Protein AF-0000000076352288 (afdb_homodimer)

Nearest PDB structures (foldseek):
  6p61-assembly3_C  TM=8.384E-01  e=1.744E-12  Leptospira borgpetersenii serovar Hardjo-bovis str. JB197
  6p61-assembly2_B  TM=8.382E-01  e=4.764E-12  Leptospira borgpetersenii serovar Hardjo-bovis str. JB197
  2z86-assembly1_B  TM=8.296E-01  e=6.521E-12  Escherichia coli
  2z86-assembly2_D  TM=8.470E-01  e=3.556E-11  Escherichia coli
  2z87-assembly3_B  TM=8.251E-01  e=1.012E-11  Escherichia coli

Foldseek 3Di:
DAAEEEEEEEDEDVLLVQQVQQVVQQVQEDAPPRYDYAYQYEYAQDAQVSHDPVQCVPPRYDYGYDYHQADQVRRLVSLVPDDHQKYWYAYRNKHFDYCLVRVQVVCCVVDVQAFKEAEFEWEQEPVRDTHRDPLPADPFWKAAACVQVVVCVVVVDGSGDLNGMMGRSVQCVVLVGFDRANDCSSVLSVLLSSNQGMHGYHHDHGMHHYDDDPDPCNDPVNPDDDSVVVVSVVSVVSSVVSNCVRVVVD/DAAEEEEEEEDEPVLQVQQVQQVVQQVQEDAPPRYDYAYQYEYAQDAQVSHDPVQCVPPRYDYGYDYHQADQVRRLVSLVPDDHQKYWYAYRNKHFDYCLVRVQVVCCVVDVQAFKEAEFEWEQEPVRDTHGDPLDADPFWKAAACPQVVVCVVVVDGSGDLNGMMGRSVQCVVLVGFDRANDCSSVLSVLLSSNQGMHGYHYDHGMHHYDDDPDPCNDPVNPDDDSVVVVSVVSCVSSVVSNCVRVVVD

Solvent-accessible surface area (backbone atoms only — not comparable to full-atom values): 24987 Å² total; per-residue (Å²): 131,78,41,37,36,22,33,32,21,31,34,40,78,89,32,53,84,35,34,64,57,24,46,53,29,58,71,66,47,60,63,56,91,59,51,47,65,35,38,27,37,14,21,34,55,55,53,45,82,74,51,58,64,78,56,60,66,36,89,48,36,46,72,39,40,41,70,58,17,38,62,22,18,21,35,28,40,24,52,19,66,53,82,29,61,29,37,31,50,43,54,27,56,26,35,45,42,84,45,27,67,31,54,52,49,50,50,49,69,75,32,77,74,42,40,34,36,32,33,32,55,26,34,27,39,85,86,68,50,74,41,76,66,76,81,54,77,73,74,60,39,78,36,61,51,38,51,58,40,60,54,21,76,75,66,77,44,77,57,65,57,51,69,46,30,33,30,34,34,68,58,40,21,54,61,48,46,27,35,19,31,77,62,63,16,53,55,40,31,47,34,45,49,25,30,71,28,30,30,30,36,39,70,57,62,35,31,33,45,53,56,61,90,84,43,76,78,68,41,78,54,63,82,38,62,71,48,27,52,17,48,51,32,34,41,48,45,21,39,51,38,40,33,56,62,56,58,54,77,107,131,77,42,37,35,23,33,32,20,32,34,39,80,88,33,53,84,34,34,65,58,23,47,53,29,56,69,64,48,59,62,56,90,60,51,48,65,34,40,27,37,14,22,34,54,55,54,43,82,73,50,58,63,79,56,60,65,37,91,49,37,46,71,39,40,40,69,58,16,40,60,21,19,23,34,30,40,23,52,18,65,52,82,30,60,30,38,32,50,43,54,27,56,25,35,44,43,83,45,27,68,31,53,52,50,51,51,49,68,74,33,78,73,43,40,34,34,33,32,32,53,25,34,27,40,85,88,67,49,74,40,77,64,79,83,52,75,75,75,61,39,78,36,61,51,38,51,59,40,60,52,22,77,76,65,78,45,76,59,65,56,53,68,44,30,32,31,36,33,69,59,41,22,54,61,48,47,27,34,18,32,76,62,62,18,53,54,42,32,47,35,45,48,26,29,71,28,29,30,31,35,39,68,57,62,35,30,33,44,54,55,60,90,85,42,75,79,67,42,79,53,64,82,38,61,71,52,27,52,17,46,51,32,34,42,47,46,20,38,51,37,40,33,55,64,56,60,55,78,110

InterPro domains:
  IPR001173 Glycosyltransferase 2-like [PF00535] (6-113)
  IPR029044 Nucleotide-diphospho-sugar transferases [G3DSA:3.90.550.10] (2-247)
  IPR029044 Nucleotide-diphospho-sugar transferases [SSF53448] (6-219)

Secondary structure (DSSP, 8-state):
--EEEEEEEEE-GGGGGGHHHHHHHHHT----TTEEEEEEEEEESS-GGGS-HHHHTSTTEEEEEESS--HHHHHHHHHHT---SEEEE--TT-BPPTTHHHHHHHHHHH-TTEEEEEEEEEEE-TTS-EEE--S-PPPSEEEPTTHHHHHHHHHSS-SS-GGG-EEEHHHHHHHTSSBS-SS-HHHHHHHHHHHHSEEEEEEEEEEEEE--TT-GGGSGGGSSHHHHHHHHHHHHHHHHHHHHHHHTT-/--EEEEEEEEE-GGGGGGHHHHHHHHHT----TTEEEEEEEEEESS-GGGS-HHHHTSTTEEEEEESS--HHHHHHHHHHT---SEEEE--TT-BPPTTHHHHHHHHHHH-TTEEEEEEEEEEE-TTS-EEE-TT-PPPSEEEPTTHHHHHHHHHSS-SS-GGG-EEEHHHHHHHTSSBS-SS-HHHHHHHHHHHHSEEEEEEEEEEEEE--TT-GGGSGGGSSHHHHHHHHHHHHHHHHHHHHHHHS--

Structure (mmCIF, N/CA/C/O backbone):
data_AF-0000000076352288-model_v1
#
loop_
_entity.id
_entity.type
_entity.pdbx_description
1 polymer Glycosyltransferase
#
loop_
_atom_site.group_PDB
_atom_site.id
_atom_site.type_symbol
_atom_site.label_atom_id
_atom_site.label_alt_id
_atom_site.label_comp_id
_atom_site.label_asym_id
_atom_site.label_entity_id
_atom_site.label_seq_id
_atom_site.pdbx_PDB_ins_code
_atom_site.Cartn_x
_atom_site.Cartn_y
_atom_site.Cartn_z
_atom_site.occupancy
_atom_site.B_iso_or_equiv
_atom_site.auth_seq_id
_atom_site.auth_comp_id
_atom_site.auth_asym_id
_atom_site.auth_atom_id
_atom_site.pdbx_PDB_model_num
ATOM 1 N N . MET A 1 1 ? 5.953 -31.484 10.727 1 77.5 1 MET A N 1
ATOM 2 C CA . MET A 1 1 ? 4.957 -30.438 10.586 1 77.5 1 MET A CA 1
ATOM 3 C C . MET A 1 1 ? 4.863 -29.969 9.133 1 77.5 1 MET A C 1
ATOM 5 O O . MET A 1 1 ? 5.883 -29.797 8.469 1 77.5 1 MET A O 1
ATOM 9 N N . THR A 1 2 ? 3.693 -30 8.477 1 93.12 2 THR A N 1
ATOM 10 C CA . THR A 1 2 ? 3.475 -29.656 7.074 1 93.12 2 THR A CA 1
ATOM 11 C C . THR A 1 2 ? 3.746 -28.172 6.832 1 93.12 2 THR A C 1
ATOM 13 O O . THR A 1 2 ? 3.27 -27.312 7.582 1 93.12 2 THR A O 1
ATOM 16 N N . ARG A 1 3 ? 4.66 -27.969 5.91 1 97.62 3 ARG A N 1
ATOM 17 C CA . ARG A 1 3 ? 4.945 -26.609 5.508 1 97.62 3 ARG A CA 1
ATOM 18 C C . ARG A 1 3 ? 3.898 -26.094 4.527 1 97.62 3 ARG A C 1
ATOM 20 O O . ARG A 1 3 ? 3.365 -26.859 3.723 1 97.62 3 ARG A O 1
ATOM 27 N N . ILE A 1 4 ? 3.568 -24.781 4.633 1 98.5 4 ILE A N 1
ATOM 28 C CA . ILE A 1 4 ? 2.426 -24.281 3.877 1 98.5 4 ILE A CA 1
ATOM 29 C C . ILE A 1 4 ? 2.883 -23.203 2.896 1 98.5 4 ILE A C 1
ATOM 31 O O . ILE A 1 4 ? 3.691 -22.344 3.248 1 98.5 4 ILE A O 1
ATOM 35 N N . MET A 1 5 ? 2.467 -23.297 1.678 1 98.81 5 MET A N 1
ATOM 36 C CA . MET A 1 5 ? 2.469 -22.188 0.725 1 98.81 5 MET A CA 1
ATOM 37 C C . MET A 1 5 ? 1.109 -21.5 0.688 1 98.81 5 MET A C 1
ATOM 39 O O . MET A 1 5 ? 0.09 -22.141 0.435 1 98.81 5 MET A O 1
ATOM 43 N N . SER A 1 6 ? 1.049 -20.234 0.995 1 98.94 6 SER A N 1
ATOM 44 C CA . SER A 1 6 ? -0.186 -19.453 0.896 1 98.94 6 SER A CA 1
ATOM 45 C C . SER A 1 6 ? -0.369 -18.891 -0.506 1 98.94 6 SER A C 1
ATOM 47 O O . SER A 1 6 ? 0.473 -18.125 -0.986 1 98.94 6 SER A O 1
ATOM 49 N N . VAL A 1 7 ? -1.411 -19.266 -1.189 1 98.94 7 VAL A N 1
ATOM 50 C CA . VAL A 1 7 ? -1.792 -18.703 -2.482 1 98.94 7 VAL A CA 1
ATOM 51 C C . VAL A 1 7 ? -2.807 -17.578 -2.285 1 98.94 7 VAL A C 1
ATOM 53 O O . VAL A 1 7 ? -3.867 -17.797 -1.692 1 98.94 7 VAL A O 1
ATOM 56 N N . VAL A 1 8 ? -2.475 -16.375 -2.768 1 98.88 8 VAL A N 1
ATOM 57 C CA . VAL A 1 8 ? -3.326 -15.219 -2.545 1 98.88 8 VAL A CA 1
ATOM 58 C C . VAL A 1 8 ? -4.008 -14.82 -3.852 1 98.88 8 VAL A C 1
ATOM 60 O O . VAL A 1 8 ? -3.35 -14.68 -4.883 1 98.88 8 VAL A O 1
ATOM 63 N N . THR A 1 9 ? -5.324 -14.578 -3.76 1 98.81 9 THR A N 1
ATOM 64 C CA . THR A 1 9 ? -6.105 -14.258 -4.949 1 98.81 9 THR A CA 1
ATOM 65 C C . THR A 1 9 ? -7.109 -13.148 -4.656 1 98.81 9 THR A C 1
ATOM 67 O O . THR A 1 9 ? -8.055 -13.344 -3.891 1 98.81 9 THR A O 1
ATOM 70 N N . PRO A 1 10 ? -6.832 -12.016 -5.23 1 98.31 10 PRO A N 1
ATOM 71 C CA . PRO A 1 10 ? -7.898 -11.016 -5.258 1 98.31 10 PRO A CA 1
ATOM 72 C C . PRO A 1 10 ? -8.969 -11.32 -6.301 1 98.31 10 PRO A C 1
ATOM 74 O O . PRO A 1 10 ? -8.664 -11.812 -7.387 1 98.31 10 PRO A O 1
ATOM 77 N N . VAL A 1 11 ? -10.188 -11.047 -5.984 1 97.38 11 VAL A N 1
ATOM 78 C CA . VAL A 1 11 ? -11.227 -11.273 -6.984 1 97.38 11 VAL A CA 1
ATOM 79 C C . VAL A 1 11 ? -12.281 -10.172 -6.898 1 97.38 11 VAL A C 1
ATOM 81 O O . VAL A 1 11 ? -12.781 -9.859 -5.812 1 97.38 11 VAL A O 1
ATOM 84 N N . HIS A 1 12 ? -12.477 -9.539 -7.973 1 94.38 12 HIS A N 1
ATOM 85 C CA . HIS A 1 12 ? -13.609 -8.633 -8.125 1 94.38 12 HIS A CA 1
ATOM 86 C C . HIS A 1 12 ? -14.742 -9.289 -8.906 1 94.38 12 HIS A C 1
ATOM 88 O O . HIS A 1 12 ? -14.57 -10.375 -9.469 1 94.38 12 HIS A O 1
ATOM 94 N N . ASP A 1 13 ? -15.844 -8.586 -9.039 1 92.25 13 ASP A N 1
ATOM 95 C CA . ASP A 1 13 ? -17.062 -9.156 -9.594 1 92.25 13 ASP A CA 1
ATOM 96 C C . ASP A 1 13 ? -16.828 -9.703 -11 1 92.25 13 ASP A C 1
ATOM 98 O O . ASP A 1 13 ? -17.219 -10.828 -11.312 1 92.25 13 ASP A O 1
ATOM 102 N N . ALA A 1 14 ? -16.172 -8.992 -11.75 1 91.06 14 ALA A N 1
ATOM 103 C CA . ALA A 1 14 ? -15.992 -9.344 -13.156 1 91.06 14 ALA A CA 1
ATOM 104 C C . ALA A 1 14 ? -15.125 -10.586 -13.305 1 91.06 14 ALA A C 1
ATOM 106 O O . ALA A 1 14 ? -15.141 -11.242 -14.352 1 91.06 14 ALA A O 1
ATOM 107 N N . ALA A 1 15 ? -14.375 -10.93 -12.32 1 94.31 15 ALA A N 1
ATOM 108 C CA . ALA A 1 15 ? -13.445 -12.047 -12.422 1 94.31 15 ALA A CA 1
ATOM 109 C C . ALA A 1 15 ? -14.039 -13.305 -11.797 1 94.31 15 ALA A C 1
ATOM 111 O O . ALA A 1 15 ? -13.492 -14.398 -11.961 1 94.31 15 ALA A O 1
ATOM 112 N N . LEU A 1 16 ? -15.164 -13.234 -11.148 1 95.69 16 LEU A N 1
ATOM 113 C CA . LEU A 1 16 ? -15.766 -14.328 -10.406 1 95.69 16 LEU A CA 1
ATOM 114 C C . LEU A 1 16 ? -16.031 -15.523 -11.32 1 95.69 16 LEU A C 1
ATOM 116 O O . LEU A 1 16 ? -15.805 -16.672 -10.922 1 95.69 16 LEU A O 1
ATOM 120 N N . PRO A 1 17 ? -16.406 -15.273 -12.562 1 95.62 17 PRO A N 1
ATOM 121 C CA . PRO A 1 17 ? -16.719 -16.406 -13.43 1 95.62 17 PRO A CA 1
ATOM 122 C C . PRO A 1 17 ? -15.5 -17.281 -13.742 1 95.62 17 PRO A C 1
ATOM 124 O O . PRO A 1 17 ? -15.648 -18.438 -14.141 1 95.62 17 PRO A O 1
ATOM 127 N N . PHE A 1 18 ? -14.344 -16.781 -13.57 1 97.25 18 PHE A N 1
ATOM 128 C CA . PHE A 1 18 ? -13.125 -17.5 -13.938 1 97.25 18 PHE A CA 1
ATOM 129 C C . PHE A 1 18 ? -12.586 -18.297 -12.75 1 97.25 18 PHE A C 1
ATOM 131 O O . PHE A 1 18 ? -11.719 -19.156 -12.914 1 97.25 18 PHE A O 1
ATOM 138 N N . LEU A 1 19 ? -13.078 -18.078 -11.547 1 98.12 19 LEU A N 1
ATOM 139 C CA . LEU A 1 19 ? -12.531 -18.609 -10.305 1 98.12 19 LEU A CA 1
ATOM 140 C C . LEU A 1 19 ? -12.562 -20.141 -10.312 1 98.12 19 LEU A C 1
ATOM 142 O O . LEU A 1 19 ? -11.625 -20.781 -9.844 1 98.12 19 LEU A O 1
ATOM 146 N N . PRO A 1 20 ? -13.648 -20.812 -10.836 1 98.38 20 PRO A N 1
ATOM 147 C CA . PRO A 1 20 ? -13.664 -22.281 -10.844 1 98.38 20 PRO A CA 1
ATOM 148 C C . PRO A 1 20 ? -12.492 -22.875 -11.609 1 98.38 20 PRO A C 1
ATOM 150 O O . PRO A 1 20 ? -11.914 -23.875 -11.172 1 98.38 20 PRO A O 1
ATOM 153 N N . GLU A 1 21 ? -12.172 -22.281 -12.719 1 98.31 21 GLU A N 1
ATOM 154 C CA . GLU A 1 21 ? -11.039 -22.781 -13.492 1 98.31 21 GLU A CA 1
ATOM 155 C C . GLU A 1 21 ? -9.719 -22.547 -12.75 1 98.31 21 GLU A C 1
ATOM 157 O O . GLU A 1 21 ? -8.844 -23.406 -12.758 1 98.31 21 GLU A O 1
ATOM 162 N N . ALA A 1 22 ? -9.539 -21.375 -12.141 1 98.69 22 ALA A N 1
ATOM 163 C CA . ALA A 1 22 ? -8.375 -21.125 -11.305 1 98.69 22 ALA A CA 1
ATOM 164 C C . ALA A 1 22 ? -8.258 -22.156 -10.195 1 98.69 22 ALA A C 1
ATOM 166 O O . ALA A 1 22 ? -7.176 -22.703 -9.961 1 98.69 22 ALA A O 1
ATOM 167 N N . PHE A 1 23 ? -9.391 -22.484 -9.609 1 98.81 23 PHE A N 1
ATOM 168 C CA . PHE A 1 23 ? -9.43 -23.453 -8.516 1 98.81 23 PHE A CA 1
ATOM 169 C C . PHE A 1 23 ? -9.047 -24.844 -9 1 98.81 23 PHE A C 1
ATOM 171 O O . PHE A 1 23 ? -8.234 -25.516 -8.375 1 98.81 23 PHE A O 1
ATOM 178 N N . ALA A 1 24 ? -9.641 -25.219 -10.07 1 98.75 24 ALA A N 1
ATOM 179 C CA . ALA A 1 24 ? -9.32 -26.531 -10.633 1 98.75 24 ALA A CA 1
ATOM 180 C C . ALA A 1 24 ? -7.828 -26.656 -10.922 1 98.75 24 ALA A C 1
ATOM 182 O O . ALA A 1 24 ? -7.227 -27.703 -10.656 1 98.75 24 ALA A O 1
ATOM 183 N N . SER A 1 25 ? -7.246 -25.594 -11.453 1 98.81 25 SER A N 1
ATOM 184 C CA . SER A 1 25 ? -5.82 -25.594 -11.766 1 98.81 25 SER A CA 1
ATOM 185 C C . SER A 1 25 ? -4.977 -25.703 -10.5 1 98.81 25 SER A C 1
ATOM 187 O O . SER A 1 25 ? -3.961 -26.406 -10.484 1 98.81 25 SER A O 1
ATOM 189 N N . LEU A 1 26 ? -5.363 -25 -9.414 1 98.81 26 LEU A N 1
ATOM 190 C CA . LEU A 1 26 ? -4.66 -25.062 -8.133 1 98.81 26 LEU A CA 1
ATOM 191 C C . LEU A 1 26 ? -4.793 -26.453 -7.508 1 98.81 26 LEU A C 1
ATOM 193 O O . LEU A 1 26 ? -3.805 -27.031 -7.055 1 98.81 26 LEU A O 1
ATOM 197 N N . ARG A 1 27 ? -5.949 -27.031 -7.555 1 98.12 27 ARG A N 1
ATOM 198 C CA . ARG A 1 27 ? -6.23 -28.328 -6.953 1 98.12 27 ARG A CA 1
ATOM 199 C C . ARG A 1 27 ? -5.438 -29.438 -7.645 1 98.12 27 ARG A C 1
ATOM 201 O O . ARG A 1 27 ? -5.109 -30.453 -7.023 1 98.12 27 ARG A O 1
ATOM 208 N N . SER A 1 28 ? -5.141 -29.203 -8.852 1 98.31 28 SER A N 1
ATOM 209 C CA . SER A 1 28 ? -4.469 -30.234 -9.633 1 98.31 28 SER A CA 1
ATOM 210 C C . SER A 1 28 ? -2.959 -30.203 -9.422 1 98.31 28 SER A C 1
ATOM 212 O O . SER A 1 28 ? -2.232 -31.062 -9.914 1 98.31 28 SER A O 1
ATOM 214 N N . GLN A 1 29 ? -2.479 -29.203 -8.688 1 98.75 29 GLN A N 1
ATOM 215 C CA . GLN A 1 29 ? -1.042 -29.094 -8.469 1 98.75 29 GLN A CA 1
ATOM 216 C C . GLN A 1 29 ? -0.538 -30.203 -7.555 1 98.75 29 GLN A C 1
ATOM 218 O O . GLN A 1 29 ? -1.154 -30.5 -6.527 1 98.75 29 GLN A O 1
ATOM 223 N N . GLU A 1 30 ? 0.546 -30.828 -7.914 1 97.62 30 GLU A N 1
ATOM 224 C CA . GLU A 1 30 ? 1.259 -31.781 -7.078 1 97.62 30 GLU A CA 1
ATOM 225 C C . GLU A 1 30 ? 2.455 -31.141 -6.387 1 97.62 30 GLU A C 1
ATOM 227 O O . GLU A 1 30 ? 3.346 -30.609 -7.051 1 97.62 30 GLU A O 1
ATOM 232 N N . LEU A 1 31 ? 2.467 -31.219 -5.066 1 97.69 31 LEU A N 1
ATOM 233 C CA . LEU A 1 31 ? 3.545 -30.594 -4.305 1 97.69 31 LEU A CA 1
ATOM 234 C C . LEU A 1 31 ? 4.52 -31.641 -3.785 1 97.69 31 LEU A C 1
ATOM 236 O O . LEU A 1 31 ? 4.145 -32.812 -3.611 1 97.69 31 LEU A O 1
ATOM 240 N N . PRO A 1 32 ? 5.75 -31.234 -3.598 1 96.56 32 PRO A N 1
ATOM 241 C CA . PRO A 1 32 ? 6.691 -32.156 -2.951 1 96.56 32 PRO A CA 1
ATOM 242 C C . PRO A 1 32 ? 6.234 -32.562 -1.557 1 96.56 32 PRO A C 1
ATOM 244 O O . PRO A 1 32 ? 5.449 -31.875 -0.919 1 96.56 32 PRO A O 1
ATOM 247 N N . SER A 1 33 ? 6.777 -33.688 -1.108 1 95.94 33 SER A N 1
ATOM 248 C CA . SER A 1 33 ? 6.445 -34.219 0.214 1 95.94 33 SER A CA 1
ATOM 249 C C . SER A 1 33 ? 6.711 -33.188 1.3 1 95.94 33 SER A C 1
ATOM 251 O O . SER A 1 33 ? 7.73 -32.5 1.271 1 95.94 33 SER A O 1
ATOM 253 N N . GLY A 1 34 ? 5.723 -33.062 2.182 1 97 34 GLY A N 1
ATOM 254 C CA . GLY A 1 34 ? 5.887 -32.156 3.32 1 97 34 GLY A CA 1
ATOM 255 C C . GLY A 1 34 ? 5.297 -30.781 3.088 1 97 34 GLY A C 1
ATOM 256 O O . GLY A 1 34 ? 5.242 -29.953 4.008 1 97 34 GLY A O 1
ATOM 257 N N . TRP A 1 35 ? 4.836 -30.562 1.882 1 98.06 35 TRP A N 1
ATOM 258 C CA . TRP A 1 35 ? 4.25 -29.266 1.576 1 98.06 35 TRP A CA 1
ATOM 259 C C . TRP A 1 35 ? 2.752 -29.391 1.33 1 98.06 35 TRP A C 1
ATOM 261 O O . TRP A 1 35 ? 2.279 -30.422 0.834 1 98.06 35 TRP A O 1
ATOM 271 N N . ASP A 1 36 ? 2.057 -28.359 1.665 1 98.25 36 ASP A N 1
ATOM 272 C CA . ASP A 1 36 ? 0.667 -28.141 1.279 1 98.25 36 ASP A CA 1
ATOM 273 C C . ASP A 1 36 ? 0.409 -26.672 0.946 1 98.25 36 ASP A C 1
ATOM 275 O O . ASP A 1 36 ? 1.299 -25.844 1.095 1 98.25 36 ASP A O 1
ATOM 279 N N . TRP A 1 37 ? -0.76 -26.438 0.402 1 98.62 37 TRP A N 1
ATOM 280 C CA . TRP A 1 37 ? -1.107 -25.047 0.12 1 98.62 37 TRP A CA 1
ATOM 281 C C . TRP A 1 37 ? -2.385 -24.641 0.851 1 98.62 37 TRP A C 1
ATOM 283 O O . TRP A 1 37 ? -3.172 -25.5 1.256 1 98.62 37 TRP A O 1
ATOM 293 N N . GLU A 1 38 ? -2.531 -23.438 1.161 1 98.81 38 GLU A N 1
ATOM 294 C CA . GLU A 1 38 ? -3.805 -22.781 1.455 1 98.81 38 GLU A CA 1
ATOM 295 C C . GLU A 1 38 ? -4.129 -21.703 0.419 1 98.81 38 GLU A C 1
ATOM 297 O O . GLU A 1 38 ? -3.225 -21.094 -0.154 1 98.81 38 GLU A O 1
ATOM 302 N N . TRP A 1 39 ? -5.379 -21.609 0.127 1 98.88 39 TRP A N 1
ATOM 303 C CA . TRP A 1 39 ? -5.832 -20.609 -0.835 1 98.88 39 TRP A CA 1
ATOM 304 C C . TRP A 1 39 ? -6.637 -19.516 -0.144 1 98.88 39 TRP A C 1
ATOM 306 O O . TRP A 1 39 ? -7.695 -19.781 0.43 1 98.88 39 TRP A O 1
ATOM 316 N N . LEU A 1 40 ? -6.094 -18.297 -0.128 1 98.88 40 LEU A N 1
ATOM 317 C CA . LEU A 1 40 ? -6.742 -17.141 0.472 1 98.88 40 LEU A CA 1
ATOM 318 C C . LEU A 1 40 ? -7.363 -16.25 -0.599 1 98.88 40 LEU A C 1
ATOM 320 O O . LEU A 1 40 ? -6.656 -15.484 -1.263 1 98.88 40 LEU A O 1
ATOM 324 N N . ILE A 1 41 ? -8.664 -16.328 -0.712 1 98.81 41 ILE A N 1
ATOM 325 C CA . ILE A 1 41 ? -9.414 -15.539 -1.678 1 98.81 41 ILE A CA 1
ATOM 326 C C . ILE A 1 41 ? -9.969 -14.281 -1 1 98.81 41 ILE A C 1
ATOM 328 O O . ILE A 1 41 ? -10.57 -14.359 0.071 1 98.81 41 ILE A O 1
ATOM 332 N N . GLN A 1 42 ? -9.719 -13.188 -1.593 1 98.69 42 GLN A N 1
ATOM 333 C CA . GLN A 1 42 ? -10.219 -11.914 -1.084 1 98.69 42 GLN A CA 1
ATOM 334 C C . GLN A 1 42 ? -11.141 -11.234 -2.098 1 98.69 42 GLN A C 1
ATOM 336 O O . GLN A 1 42 ? -10.688 -10.797 -3.156 1 98.69 42 GLN A O 1
ATOM 341 N N . VAL A 1 43 ? -12.398 -11.133 -1.734 1 98.12 43 VAL A N 1
ATOM 342 C CA . VAL A 1 43 ? -13.383 -10.477 -2.594 1 98.12 43 VAL A CA 1
ATOM 343 C C . VAL A 1 43 ? -13.312 -8.961 -2.389 1 98.12 43 VAL A C 1
ATOM 345 O O . VAL A 1 43 ? -13.484 -8.477 -1.27 1 98.12 43 VAL A O 1
ATOM 348 N N . ASP A 1 44 ? -13.039 -8.242 -3.449 1 96.62 44 ASP A N 1
ATOM 349 C CA . ASP A 1 44 ? -12.852 -6.793 -3.422 1 96.62 44 ASP A CA 1
ATOM 350 C C . ASP A 1 44 ? -14.133 -6.066 -3.822 1 96.62 44 ASP A C 1
ATOM 352 O O . ASP A 1 44 ? -14.422 -5.91 -5.012 1 96.62 44 ASP A O 1
ATOM 356 N N . GLY A 1 45 ? -14.812 -5.469 -2.889 1 93.75 45 GLY A N 1
ATOM 357 C CA . GLY A 1 45 ? -16.016 -4.688 -3.162 1 93.75 45 GLY A CA 1
ATOM 358 C C . GLY A 1 45 ? -17.266 -5.531 -3.256 1 93.75 45 GLY A C 1
ATOM 359 O O . GLY A 1 45 ? -18.344 -5.023 -3.604 1 93.75 45 GLY A O 1
ATOM 360 N N . GLY A 1 46 ? -17.203 -6.754 -3.115 1 94.06 46 GLY A N 1
ATOM 361 C CA . GLY A 1 46 ? -18.312 -7.695 -3.086 1 94.06 46 GLY A CA 1
ATOM 362 C C . GLY A 1 46 ? -18.422 -8.453 -1.775 1 94.06 46 GLY A C 1
ATOM 363 O O . GLY A 1 46 ? -18.047 -7.934 -0.722 1 94.06 46 GLY A O 1
ATOM 364 N N . LYS A 1 47 ? -19.125 -9.602 -1.891 1 95.5 47 LYS A N 1
ATOM 365 C CA . LYS A 1 47 ? -19.344 -10.406 -0.69 1 95.5 47 LYS A CA 1
ATOM 366 C C . LYS A 1 47 ? -18.719 -11.789 -0.838 1 95.5 47 LYS A C 1
ATOM 368 O O . LYS A 1 47 ? -18.75 -12.383 -1.922 1 95.5 47 LYS A O 1
ATOM 373 N N . ALA A 1 48 ? -18.156 -12.242 0.291 1 96.19 48 ALA A N 1
ATOM 374 C CA . ALA A 1 48 ? -17.562 -13.57 0.32 1 96.19 48 ALA A CA 1
ATOM 375 C C . ALA A 1 48 ? -18.547 -14.633 -0.168 1 96.19 48 ALA A C 1
ATOM 377 O O . ALA A 1 48 ? -18.141 -15.594 -0.828 1 96.19 48 ALA A O 1
ATOM 378 N N . VAL A 1 49 ? -19.766 -14.484 0.101 1 95.94 49 VAL A N 1
ATOM 379 C CA . VAL A 1 49 ? -20.781 -15.477 -0.215 1 95.94 49 VAL A CA 1
ATOM 380 C C . VAL A 1 49 ? -20.969 -15.562 -1.729 1 95.94 49 VAL A C 1
ATOM 382 O O . VAL A 1 49 ? -21.562 -16.516 -2.232 1 95.94 49 VAL A O 1
ATOM 385 N N . ASP A 1 50 ? -20.453 -14.547 -2.506 1 96 50 ASP A N 1
ATOM 386 C CA . ASP A 1 50 ? -20.547 -14.562 -3.963 1 96 50 ASP A CA 1
ATOM 387 C C . ASP A 1 50 ? -19.656 -15.641 -4.559 1 96 50 ASP A C 1
ATOM 389 O O . ASP A 1 50 ? -19.812 -16.031 -5.719 1 96 50 ASP A O 1
ATOM 393 N N . VAL A 1 51 ? -18.656 -16.094 -3.836 1 98.06 51 VAL A N 1
ATOM 394 C CA . VAL A 1 51 ? -17.781 -17.172 -4.273 1 98.06 51 VAL A CA 1
ATOM 395 C C . VAL A 1 51 ? -18.531 -18.5 -4.234 1 98.06 51 VAL A C 1
ATOM 397 O O . VAL A 1 51 ? -19.234 -18.797 -3.268 1 98.06 51 VAL A O 1
ATOM 400 N N . PRO A 1 52 ? -18.422 -19.328 -5.312 1 97.56 52 PRO A N 1
ATOM 401 C CA . PRO A 1 52 ? -19.156 -20.594 -5.379 1 97.56 52 PRO A CA 1
ATOM 402 C C . PRO A 1 52 ? -18.938 -21.469 -4.145 1 97.56 52 PRO A C 1
ATOM 404 O O . PRO A 1 52 ? -17.812 -21.531 -3.621 1 97.56 52 PRO A O 1
ATOM 407 N N . ALA A 1 53 ? -19.953 -22.172 -3.715 1 97.25 53 ALA A N 1
ATOM 408 C CA . ALA A 1 53 ? -19.953 -22.969 -2.486 1 97.25 53 ALA A CA 1
ATOM 409 C C . ALA A 1 53 ? -18.922 -24.094 -2.545 1 97.25 53 ALA A C 1
ATOM 411 O O . ALA A 1 53 ? -18.297 -24.406 -1.536 1 97.25 53 ALA A O 1
ATOM 412 N N . ASP A 1 54 ? -18.828 -24.672 -3.637 1 96.88 54 ASP A N 1
ATOM 413 C CA . ASP A 1 54 ? -17.875 -25.781 -3.773 1 96.88 54 ASP A CA 1
ATOM 414 C C . ASP A 1 54 ? -16.453 -25.328 -3.516 1 96.88 54 ASP A C 1
ATOM 416 O O . ASP A 1 54 ? -15.609 -26.109 -3.061 1 96.88 54 ASP A O 1
ATOM 420 N N . ILE A 1 55 ? -16.156 -24.062 -3.844 1 98.25 55 ILE A N 1
ATOM 421 C CA . ILE A 1 55 ? -14.844 -23.5 -3.561 1 98.25 55 ILE A CA 1
ATOM 422 C C . ILE A 1 55 ? -14.742 -23.141 -2.078 1 98.25 55 ILE A C 1
ATOM 424 O O . ILE A 1 55 ? -13.781 -23.531 -1.406 1 98.25 55 ILE A O 1
ATOM 428 N N . ARG A 1 56 ? -15.719 -22.5 -1.557 1 97.38 56 ARG A N 1
ATOM 429 C CA . ARG A 1 56 ? -15.719 -22.016 -0.178 1 97.38 56 ARG A CA 1
ATOM 430 C C . ARG A 1 56 ? -15.633 -23.188 0.805 1 97.38 56 ARG A C 1
ATOM 432 O O . ARG A 1 56 ? -15.094 -23.031 1.904 1 97.38 56 ARG A O 1
ATOM 439 N N . GLU A 1 57 ? -16.094 -24.344 0.428 1 97.12 57 GLU A N 1
ATOM 440 C CA . GLU A 1 57 ? -16.234 -25.469 1.344 1 97.12 57 GLU A CA 1
ATOM 441 C C . GLU A 1 57 ? -14.969 -26.328 1.354 1 97.12 57 GLU A C 1
ATOM 443 O O . GLU A 1 57 ? -14.828 -27.234 2.186 1 97.12 57 GLU A O 1
ATOM 448 N N . ASP A 1 58 ? -14.078 -26.094 0.404 1 97.88 58 ASP A N 1
ATOM 449 C CA . ASP A 1 58 ? -12.789 -26.781 0.471 1 97.88 58 ASP A CA 1
ATOM 450 C C . ASP A 1 58 ? -12.016 -26.375 1.728 1 97.88 58 ASP A C 1
ATOM 452 O O . ASP A 1 58 ? -11.883 -25.188 2.025 1 97.88 58 ASP A O 1
ATOM 456 N N . ALA A 1 59 ? -11.492 -27.359 2.453 1 97.88 59 ALA A N 1
ATOM 457 C CA . ALA A 1 59 ? -10.859 -27.141 3.754 1 97.88 59 ALA A CA 1
ATOM 458 C C . ALA A 1 59 ? -9.602 -26.297 3.617 1 97.88 59 ALA A C 1
ATOM 460 O O . ALA A 1 59 ? -9.133 -25.703 4.59 1 97.88 59 ALA A O 1
ATOM 461 N N . ARG A 1 60 ? -9.016 -26.188 2.42 1 98.12 60 ARG A N 1
ATOM 462 C CA . ARG A 1 60 ? -7.773 -25.453 2.191 1 98.12 60 ARG A CA 1
ATOM 463 C C . ARG A 1 60 ? -8.055 -24.016 1.778 1 98.12 60 ARG A C 1
ATOM 465 O O . ARG A 1 60 ? -7.125 -23.219 1.637 1 98.12 60 ARG A O 1
ATOM 472 N N . VAL A 1 61 ? -9.352 -23.703 1.586 1 98.62 61 VAL A N 1
ATOM 473 C CA . VAL A 1 61 ? -9.711 -22.406 1.038 1 98.62 61 VAL A CA 1
ATOM 474 C C . VAL A 1 61 ? -10.32 -21.531 2.135 1 98.62 61 VAL A C 1
ATOM 476 O O . VAL A 1 61 ? -11.164 -22 2.91 1 98.62 61 VAL A O 1
ATOM 479 N N . ALA A 1 62 ? -9.844 -20.359 2.285 1 98.5 62 ALA A N 1
ATOM 480 C CA . ALA A 1 62 ? -10.445 -19.328 3.127 1 98.5 62 ALA A CA 1
ATOM 481 C C . ALA A 1 62 ? -10.844 -18.109 2.301 1 98.5 62 ALA A C 1
ATOM 483 O O . ALA A 1 62 ? -10.016 -17.531 1.596 1 98.5 62 ALA A O 1
ATOM 484 N N . VAL A 1 63 ? -12.141 -17.734 2.387 1 98.44 63 VAL A N 1
ATOM 485 C CA . VAL A 1 63 ? -12.672 -16.594 1.631 1 98.44 63 VAL A CA 1
ATOM 486 C C . VAL A 1 63 ? -13.047 -15.469 2.586 1 98.44 63 VAL A C 1
ATOM 488 O O . VAL A 1 63 ? -13.609 -15.711 3.656 1 98.44 63 VAL A O 1
ATOM 491 N N . SER A 1 64 ? -12.695 -14.305 2.289 1 98 64 SER A N 1
ATOM 492 C CA . SER A 1 64 ? -13.117 -13.094 2.982 1 98 64 SER A CA 1
ATOM 493 C C . SER A 1 64 ? -13.391 -11.961 1.999 1 98 64 SER A C 1
ATOM 495 O O . SER A 1 64 ? -13.32 -12.156 0.784 1 98 64 SER A O 1
ATOM 497 N N . ASP A 1 65 ? -13.922 -10.898 2.488 1 96.81 65 ASP A N 1
ATOM 498 C CA . ASP A 1 65 ? -14.242 -9.758 1.639 1 96.81 65 ASP A CA 1
ATOM 499 C C . ASP A 1 65 ? -13.836 -8.445 2.307 1 96.81 65 ASP A C 1
ATOM 501 O O . ASP A 1 65 ? -13.539 -8.422 3.504 1 96.81 65 ASP A O 1
ATOM 505 N N . ASN A 1 66 ? -13.578 -7.449 1.512 1 94.19 66 ASN A N 1
ATOM 506 C CA . ASN A 1 66 ? -13.336 -6.09 1.978 1 94.19 66 ASN A CA 1
ATOM 507 C C . ASN A 1 66 ? -14.031 -5.059 1.09 1 94.19 66 ASN A C 1
ATOM 509 O O . ASN A 1 66 ? -14.469 -5.383 -0.014 1 94.19 66 ASN A O 1
ATOM 513 N N . ARG A 1 67 ? -14.125 -3.809 1.656 1 91.38 67 ARG A N 1
ATOM 514 C CA . ARG A 1 67 ? -14.547 -2.689 0.819 1 91.38 67 ARG A CA 1
ATOM 515 C C . ARG A 1 67 ? -13.641 -2.545 -0.399 1 91.38 67 ARG A C 1
ATOM 517 O O . ARG A 1 67 ? -12.461 -2.9 -0.349 1 91.38 67 ARG A O 1
ATOM 524 N N . ARG A 1 68 ? -14.203 -2.023 -1.468 1 91.88 68 ARG A N 1
ATOM 525 C CA . ARG A 1 68 ? -13.469 -1.922 -2.725 1 91.88 68 ARG A CA 1
ATOM 526 C C . ARG A 1 68 ? -12.203 -1.086 -2.553 1 91.88 68 ARG A C 1
ATOM 528 O O . ARG A 1 68 ? -12.258 0.025 -2.02 1 91.88 68 ARG A O 1
ATOM 535 N N . GLY A 1 69 ? -11.07 -1.606 -2.936 1 94.88 69 GLY A N 1
ATOM 536 C CA . GLY A 1 69 ? -9.805 -0.903 -2.816 1 94.88 69 GLY A CA 1
ATOM 537 C C . GLY A 1 69 ? -8.844 -1.211 -3.949 1 94.88 69 GLY A C 1
ATOM 538 O O . GLY A 1 69 ? -7.773 -0.607 -4.043 1 94.88 69 GLY A O 1
ATOM 539 N N . GLY A 1 70 ? -9.273 -2.152 -4.809 1 95.5 70 GLY A N 1
ATOM 540 C CA . GLY A 1 70 ? -8.398 -2.553 -5.902 1 95.5 70 GLY A CA 1
ATOM 541 C C . GLY A 1 70 ? -7.562 -3.775 -5.582 1 95.5 70 GLY A C 1
ATOM 542 O O . GLY A 1 70 ? -7.59 -4.27 -4.453 1 95.5 70 GLY A O 1
ATOM 543 N N . PRO A 1 71 ? -6.852 -4.27 -6.586 1 95.75 71 PRO A N 1
ATOM 544 C CA . PRO A 1 71 ? -6.156 -5.551 -6.434 1 95.75 71 PRO A CA 1
ATOM 545 C C . PRO A 1 71 ? -5.07 -5.512 -5.363 1 95.75 71 PRO A C 1
ATOM 547 O O . PRO A 1 71 ? -4.875 -6.488 -4.641 1 95.75 71 PRO A O 1
ATOM 550 N N . GLY A 1 72 ? -4.301 -4.414 -5.246 1 97.69 72 GLY A N 1
ATOM 551 C CA . GLY A 1 72 ? -3.275 -4.312 -4.219 1 97.69 72 GLY A CA 1
ATOM 552 C C . GLY A 1 72 ? -3.824 -4.441 -2.812 1 97.69 72 GLY A C 1
ATOM 553 O O . GLY A 1 72 ? -3.252 -5.145 -1.978 1 97.69 72 GLY A O 1
ATOM 554 N N . VAL A 1 73 ? -4.918 -3.777 -2.586 1 98.31 73 VAL A N 1
ATOM 555 C CA . VAL A 1 73 ? -5.574 -3.828 -1.283 1 98.31 73 VAL A CA 1
ATOM 556 C C . VAL A 1 73 ? -6.074 -5.246 -1.012 1 98.31 73 VAL A C 1
ATOM 558 O O . VAL A 1 73 ? -5.812 -5.809 0.054 1 98.31 73 VAL A O 1
ATOM 561 N N . ALA A 1 74 ? -6.711 -5.836 -1.973 1 98.25 74 ALA A N 1
ATOM 562 C CA . ALA A 1 74 ? -7.254 -7.18 -1.803 1 98.25 74 ALA A CA 1
ATOM 563 C C . ALA A 1 74 ? -6.145 -8.195 -1.552 1 98.25 74 ALA A C 1
ATOM 565 O O . ALA A 1 74 ? -6.281 -9.078 -0.7 1 98.25 74 ALA A O 1
ATOM 566 N N . ARG A 1 75 ? -5.027 -8.125 -2.256 1 98.62 75 ARG A N 1
ATOM 567 C CA . ARG A 1 75 ? -3.902 -9.039 -2.053 1 98.62 75 ARG A CA 1
ATOM 568 C C . ARG A 1 75 ? -3.311 -8.875 -0.658 1 98.62 75 ARG A C 1
ATOM 570 O O . ARG A 1 75 ? -2.994 -9.859 0.008 1 98.62 75 ARG A O 1
ATOM 577 N N . THR A 1 76 ? -3.154 -7.617 -0.264 1 98.88 76 THR A N 1
ATOM 578 C CA . THR A 1 76 ? -2.594 -7.352 1.056 1 98.88 76 THR A CA 1
ATOM 579 C C . THR A 1 76 ? -3.494 -7.918 2.15 1 98.88 76 THR A C 1
ATOM 581 O O . THR A 1 76 ? -3.01 -8.5 3.121 1 98.88 76 THR A O 1
ATOM 584 N N . MET A 1 77 ? -4.82 -7.75 1.95 1 98.62 77 MET A N 1
ATOM 585 C CA . MET A 1 77 ? -5.781 -8.281 2.914 1 98.62 77 MET A CA 1
ATOM 586 C C . MET A 1 77 ? -5.699 -9.805 2.977 1 98.62 77 MET A C 1
ATOM 588 O O . MET A 1 77 ? -5.711 -10.391 4.062 1 98.62 77 MET A O 1
ATOM 592 N N . ALA A 1 78 ? -5.613 -10.43 1.847 1 98.88 78 ALA A N 1
ATOM 593 C CA . ALA A 1 78 ? -5.438 -11.883 1.816 1 98.88 78 ALA A CA 1
ATOM 594 C C . ALA A 1 78 ? -4.141 -12.297 2.506 1 98.88 78 ALA A C 1
ATOM 596 O O . ALA A 1 78 ? -4.133 -13.211 3.33 1 98.88 78 ALA A O 1
ATOM 597 N N . TRP A 1 79 ? -3.088 -11.594 2.197 1 98.81 79 TRP A N 1
ATOM 598 C CA . TRP A 1 79 ? -1.78 -11.867 2.783 1 98.81 79 TRP A CA 1
ATOM 599 C C . TRP A 1 79 ? -1.82 -11.711 4.301 1 98.81 79 TRP A C 1
ATOM 601 O O . TRP A 1 79 ? -1.213 -12.5 5.027 1 98.81 79 TRP A O 1
ATOM 611 N N . GLY A 1 80 ? -2.555 -10.703 4.766 1 98.56 80 GLY A N 1
ATOM 612 C CA . GLY A 1 80 ? -2.674 -10.469 6.195 1 98.56 80 GLY A CA 1
ATOM 613 C C . GLY A 1 80 ? -3.176 -11.672 6.961 1 98.56 80 GLY A C 1
ATOM 614 O O . GLY A 1 80 ? -2.877 -11.828 8.148 1 98.56 80 GLY A O 1
ATOM 615 N N . ARG A 1 81 ? -3.857 -12.562 6.273 1 98.12 81 ARG A N 1
ATOM 616 C CA . ARG A 1 81 ? -4.465 -13.734 6.895 1 98.12 81 ARG A CA 1
ATOM 617 C C . ARG A 1 81 ? -3.607 -14.977 6.672 1 98.12 81 ARG A C 1
ATOM 619 O O . ARG A 1 81 ? -3.916 -16.047 7.191 1 98.12 81 ARG A O 1
ATOM 626 N N . SER A 1 82 ? -2.557 -14.859 5.934 1 98.56 82 SER A N 1
ATOM 627 C CA . SER A 1 82 ? -1.794 -16.016 5.48 1 98.56 82 SER A CA 1
ATOM 628 C C . SER A 1 82 ? -0.93 -16.578 6.602 1 98.56 82 SER A C 1
ATOM 630 O O . SER A 1 82 ? -0.557 -15.859 7.527 1 98.56 82 SER A O 1
ATOM 632 N N . LYS A 1 83 ? -0.585 -17.828 6.492 1 97.94 83 LYS A N 1
ATOM 633 C CA . LYS A 1 83 ? 0.229 -18.5 7.5 1 97.94 83 LYS A CA 1
ATOM 634 C C . LYS A 1 83 ? 1.438 -19.188 6.871 1 97.94 83 LYS A C 1
ATOM 636 O O . LYS A 1 83 ? 2.266 -19.766 7.574 1 97.94 83 LYS A O 1
ATOM 641 N N . GLY A 1 84 ? 1.551 -19.125 5.59 1 98.5 84 GLY A N 1
ATOM 642 C CA . GLY A 1 84 ? 2.562 -19.875 4.867 1 98.5 84 GLY A CA 1
ATOM 643 C C . GLY A 1 84 ? 3.943 -19.25 4.953 1 98.5 84 GLY A C 1
ATOM 644 O O . GLY A 1 84 ? 4.074 -18.031 5.148 1 98.5 84 GLY A O 1
ATOM 645 N N . GLU A 1 85 ? 4.945 -20.078 4.73 1 98.31 85 GLU A N 1
ATOM 646 C CA . GLU A 1 85 ? 6.332 -19.641 4.645 1 98.31 85 GLU A CA 1
ATOM 647 C C . GLU A 1 85 ? 6.613 -18.953 3.307 1 98.31 85 GLU A C 1
ATOM 649 O O . GLU A 1 85 ? 7.566 -18.188 3.186 1 98.31 85 GLU A O 1
ATOM 654 N N . LEU A 1 86 ? 5.855 -19.359 2.326 1 98.88 86 LEU A N 1
ATOM 655 C CA . LEU A 1 86 ? 5.883 -18.781 0.987 1 98.88 86 LEU A CA 1
ATOM 656 C C . LEU A 1 86 ? 4.52 -18.219 0.611 1 98.88 86 LEU A C 1
ATOM 658 O O . LEU A 1 86 ? 3.486 -18.734 1.041 1 98.88 86 LEU A O 1
ATOM 662 N N . VAL A 1 87 ? 4.555 -17.188 -0.119 1 98.94 87 VAL A N 1
ATOM 663 C CA . VAL A 1 87 ? 3.338 -16.578 -0.654 1 98.94 87 VAL A CA 1
ATOM 664 C C . VAL A 1 87 ? 3.369 -16.625 -2.18 1 98.94 87 VAL A C 1
ATOM 666 O O . VAL A 1 87 ? 4.309 -16.125 -2.801 1 98.94 87 VAL A O 1
ATOM 669 N N . LYS A 1 88 ? 2.422 -17.25 -2.807 1 98.94 88 LYS A N 1
ATOM 670 C CA . LYS A 1 88 ? 2.256 -17.375 -4.254 1 98.94 88 LYS A CA 1
ATOM 671 C C . LYS A 1 88 ? 1.08 -16.531 -4.746 1 98.94 88 LYS A C 1
ATOM 673 O O . LYS A 1 88 ? 0.001 -16.562 -4.152 1 98.94 88 LYS A O 1
ATOM 678 N N . VAL A 1 89 ? 1.364 -15.766 -5.801 1 98.69 89 VAL A N 1
ATOM 679 C CA . VAL A 1 89 ? 0.307 -14.961 -6.406 1 98.69 89 VAL A CA 1
ATOM 680 C C . VAL A 1 89 ? -0.461 -15.797 -7.426 1 98.69 89 VAL A C 1
ATOM 682 O O . VAL A 1 89 ? 0.14 -16.531 -8.211 1 98.69 89 VAL A O 1
ATOM 685 N N . LEU A 1 90 ? -1.746 -15.711 -7.387 1 98.75 90 LEU A N 1
ATOM 686 C CA . LEU A 1 90 ? -2.619 -16.266 -8.414 1 98.75 90 LEU A CA 1
ATOM 687 C C . LEU A 1 90 ? -3.846 -15.391 -8.625 1 98.75 90 LEU A C 1
ATOM 689 O O . LEU A 1 90 ? -4.715 -15.305 -7.754 1 98.75 90 LEU A O 1
ATOM 693 N N . ASP A 1 91 ? -3.926 -14.727 -9.742 1 98 91 ASP A N 1
ATOM 694 C CA . ASP A 1 91 ? -5.109 -13.93 -10.055 1 98 91 ASP A CA 1
ATOM 695 C C . ASP A 1 91 ? -6.309 -14.82 -10.352 1 98 91 ASP A C 1
ATOM 697 O O . ASP A 1 91 ? -6.148 -15.938 -10.852 1 98 91 ASP A O 1
ATOM 701 N N . ALA A 1 92 ? -7.461 -14.281 -10.148 1 98.06 92 ALA A N 1
ATOM 702 C CA . ALA A 1 92 ? -8.703 -15.047 -10.219 1 98.06 92 ALA A CA 1
ATOM 703 C C . ALA A 1 92 ? -8.969 -15.523 -11.648 1 98.06 92 ALA A C 1
ATOM 705 O O . ALA A 1 92 ? -9.656 -16.531 -11.852 1 98.06 92 ALA A O 1
ATOM 706 N N . ASP A 1 93 ? -8.469 -14.789 -12.602 1 97.62 93 ASP A N 1
ATOM 707 C CA . ASP A 1 93 ? -8.773 -15.109 -13.992 1 97.62 93 ASP A CA 1
ATOM 708 C C . ASP A 1 93 ? -7.645 -15.898 -14.648 1 97.62 93 ASP A C 1
ATOM 710 O O . ASP A 1 93 ? -7.68 -16.172 -15.852 1 97.62 93 ASP A O 1
ATOM 714 N N . ASP A 1 94 ? -6.629 -16.297 -13.922 1 97.81 94 ASP A N 1
ATOM 715 C CA . ASP A 1 94 ? -5.484 -17 -14.484 1 97.81 94 ASP A CA 1
ATOM 716 C C . ASP A 1 94 ? -5.531 -18.484 -14.133 1 97.81 94 ASP A C 1
ATOM 718 O O . ASP A 1 94 ? -6.395 -18.922 -13.367 1 97.81 94 ASP A O 1
ATOM 722 N N . VAL A 1 95 ? -4.594 -19.234 -14.773 1 98.5 95 VAL A N 1
ATOM 723 C CA . VAL A 1 95 ? -4.562 -20.688 -14.609 1 98.5 95 VAL A CA 1
ATOM 724 C C . VAL A 1 95 ? -3.129 -21.156 -14.375 1 98.5 95 VAL A C 1
ATOM 726 O O . VAL A 1 95 ? -2.201 -20.688 -15.039 1 98.5 95 VAL A O 1
ATOM 729 N N . LEU A 1 96 ? -2.975 -22.047 -13.43 1 98.75 96 LEU A N 1
ATOM 730 C CA . LEU A 1 96 ? -1.674 -22.656 -13.18 1 98.75 96 LEU A CA 1
ATOM 731 C C . LEU A 1 96 ? -1.481 -23.906 -14.039 1 98.75 96 LEU A C 1
ATOM 733 O O . LEU A 1 96 ? -2.268 -24.859 -13.961 1 98.75 96 LEU A O 1
ATOM 737 N N . PRO A 1 97 ? -0.44 -23.938 -14.898 1 98.25 97 PRO A N 1
ATOM 738 C CA . PRO A 1 97 ? -0.122 -25.203 -15.562 1 98.25 97 PRO A CA 1
ATOM 739 C C . PRO A 1 97 ? 0.432 -26.25 -14.602 1 98.25 97 PRO A C 1
ATOM 741 O O . PRO A 1 97 ? 0.867 -25.922 -13.5 1 98.25 97 PRO A O 1
ATOM 744 N N . ALA A 1 98 ? 0.443 -27.531 -15.031 1 98.12 98 ALA A N 1
ATOM 745 C CA . ALA A 1 98 ? 0.934 -28.641 -14.211 1 98.12 98 ALA A CA 1
ATOM 746 C C . ALA A 1 98 ? 2.363 -28.391 -13.75 1 98.12 98 ALA A C 1
ATOM 748 O O . ALA A 1 98 ? 3.213 -27.953 -14.531 1 98.12 98 ALA A O 1
ATOM 749 N N . GLY A 1 99 ? 2.602 -28.531 -12.461 1 98.44 99 GLY A N 1
ATOM 750 C CA . GLY A 1 99 ? 3.939 -28.469 -11.898 1 98.44 99 GLY A CA 1
ATOM 751 C C . GLY A 1 99 ? 4.359 -27.078 -11.5 1 98.44 99 GLY A C 1
ATOM 752 O O . GLY A 1 99 ? 5.473 -26.859 -11.016 1 98.44 99 GLY A O 1
ATOM 753 N N . ALA A 1 100 ? 3.516 -26.078 -11.719 1 98.69 100 ALA A N 1
ATOM 754 C CA . ALA A 1 100 ? 3.873 -24.688 -11.469 1 98.69 100 ALA A CA 1
ATOM 755 C C . ALA A 1 100 ? 4.34 -24.484 -10.031 1 98.69 100 ALA A C 1
ATOM 757 O O . ALA A 1 100 ? 5.438 -23.984 -9.789 1 98.69 100 ALA A O 1
ATOM 758 N N . LEU A 1 101 ? 3.555 -24.906 -9.016 1 98.88 101 LEU A N 1
ATOM 759 C CA . LEU A 1 101 ? 3.9 -24.703 -7.617 1 98.88 101 LEU A CA 1
ATOM 760 C C . LEU A 1 101 ? 5.121 -25.531 -7.234 1 98.88 101 LEU A C 1
ATOM 762 O O . LEU A 1 101 ? 5.977 -25.078 -6.473 1 98.88 101 LEU A O 1
ATOM 766 N N . ALA A 1 102 ? 5.227 -26.766 -7.75 1 98.81 102 ALA A N 1
ATOM 767 C CA . ALA A 1 102 ? 6.352 -27.641 -7.438 1 98.81 102 ALA A CA 1
ATOM 768 C C . ALA A 1 102 ? 7.672 -27.016 -7.879 1 98.81 102 ALA A C 1
ATOM 770 O O . ALA A 1 102 ? 8.68 -27.109 -7.176 1 98.81 102 ALA A O 1
ATOM 771 N N . ARG A 1 103 ? 7.68 -26.375 -9.016 1 98.81 103 ARG A N 1
ATOM 772 C CA . ARG A 1 103 ? 8.906 -25.766 -9.523 1 98.81 103 ARG A CA 1
ATOM 773 C C . ARG A 1 103 ? 9.312 -24.562 -8.672 1 98.81 103 ARG A C 1
ATOM 775 O O . ARG A 1 103 ? 10.508 -24.359 -8.422 1 98.81 103 ARG A O 1
ATOM 782 N N . ASP A 1 104 ? 8.352 -23.75 -8.203 1 98.81 104 ASP A N 1
ATOM 783 C CA . ASP A 1 104 ? 8.664 -22.703 -7.242 1 98.81 104 ASP A CA 1
ATOM 784 C C . ASP A 1 104 ? 9.32 -23.281 -5.992 1 98.81 104 ASP A C 1
ATOM 786 O O . ASP A 1 104 ? 10.359 -22.781 -5.551 1 98.81 104 ASP A O 1
ATOM 790 N N . LEU A 1 105 ? 8.688 -24.312 -5.438 1 98.81 105 LEU A N 1
ATOM 791 C CA . LEU A 1 105 ? 9.148 -24.922 -4.195 1 98.81 105 LEU A CA 1
ATOM 792 C C . LEU A 1 105 ? 10.547 -25.5 -4.355 1 98.81 105 LEU A C 1
ATOM 794 O O . LEU A 1 105 ? 11.391 -25.359 -3.463 1 98.81 105 LEU A O 1
ATOM 798 N N . GLU A 1 106 ? 10.75 -26.125 -5.465 1 98.44 106 GLU A N 1
ATOM 799 C CA . GLU A 1 106 ? 12.062 -26.719 -5.723 1 98.44 106 GLU A CA 1
ATOM 800 C C . GLU A 1 106 ? 13.156 -25.656 -5.691 1 98.44 106 GLU A C 1
ATOM 802 O O . GLU A 1 106 ? 14.195 -25.844 -5.051 1 98.44 106 GLU A O 1
ATOM 807 N N . VAL A 1 107 ? 12.953 -24.562 -6.367 1 98.75 107 VAL A N 1
ATOM 808 C CA . VAL A 1 107 ? 13.93 -23.484 -6.402 1 98.75 107 VAL A CA 1
ATOM 809 C C . VAL A 1 107 ? 14.133 -22.922 -4.996 1 98.75 107 VAL A C 1
ATOM 811 O O . VAL A 1 107 ? 15.266 -22.766 -4.535 1 98.75 107 VAL A O 1
ATOM 814 N N . MET A 1 108 ? 13.047 -22.641 -4.289 1 98.62 108 MET A N 1
ATOM 815 C CA . MET A 1 108 ? 13.102 -22 -2.98 1 98.62 108 MET A CA 1
ATOM 816 C C . MET A 1 108 ? 13.781 -22.891 -1.955 1 98.62 108 MET A C 1
ATOM 818 O O . MET A 1 108 ? 14.453 -22.406 -1.046 1 98.62 108 MET A O 1
ATOM 822 N N . GLU A 1 109 ? 13.617 -24.188 -2.096 1 97.94 109 GLU A N 1
ATOM 823 C CA . GLU A 1 109 ? 14.258 -25.125 -1.188 1 97.94 109 GLU A CA 1
ATOM 824 C C . GLU A 1 109 ? 15.734 -25.297 -1.524 1 97.94 109 GLU A C 1
ATOM 826 O O . GLU A 1 109 ? 16.578 -25.375 -0.626 1 97.94 109 GLU A O 1
ATOM 831 N N . ALA A 1 110 ? 16.016 -25.312 -2.781 1 98.19 110 ALA A N 1
ATOM 832 C CA . ALA A 1 110 ? 17.391 -25.578 -3.232 1 98.19 110 ALA A CA 1
ATOM 833 C C . ALA A 1 110 ? 18.281 -24.344 -3.027 1 98.19 110 ALA A C 1
ATOM 835 O O . ALA A 1 110 ? 19.5 -24.469 -2.896 1 98.19 110 ALA A O 1
ATOM 836 N N . HIS A 1 111 ? 17.719 -23.156 -3.023 1 98.31 111 HIS A N 1
ATOM 837 C CA . HIS A 1 111 ? 18.469 -21.922 -2.947 1 98.31 111 HIS A CA 1
ATOM 838 C C . HIS A 1 111 ? 17.969 -21.031 -1.82 1 98.31 111 HIS A C 1
ATOM 840 O O . HIS A 1 111 ? 17.219 -20.078 -2.064 1 98.31 111 HIS A O 1
ATOM 846 N N . PRO A 1 112 ? 18.453 -21.188 -0.64 1 96.88 112 PRO A N 1
ATOM 847 C CA . PRO A 1 112 ? 17.938 -20.453 0.521 1 96.88 112 PRO A CA 1
ATOM 848 C C . PRO A 1 112 ? 18.156 -18.938 0.406 1 96.88 112 PRO A C 1
ATOM 850 O O . PRO A 1 112 ? 17.453 -18.172 1.061 1 96.88 112 PRO A O 1
ATOM 853 N N . SER A 1 113 ? 19.062 -18.531 -0.425 1 96.69 113 SER A N 1
ATOM 854 C CA . SER A 1 113 ? 19.344 -17.109 -0.55 1 96.69 113 SER A CA 1
ATOM 855 C C . SER A 1 113 ? 18.391 -16.438 -1.535 1 96.69 113 SER A C 1
ATOM 857 O O . SER A 1 113 ? 18.312 -15.203 -1.587 1 96.69 113 SER A O 1
ATOM 859 N N . VAL A 1 114 ? 17.719 -17.203 -2.375 1 98.69 114 VAL A N 1
ATOM 860 C CA . VAL A 1 114 ? 16.734 -16.672 -3.312 1 98.69 114 VAL A CA 1
ATOM 861 C C . VAL A 1 114 ? 15.461 -16.281 -2.561 1 98.69 114 VAL A C 1
ATOM 863 O O . VAL A 1 114 ? 14.898 -17.078 -1.816 1 98.69 114 VAL A O 1
ATOM 866 N N . GLY A 1 115 ? 15.016 -15.023 -2.725 1 98.88 115 GLY A N 1
ATOM 867 C CA . GLY A 1 115 ? 13.883 -14.516 -1.959 1 98.88 115 GLY A CA 1
ATOM 868 C C . GLY A 1 115 ? 12.562 -14.664 -2.684 1 98.88 115 GLY A C 1
ATOM 869 O O . GLY A 1 115 ? 11.5 -14.602 -2.061 1 98.88 115 GLY A O 1
ATOM 870 N N . TRP A 1 116 ? 12.617 -14.82 -4 1 98.94 116 TRP A N 1
ATOM 871 C CA . TRP A 1 116 ? 11.398 -14.844 -4.801 1 98.94 116 TRP A CA 1
ATOM 872 C C . TRP A 1 116 ? 11.656 -15.492 -6.156 1 98.94 116 TRP A C 1
ATOM 874 O O . TRP A 1 116 ? 12.797 -15.547 -6.621 1 98.94 116 TRP A O 1
ATOM 884 N N . THR A 1 117 ? 10.617 -16.047 -6.73 1 98.88 117 THR A N 1
ATOM 885 C CA . THR A 1 117 ? 10.695 -16.625 -8.07 1 98.88 117 THR A CA 1
ATOM 886 C C . THR A 1 117 ? 9.633 -16.016 -8.984 1 98.88 117 THR A C 1
ATOM 888 O O . THR A 1 117 ? 8.609 -15.516 -8.508 1 98.88 117 THR A O 1
ATOM 891 N N . VAL A 1 118 ? 9.953 -15.938 -10.227 1 98.19 118 VAL A N 1
ATOM 892 C CA . VAL A 1 118 ? 9.016 -15.734 -11.328 1 98.19 118 VAL A CA 1
ATOM 893 C C . VAL A 1 118 ? 9.281 -16.766 -12.43 1 98.19 118 VAL A C 1
ATOM 895 O O . VAL A 1 118 ? 10.305 -17.453 -12.414 1 98.19 118 VAL A O 1
ATOM 898 N N . CYS A 1 119 ? 8.344 -16.844 -13.32 1 97.25 119 CYS A N 1
ATOM 899 C CA . CYS A 1 119 ? 8.492 -17.859 -14.352 1 97.25 119 CYS A CA 1
ATOM 900 C C . CYS A 1 119 ? 8.047 -17.344 -15.711 1 97.25 119 CYS A C 1
ATOM 902 O O . CYS A 1 119 ? 7.559 -16.219 -15.812 1 97.25 119 CYS A O 1
ATOM 904 N N . LYS A 1 120 ? 8.305 -18.141 -16.688 1 96.31 120 LYS A N 1
ATOM 905 C CA . LYS A 1 120 ? 7.727 -17.906 -18.016 1 96.31 120 LYS A CA 1
ATOM 906 C C . LYS A 1 120 ? 6.203 -17.906 -17.953 1 96.31 120 LYS A C 1
ATOM 908 O O . LYS A 1 120 ? 5.605 -18.734 -17.266 1 96.31 120 LYS A O 1
ATOM 913 N N . VAL A 1 121 ? 5.594 -16.938 -18.641 1 96.31 121 VAL A N 1
ATOM 914 C CA . VAL A 1 121 ? 4.141 -16.797 -18.656 1 96.31 121 VAL A CA 1
ATOM 915 C C . VAL A 1 121 ? 3.643 -16.875 -20.109 1 96.31 121 VAL A C 1
ATOM 917 O O . VAL A 1 121 ? 4.242 -16.281 -21 1 96.31 121 VAL A O 1
ATOM 920 N N . LEU A 1 122 ? 2.607 -17.625 -20.312 1 96.25 122 LEU A N 1
ATOM 921 C CA . LEU A 1 122 ? 1.942 -17.688 -21.609 1 96.25 122 LEU A CA 1
ATOM 922 C C . LEU A 1 122 ? 0.582 -17 -21.547 1 96.25 122 LEU A C 1
ATOM 924 O O . LEU A 1 122 ? -0.156 -17.141 -20.578 1 96.25 122 LEU A O 1
ATOM 928 N N . ASP A 1 123 ? 0.304 -16.219 -22.578 1 95.5 123 ASP A N 1
ATOM 929 C CA . ASP A 1 123 ? -1.033 -15.648 -22.703 1 95.5 123 ASP A CA 1
ATOM 930 C C . ASP A 1 123 ? -2.057 -16.719 -23.078 1 95.5 123 ASP A C 1
ATOM 932 O O . ASP A 1 123 ? -1.865 -17.453 -24.047 1 95.5 123 ASP A O 1
ATOM 936 N N . LEU A 1 124 ? -3.041 -16.859 -22.25 1 96.75 124 LEU A N 1
ATOM 937 C CA . LEU A 1 124 ? -4.188 -17.703 -22.578 1 96.75 124 LEU A CA 1
ATOM 938 C C . LEU A 1 124 ? -5.234 -16.906 -23.359 1 96.75 124 LEU A C 1
ATOM 940 O O . LEU A 1 124 ? -5.973 -16.109 -22.781 1 96.75 124 LEU A O 1
ATOM 944 N N . MET A 1 125 ? -5.375 -17.188 -24.641 1 95.62 125 MET A N 1
ATOM 945 C CA . MET A 1 125 ? -6.234 -16.422 -25.547 1 95.62 125 MET A CA 1
ATOM 946 C C . MET A 1 125 ? -7.68 -16.891 -25.453 1 95.62 125 MET A C 1
ATOM 948 O O . MET A 1 125 ? -7.941 -18.016 -25.016 1 95.62 125 MET A O 1
ATOM 952 N N . PRO A 1 126 ? -8.609 -16.078 -25.891 1 94.62 126 PRO A N 1
ATOM 953 C CA . PRO A 1 126 ? -10.023 -16.453 -25.797 1 94.62 126 PRO A CA 1
ATOM 954 C C . PRO A 1 126 ? -10.336 -17.766 -26.531 1 94.62 126 PRO A C 1
ATOM 956 O O . PRO A 1 126 ? -11.242 -18.5 -26.125 1 94.62 126 PRO A O 1
ATOM 959 N N . ASP A 1 127 ? -9.57 -18.125 -27.547 1 95.25 127 ASP A N 1
ATOM 960 C CA . ASP A 1 127 ? -9.82 -19.344 -28.312 1 95.25 127 ASP A CA 1
ATOM 961 C C . ASP A 1 127 ? -9.133 -20.547 -27.672 1 95.25 127 ASP A C 1
ATOM 963 O O . ASP A 1 127 ? -9.156 -21.641 -28.219 1 95.25 127 ASP A O 1
ATOM 967 N N . GLY A 1 128 ? -8.477 -20.312 -26.547 1 95.25 128 GLY A N 1
ATOM 968 C CA . GLY A 1 128 ? -7.859 -21.406 -25.812 1 95.25 128 GLY A CA 1
ATOM 969 C C . GLY A 1 128 ? -6.391 -21.594 -26.141 1 95.25 128 GLY A C 1
ATOM 970 O O . GLY A 1 128 ? -5.688 -22.344 -25.469 1 95.25 128 GLY A O 1
ATOM 971 N N . SER A 1 129 ? -5.934 -20.875 -27.172 1 96.31 129 SER A N 1
ATOM 972 C CA . SER A 1 129 ? -4.531 -21.016 -27.547 1 96.31 129 SER A CA 1
ATOM 973 C C . SER A 1 129 ? -3.613 -20.328 -26.547 1 96.31 129 SER A C 1
ATOM 975 O O . SER A 1 129 ? -4.031 -19.391 -25.875 1 96.31 129 SER A O 1
ATOM 977 N N . LEU A 1 130 ? -2.453 -20.812 -26.359 1 96.31 130 LEU A N 1
ATOM 978 C CA . LEU A 1 130 ? -1.399 -20.234 -25.547 1 96.31 130 LEU A CA 1
ATOM 979 C C . LEU A 1 130 ? -0.341 -19.562 -26.406 1 96.31 130 LEU A C 1
ATOM 981 O O . LEU A 1 130 ? 0.202 -20.172 -27.328 1 96.31 130 LEU A O 1
ATOM 985 N N . VAL A 1 131 ? -0.134 -18.234 -26.078 1 93.44 131 VAL A N 1
ATOM 986 C CA . VAL A 1 131 ? 0.803 -17.453 -26.875 1 93.44 131 VAL A CA 1
ATOM 987 C C . VAL A 1 131 ? 1.855 -16.828 -25.969 1 93.44 131 VAL A C 1
ATOM 989 O O . VAL A 1 131 ? 1.521 -16.234 -24.938 1 93.44 131 VAL A O 1
ATOM 992 N N . HIS A 1 132 ? 3.098 -17.141 -26.281 1 86.44 132 HIS A N 1
ATOM 993 C CA . HIS A 1 132 ? 4.148 -16.484 -25.516 1 86.44 132 HIS A CA 1
ATOM 994 C C . HIS A 1 132 ? 4.23 -15 -25.844 1 86.44 132 HIS A C 1
ATOM 996 O O . HIS A 1 132 ? 4.184 -14.609 -27 1 86.44 132 HIS A O 1
ATOM 1002 N N . TYR A 1 133 ? 3.973 -14.078 -24.719 1 66 133 TYR A N 1
ATOM 1003 C CA . TYR A 1 133 ? 4.078 -12.625 -24.844 1 66 133 TYR A CA 1
ATOM 1004 C C . TYR A 1 133 ? 5.539 -12.195 -24.938 1 66 133 TYR A C 1
ATOM 1006 O O . TYR A 1 133 ? 6.395 -12.727 -24.219 1 66 133 TYR A O 1
ATOM 1014 N N . THR A 1 134 ? 6.012 -11.641 -25.953 1 60.44 134 THR A N 1
ATOM 1015 C CA . THR A 1 134 ? 7.426 -11.469 -26.266 1 60.44 134 THR A CA 1
ATOM 1016 C C . THR A 1 134 ? 8.039 -10.391 -25.375 1 60.44 134 THR A C 1
ATOM 1018 O O . THR A 1 134 ? 8.531 -9.375 -25.875 1 60.44 134 THR A O 1
ATOM 1021 N N . LEU A 1 135 ? 7.551 -9.852 -24.219 1 59.03 135 LEU A N 1
ATOM 1022 C CA . LEU A 1 135 ? 8.438 -8.828 -23.672 1 59.03 135 LEU A CA 1
ATOM 1023 C C . LEU A 1 135 ? 9.82 -9.406 -23.375 1 59.03 135 LEU A C 1
ATOM 1025 O O . LEU A 1 135 ? 10.688 -8.711 -22.844 1 59.03 135 LEU A O 1
ATOM 1029 N N . GLY A 1 136 ? 10.195 -10.5 -23.984 1 74.94 136 GLY A N 1
ATOM 1030 C CA . GLY A 1 136 ? 11.5 -11.117 -23.812 1 74.94 136 GLY A CA 1
ATOM 1031 C C . GLY A 1 136 ? 11.742 -11.625 -22.406 1 74.94 136 GLY A C 1
ATOM 1032 O O . GLY A 1 136 ? 11.297 -11.016 -21.438 1 74.94 136 GLY A O 1
ATOM 1033 N N . ASP A 1 137 ? 11.867 -12.898 -22.156 1 88.25 137 ASP A N 1
ATOM 1034 C CA . ASP A 1 137 ? 12.227 -13.531 -20.891 1 88.25 137 ASP A CA 1
ATOM 1035 C C . ASP A 1 137 ? 13.734 -13.555 -20.703 1 88.25 137 ASP A C 1
ATOM 1037 O O . ASP A 1 137 ? 14.484 -13.758 -21.656 1 88.25 137 ASP A O 1
ATOM 1041 N N . PRO A 1 138 ? 14.141 -13.25 -19.484 1 93.38 138 PRO A N 1
ATOM 1042 C CA . PRO A 1 138 ? 15.562 -13.492 -19.219 1 93.38 138 PRO A CA 1
ATOM 1043 C C . PRO A 1 138 ? 15.938 -14.977 -19.297 1 93.38 138 PRO A C 1
ATOM 1045 O O . PRO A 1 138 ? 15.055 -15.828 -19.438 1 93.38 138 PRO A O 1
ATOM 1048 N N . ASP A 1 139 ? 17.281 -15.281 -19.328 1 94.88 139 ASP A N 1
ATOM 1049 C CA . ASP A 1 139 ? 17.734 -16.656 -19.219 1 94.88 139 ASP A CA 1
ATOM 1050 C C . ASP A 1 139 ? 17.312 -17.281 -17.891 1 94.88 139 ASP A C 1
ATOM 1052 O O . ASP A 1 139 ? 17.359 -16.625 -16.844 1 94.88 139 ASP A O 1
ATOM 1056 N N . PRO A 1 140 ? 16.859 -18.531 -18.016 1 97.44 140 PRO A N 1
ATOM 1057 C CA . PRO A 1 140 ? 16.516 -19.188 -16.75 1 97.44 140 PRO A CA 1
ATOM 1058 C C . PRO A 1 140 ? 17.672 -19.188 -15.742 1 97.44 140 PRO A C 1
ATOM 1060 O O . PRO A 1 140 ? 18.828 -19.328 -16.141 1 97.44 140 PRO A O 1
ATOM 1063 N N . GLY A 1 141 ? 17.297 -19.047 -14.492 1 98.31 141 GLY A N 1
ATOM 1064 C CA . GLY A 1 141 ? 18.312 -19.062 -13.453 1 98.31 141 GLY A CA 1
ATOM 1065 C C . GLY A 1 141 ? 18.203 -17.891 -12.5 1 98.31 141 GLY A C 1
ATOM 1066 O O . GLY A 1 141 ? 17.141 -17.266 -12.383 1 98.31 141 GLY A O 1
ATOM 1067 N N . GLN A 1 142 ? 19.25 -17.703 -11.781 1 98.38 142 GLN A N 1
ATOM 1068 C CA . GLN A 1 142 ? 19.281 -16.672 -10.742 1 98.38 142 GLN A CA 1
ATOM 1069 C C . GLN A 1 142 ? 19.219 -15.281 -11.344 1 98.38 142 GLN A C 1
ATOM 1071 O O . GLN A 1 142 ? 19.859 -15 -12.352 1 98.38 142 GLN A O 1
ATOM 1076 N N . LEU A 1 143 ? 18.375 -14.461 -10.844 1 98.19 143 LEU A N 1
ATOM 1077 C CA . LEU A 1 143 ? 18.328 -13.031 -11.117 1 98.19 143 LEU A CA 1
ATOM 1078 C C . LEU A 1 143 ? 19.047 -12.242 -10.031 1 98.19 143 LEU A C 1
ATOM 1080 O O . LEU A 1 143 ? 18.656 -12.281 -8.867 1 98.19 143 LEU A O 1
ATOM 1084 N N . THR A 1 144 ? 20.078 -11.539 -10.422 1 97.69 144 THR A N 1
ATOM 1085 C CA . THR A 1 144 ? 20.844 -10.766 -9.453 1 97.69 144 THR A CA 1
ATOM 1086 C C . THR A 1 144 ? 20.047 -9.57 -8.953 1 97.69 144 THR A C 1
ATOM 1088 O O . THR A 1 144 ? 19.406 -8.867 -9.742 1 97.69 144 THR A O 1
ATOM 1091 N N . ARG A 1 145 ? 20.109 -9.398 -7.652 1 97.5 145 ARG A N 1
ATOM 1092 C CA . ARG A 1 145 ? 19.328 -8.305 -7.074 1 97.5 145 ARG A CA 1
ATOM 1093 C C . ARG A 1 145 ? 19.656 -6.988 -7.77 1 97.5 145 ARG A C 1
ATOM 1095 O O . ARG A 1 145 ? 20.812 -6.699 -8.062 1 97.5 145 ARG A O 1
ATOM 1102 N N . GLY A 1 146 ? 18.641 -6.184 -8.07 1 97.94 146 GLY A N 1
ATOM 1103 C CA . GLY A 1 146 ? 18.766 -4.855 -8.648 1 97.94 146 GLY A CA 1
ATOM 1104 C C . GLY A 1 146 ? 18.703 -4.859 -10.164 1 97.94 146 GLY A C 1
ATOM 1105 O O . GLY A 1 146 ? 18.578 -3.801 -10.789 1 97.94 146 GLY A O 1
ATOM 1106 N N . GLU A 1 1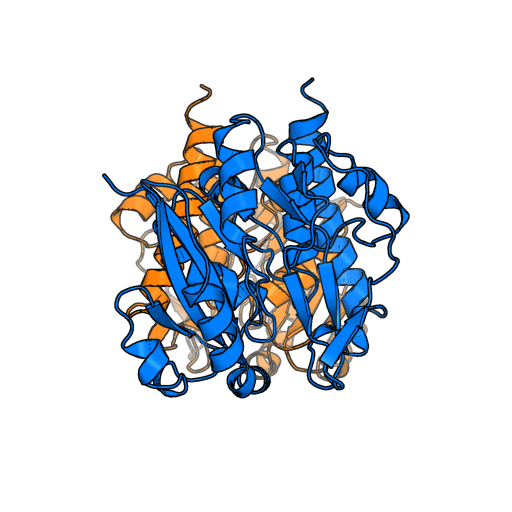47 ? 18.766 -6.016 -10.82 1 96.88 147 GLU A N 1
ATOM 1107 C CA . GLU A 1 147 ? 18.797 -6.082 -12.281 1 96.88 147 GLU A CA 1
ATOM 1108 C C . GLU A 1 147 ? 17.484 -5.629 -12.891 1 96.88 147 GLU A C 1
ATOM 1110 O O . GLU A 1 147 ? 17.469 -4.895 -13.883 1 96.88 147 GLU A O 1
ATOM 1115 N N . LEU A 1 148 ? 16.438 -6.125 -12.375 1 97.19 148 LEU A N 1
ATOM 1116 C CA . LEU A 1 148 ? 15.141 -5.742 -12.906 1 97.19 148 LEU A CA 1
ATOM 1117 C C . LEU A 1 148 ? 14.867 -4.258 -12.664 1 97.19 148 LEU A C 1
ATOM 1119 O O . LEU A 1 148 ? 14.273 -3.588 -13.508 1 97.19 148 LEU A O 1
ATOM 1123 N N . TYR A 1 149 ? 15.297 -3.742 -11.516 1 98.06 149 TYR A N 1
ATOM 1124 C CA . TYR A 1 149 ? 15.164 -2.318 -11.234 1 98.06 149 TYR A CA 1
ATOM 1125 C C . TYR A 1 149 ? 15.938 -1.484 -12.242 1 98.06 149 TYR A C 1
ATOM 1127 O O . TYR A 1 149 ? 15.438 -0.472 -12.742 1 98.06 149 TYR A O 1
ATOM 1135 N N . ALA A 1 150 ? 17.141 -1.887 -12.508 1 97.31 150 ALA A N 1
ATOM 1136 C CA . ALA A 1 150 ? 17.953 -1.168 -13.484 1 97.31 150 ALA A CA 1
ATOM 1137 C C . ALA A 1 150 ? 17.234 -1.081 -14.828 1 97.31 150 ALA A C 1
ATOM 1139 O O . ALA A 1 150 ? 17.219 -0.023 -15.461 1 97.31 150 ALA A O 1
ATOM 1140 N N . TYR A 1 151 ? 16.672 -2.15 -15.273 1 95.88 151 TYR A N 1
ATOM 1141 C CA . TYR A 1 151 ? 15.914 -2.184 -16.516 1 95.88 151 TYR A CA 1
ATOM 1142 C C . TYR A 1 151 ? 14.688 -1.277 -16.438 1 95.88 151 TYR A C 1
ATOM 1144 O O . TYR A 1 151 ? 14.453 -0.466 -17.344 1 95.88 151 TYR A O 1
ATOM 1152 N N . TRP A 1 152 ? 13.93 -1.362 -15.391 1 96.12 152 TRP A N 1
ATOM 1153 C CA . TRP A 1 152 ? 12.695 -0.596 -15.211 1 96.12 152 TRP A CA 1
ATOM 1154 C C . TRP A 1 152 ? 12.992 0.9 -15.156 1 96.12 152 TRP A C 1
ATOM 1156 O O . TRP A 1 152 ? 12.219 1.711 -15.672 1 96.12 152 TRP A O 1
ATOM 1166 N N . SER A 1 153 ? 14.125 1.287 -14.5 1 96.06 153 SER A N 1
ATOM 1167 C CA . SER A 1 153 ? 14.461 2.689 -14.281 1 96.06 153 SER A CA 1
ATOM 1168 C C . SER A 1 153 ? 14.602 3.439 -15.602 1 96.06 153 SER A C 1
ATOM 1170 O O . SER A 1 153 ? 14.461 4.664 -15.641 1 96.06 153 SER A O 1
ATOM 1172 N N . THR A 1 154 ? 14.742 2.727 -16.656 1 94.19 154 THR A N 1
ATOM 1173 C CA . THR A 1 154 ? 14.93 3.375 -17.953 1 94.19 154 THR A CA 1
ATOM 1174 C C . THR A 1 154 ? 13.727 3.141 -18.859 1 94.19 154 THR A C 1
ATOM 1176 O O . THR A 1 154 ? 13.477 3.914 -19.781 1 94.19 154 THR A O 1
ATOM 1179 N N . THR A 1 155 ? 12.906 2.121 -18.578 1 91.25 155 THR A N 1
ATOM 1180 C CA . THR A 1 155 ? 11.867 1.73 -19.516 1 91.25 155 THR A CA 1
ATOM 1181 C C . THR A 1 155 ? 10.477 1.929 -18.922 1 91.25 155 THR A C 1
ATOM 1183 O O . THR A 1 155 ? 9.484 2.01 -19.641 1 91.25 155 THR A O 1
ATOM 1186 N N . HIS A 1 156 ? 10.422 1.856 -17.562 1 92.88 156 HIS A N 1
ATOM 1187 C CA . HIS A 1 156 ? 9.188 1.869 -16.797 1 92.88 156 HIS A CA 1
ATOM 1188 C C . HIS A 1 156 ? 8.289 0.693 -17.172 1 92.88 156 HIS A C 1
ATOM 1190 O O . HIS A 1 156 ? 7.066 0.808 -17.125 1 92.88 156 HIS A O 1
ATOM 1196 N N . ARG A 1 157 ? 8.977 -0.382 -17.578 1 89.25 157 ARG A N 1
ATOM 1197 C CA . ARG A 1 157 ? 8.312 -1.646 -17.875 1 89.25 157 ARG A CA 1
ATOM 1198 C C . ARG A 1 157 ? 8.984 -2.803 -17.141 1 89.25 157 ARG A C 1
ATOM 1200 O O . ARG A 1 157 ? 10.203 -2.834 -17 1 89.25 157 ARG A O 1
ATOM 1207 N N . PRO A 1 158 ? 8.156 -3.693 -16.688 1 89.69 158 PRO A N 1
ATOM 1208 C CA . PRO A 1 158 ? 8.797 -4.859 -16.062 1 89.69 158 PRO A CA 1
ATOM 1209 C C . PRO A 1 158 ? 9.453 -5.785 -17.094 1 89.69 158 PRO A C 1
ATOM 1211 O O . PRO A 1 158 ? 8.898 -6.008 -18.172 1 89.69 158 PRO A O 1
ATOM 1214 N N . ALA A 1 159 ? 10.539 -6.359 -16.719 1 91 159 ALA A N 1
ATOM 1215 C CA . ALA A 1 159 ? 11.273 -7.281 -17.594 1 91 159 ALA A CA 1
ATOM 1216 C C . ALA A 1 159 ? 10.711 -8.695 -17.484 1 91 159 ALA A C 1
ATOM 1218 O O . ALA A 1 159 ? 11.008 -9.555 -18.328 1 91 159 ALA A O 1
ATOM 1219 N N . VAL A 1 160 ? 10.055 -8.977 -16.406 1 93.38 160 VAL A N 1
ATOM 1220 C CA . VAL A 1 160 ? 9.414 -10.266 -16.156 1 93.38 160 VAL A CA 1
ATOM 1221 C C . VAL A 1 160 ? 7.977 -10.039 -15.672 1 93.38 160 VAL A C 1
ATOM 1223 O O . VAL A 1 160 ? 7.605 -8.922 -15.312 1 93.38 160 VAL A O 1
ATOM 1226 N N . HIS A 1 161 ? 7.168 -11.062 -15.75 1 93.12 161 HIS A N 1
ATOM 1227 C CA . HIS A 1 161 ? 5.75 -10.953 -15.422 1 93.12 161 HIS A CA 1
ATOM 1228 C C . HIS A 1 161 ? 5.52 -11.125 -13.922 1 93.12 161 HIS A C 1
ATOM 1230 O O . HIS A 1 161 ? 5.633 -12.234 -13.391 1 93.12 161 HIS A O 1
ATOM 1236 N N . PRO A 1 162 ? 5.082 -10.078 -13.242 1 95.5 162 PRO A N 1
ATOM 1237 C CA . PRO A 1 162 ? 4.941 -10.156 -11.789 1 95.5 162 PRO A CA 1
ATOM 1238 C C . PRO A 1 162 ? 3.787 -11.062 -11.352 1 95.5 162 PRO A C 1
ATOM 1240 O O . PRO A 1 162 ? 3.721 -11.469 -10.195 1 95.5 162 PRO A O 1
ATOM 1243 N N . ALA A 1 163 ? 2.881 -11.469 -12.242 1 95.44 163 ALA A N 1
ATOM 1244 C CA . ALA A 1 163 ? 1.705 -12.266 -11.898 1 95.44 163 ALA A CA 1
ATOM 1245 C C . ALA A 1 163 ? 2.102 -13.688 -11.508 1 95.44 163 ALA A C 1
ATOM 1247 O O . ALA A 1 163 ? 1.281 -14.445 -10.984 1 95.44 163 ALA A O 1
ATOM 1248 N N . SER A 1 164 ? 3.365 -14.047 -11.656 1 96.94 164 SER A N 1
ATOM 1249 C CA . SER A 1 164 ? 3.799 -15.406 -11.359 1 96.94 164 SER A CA 1
ATOM 1250 C C . SER A 1 164 ? 4.633 -15.453 -10.086 1 96.94 164 SER A C 1
ATOM 1252 O O . SER A 1 164 ? 5.227 -16.484 -9.766 1 96.94 164 SER A O 1
ATOM 1254 N N . LEU A 1 165 ? 4.66 -14.438 -9.328 1 98.62 165 LEU A N 1
ATOM 1255 C CA . LEU A 1 165 ? 5.531 -14.281 -8.172 1 98.62 165 LEU A CA 1
ATOM 1256 C C . LEU A 1 165 ? 5.25 -15.359 -7.125 1 98.62 165 LEU A C 1
ATOM 1258 O O . LEU A 1 165 ? 4.09 -15.664 -6.844 1 98.62 165 LEU A O 1
ATOM 1262 N N . CYS A 1 166 ? 6.242 -15.992 -6.633 1 98.94 166 CYS A N 1
ATOM 1263 C CA . CYS A 1 166 ? 6.332 -16.734 -5.379 1 98.94 166 CYS A CA 1
ATOM 1264 C C . CYS A 1 166 ? 7.387 -16.125 -4.461 1 98.94 166 CYS A C 1
ATOM 1266 O O . CYS A 1 166 ? 8.539 -15.945 -4.871 1 98.94 166 CYS A O 1
ATOM 1268 N N . ILE A 1 167 ? 7.078 -15.82 -3.229 1 98.94 167 ILE A N 1
ATOM 1269 C CA . ILE A 1 167 ? 7.906 -14.945 -2.402 1 98.94 167 ILE A CA 1
ATOM 1270 C C . ILE A 1 167 ? 8.078 -15.562 -1.014 1 98.94 167 ILE A C 1
ATOM 1272 O O . ILE A 1 167 ? 7.121 -16.094 -0.442 1 98.94 167 ILE A O 1
ATOM 1276 N N . ARG A 1 168 ? 9.266 -15.578 -0.528 1 98.94 168 ARG A N 1
ATOM 1277 C CA . ARG A 1 168 ? 9.406 -15.867 0.894 1 98.94 168 ARG A CA 1
ATOM 1278 C C . ARG A 1 168 ? 8.609 -14.883 1.739 1 98.94 168 ARG A C 1
ATOM 1280 O O . ARG A 1 168 ? 8.719 -13.672 1.562 1 98.94 168 ARG A O 1
ATOM 1287 N N . GLU A 1 169 ? 7.816 -15.375 2.674 1 98.81 169 GLU A N 1
ATOM 1288 C CA . GLU A 1 169 ? 6.914 -14.562 3.479 1 98.81 169 GLU A CA 1
ATOM 1289 C C . GLU A 1 169 ? 7.68 -13.492 4.254 1 98.81 169 GLU A C 1
ATOM 1291 O O . GLU A 1 169 ? 7.207 -12.359 4.395 1 98.81 169 GLU A O 1
ATOM 1296 N N . SER A 1 170 ? 8.781 -13.805 4.77 1 98.5 170 SER A N 1
ATOM 1297 C CA . SER A 1 170 ? 9.578 -12.867 5.551 1 98.5 170 SER A CA 1
ATOM 1298 C C . SER A 1 170 ? 10.008 -11.672 4.703 1 98.5 170 SER A C 1
ATOM 1300 O O . SER A 1 170 ? 10.047 -10.539 5.191 1 98.5 170 SER A O 1
ATOM 1302 N N . LEU A 1 171 ? 10.359 -11.914 3.441 1 98.75 171 LEU A N 1
ATOM 1303 C CA . LEU A 1 171 ? 10.742 -10.836 2.533 1 98.75 171 LEU A CA 1
ATOM 1304 C C . LEU A 1 171 ? 9.539 -9.969 2.188 1 98.75 171 LEU A C 1
ATOM 1306 O O . LEU A 1 171 ? 9.641 -8.734 2.146 1 98.75 171 LEU A O 1
ATOM 1310 N N . LEU A 1 172 ? 8.398 -10.602 1.938 1 98.94 172 LEU A N 1
ATOM 1311 C CA . LEU A 1 172 ? 7.16 -9.883 1.669 1 98.94 172 LEU A CA 1
ATOM 1312 C C . LEU A 1 172 ? 6.777 -9 2.854 1 98.94 172 LEU A C 1
ATOM 1314 O O . LEU A 1 172 ? 6.363 -7.852 2.67 1 98.94 172 LEU A O 1
ATOM 1318 N N . ALA A 1 173 ? 6.965 -9.539 4.031 1 98.88 173 ALA A N 1
ATOM 1319 C CA . ALA A 1 173 ? 6.66 -8.797 5.254 1 98.88 173 ALA A CA 1
ATOM 1320 C C . ALA A 1 173 ? 7.555 -7.574 5.391 1 98.88 173 ALA A C 1
ATOM 1322 O O . ALA A 1 173 ? 7.086 -6.488 5.738 1 98.88 173 ALA A O 1
ATOM 1323 N N . GLU A 1 174 ? 8.766 -7.762 5.121 1 98.56 174 GLU A N 1
ATOM 1324 C CA . GLU A 1 174 ? 9.695 -6.637 5.184 1 98.56 174 GLU A CA 1
ATOM 1325 C C . GLU A 1 174 ? 9.344 -5.57 4.152 1 98.56 174 GLU A C 1
ATOM 1327 O O . GLU A 1 174 ? 9.445 -4.375 4.43 1 98.56 174 GLU A O 1
ATOM 1332 N N . ALA A 1 175 ? 8.93 -5.965 2.98 1 98.44 175 ALA A N 1
ATOM 1333 C CA . ALA A 1 175 ? 8.562 -5.039 1.915 1 98.44 175 ALA A CA 1
ATOM 1334 C C . ALA A 1 175 ? 7.246 -4.332 2.236 1 98.44 175 ALA A C 1
ATOM 1336 O O . ALA A 1 175 ? 6.938 -3.287 1.658 1 98.44 175 ALA A O 1
ATOM 1337 N N . GLY A 1 176 ? 6.445 -4.945 3.064 1 98.19 176 GLY A N 1
ATOM 1338 C CA . GLY A 1 176 ? 5.168 -4.359 3.434 1 98.19 176 GLY A CA 1
ATOM 1339 C C . GLY A 1 176 ? 4.039 -4.754 2.5 1 98.19 176 GLY A C 1
ATOM 1340 O O . GLY A 1 176 ? 2.99 -4.105 2.477 1 98.19 176 GLY A O 1
ATOM 1341 N N . GLY A 1 177 ? 4.273 -5.82 1.7 1 98.44 177 GLY A N 1
ATOM 1342 C CA . GLY A 1 177 ? 3.26 -6.246 0.749 1 98.44 177 GLY A CA 1
ATOM 1343 C C . GLY A 1 177 ? 3.211 -5.383 -0.498 1 98.44 177 GLY A C 1
ATOM 1344 O O . GLY A 1 177 ? 4.246 -4.922 -0.98 1 98.44 177 GLY A O 1
ATOM 1345 N N . TRP A 1 178 ? 2.033 -5.309 -1.115 1 98.75 178 TRP A N 1
ATOM 1346 C CA . TRP A 1 178 ? 1.825 -4.535 -2.334 1 98.75 178 TRP A CA 1
ATOM 1347 C C . TRP A 1 178 ? 1.66 -3.051 -2.018 1 98.75 178 TRP A C 1
ATOM 1349 O O . TRP A 1 178 ? 1.045 -2.689 -1.012 1 98.75 178 TRP A O 1
ATOM 1359 N N . MET A 1 179 ? 2.203 -2.217 -2.855 1 98.5 179 MET A N 1
ATOM 1360 C CA . MET A 1 179 ? 2.041 -0.776 -2.684 1 98.5 179 MET A CA 1
ATOM 1361 C C . MET A 1 179 ? 0.591 -0.361 -2.918 1 98.5 179 MET A C 1
ATOM 1363 O O . MET A 1 179 ? -0.119 -0.99 -3.703 1 98.5 179 MET A O 1
ATOM 1367 N N . ALA A 1 180 ? 0.172 0.659 -2.236 1 98.62 180 ALA A N 1
ATOM 1368 C CA . ALA A 1 180 ? -1.166 1.222 -2.396 1 98.62 180 ALA A CA 1
ATOM 1369 C C . ALA A 1 180 ? -1.279 2.002 -3.705 1 98.62 180 ALA A C 1
ATOM 1371 O O . ALA A 1 180 ? -1.132 3.227 -3.719 1 98.62 180 ALA A O 1
ATOM 1372 N N . LEU A 1 181 ? -1.58 1.332 -4.793 1 98.19 181 LEU A N 1
ATOM 1373 C CA . LEU A 1 181 ? -1.691 1.895 -6.133 1 98.19 181 LEU A CA 1
ATOM 1374 C C . LEU A 1 181 ? -2.953 1.394 -6.828 1 98.19 181 LEU A C 1
ATOM 1376 O O . LEU A 1 181 ? -3.41 0.279 -6.566 1 98.19 181 LEU A O 1
ATOM 1380 N N . PRO A 1 182 ? -3.51 2.211 -7.734 1 95.88 182 PRO A N 1
ATOM 1381 C CA . PRO A 1 182 ? -4.688 1.746 -8.477 1 95.88 182 PRO A CA 1
ATOM 1382 C C . PRO A 1 182 ? -4.355 0.663 -9.5 1 95.88 182 PRO A C 1
ATOM 1384 O O . PRO A 1 182 ? -5.242 -0.073 -9.93 1 95.88 182 PRO A O 1
ATOM 1387 N N . ALA A 1 183 ? -3.18 0.613 -9.906 1 94.38 183 ALA A N 1
ATOM 1388 C CA . ALA A 1 183 ? -2.617 -0.327 -10.875 1 94.38 183 ALA A CA 1
ATOM 1389 C C . ALA A 1 183 ? -1.101 -0.42 -10.727 1 94.38 183 ALA A C 1
ATOM 1391 O O . ALA A 1 183 ? -0.477 0.44 -10.102 1 94.38 183 ALA A O 1
ATOM 1392 N N . SER A 1 184 ? -0.525 -1.464 -11.172 1 96 184 SER A N 1
ATOM 1393 C CA . SER A 1 184 ? 0.92 -1.665 -11.211 1 96 184 SER A CA 1
ATOM 1394 C C . SER A 1 184 ? 1.474 -1.978 -9.82 1 96 184 SER A C 1
ATOM 1396 O O . SER A 1 184 ? 2.678 -1.854 -9.586 1 96 184 SER A O 1
ATOM 1398 N N . GLU A 1 185 ? 0.608 -2.27 -8.898 1 97.5 185 GLU A N 1
ATOM 1399 C CA . GLU A 1 185 ? 1.037 -2.637 -7.555 1 97.5 185 GLU A CA 1
ATOM 1400 C C . GLU A 1 185 ? 1.932 -3.873 -7.578 1 97.5 185 GLU A C 1
ATOM 1402 O O . GLU A 1 185 ? 2.818 -4.02 -6.734 1 97.5 185 GLU A O 1
ATOM 1407 N N . ASP A 1 186 ? 1.743 -4.801 -8.523 1 97.12 186 ASP A N 1
ATOM 1408 C CA . ASP A 1 186 ? 2.559 -6.004 -8.656 1 97.12 186 ASP A CA 1
ATOM 1409 C C . ASP A 1 186 ? 3.959 -5.664 -9.156 1 97.12 186 ASP A C 1
ATOM 1411 O O . ASP A 1 186 ? 4.945 -6.242 -8.703 1 97.12 186 ASP A O 1
ATOM 1415 N N . THR A 1 187 ? 3.99 -4.691 -10.117 1 96.88 187 THR A N 1
ATOM 1416 C CA . THR A 1 187 ? 5.281 -4.203 -10.578 1 96.88 187 THR A CA 1
ATOM 1417 C C . THR A 1 187 ? 6.062 -3.559 -9.438 1 96.88 187 THR A C 1
ATOM 1419 O O . THR A 1 187 ? 7.258 -3.807 -9.281 1 96.88 187 THR A O 1
ATOM 1422 N N . ALA A 1 188 ? 5.398 -2.721 -8.664 1 98.62 188 ALA A N 1
ATOM 1423 C CA . ALA A 1 188 ? 6.035 -2.074 -7.52 1 98.62 188 ALA A CA 1
ATOM 1424 C C . ALA A 1 188 ? 6.621 -3.109 -6.559 1 98.62 188 ALA A C 1
ATOM 1426 O O . ALA A 1 188 ? 7.758 -2.969 -6.102 1 98.62 188 ALA A O 1
ATOM 1427 N N . LEU A 1 189 ? 5.836 -4.113 -6.262 1 98.75 189 LEU A N 1
ATOM 1428 C CA . LEU A 1 189 ? 6.312 -5.16 -5.367 1 98.75 189 LEU A CA 1
ATOM 1429 C C . LEU A 1 189 ? 7.508 -5.891 -5.969 1 98.75 189 LEU A C 1
ATOM 1431 O O . LEU A 1 189 ? 8.5 -6.133 -5.281 1 98.75 189 LEU A O 1
ATOM 1435 N N . LEU A 1 190 ? 7.406 -6.25 -7.25 1 98.44 190 LEU A N 1
ATOM 1436 C CA . LEU A 1 190 ? 8.492 -6.938 -7.93 1 98.44 190 LEU A CA 1
ATOM 1437 C C . LEU A 1 190 ? 9.797 -6.152 -7.809 1 98.44 190 LEU A C 1
ATOM 1439 O O . LEU A 1 190 ? 10.844 -6.723 -7.508 1 98.44 190 LEU A O 1
ATOM 1443 N N . LEU A 1 191 ? 9.742 -4.859 -8.016 1 98.69 191 LEU A N 1
ATOM 1444 C CA . LEU A 1 191 ? 10.945 -4.031 -7.984 1 98.69 191 LEU A CA 1
ATOM 1445 C C . LEU A 1 191 ? 11.508 -3.943 -6.57 1 98.69 191 LEU A C 1
ATOM 1447 O O . LEU A 1 191 ? 12.727 -3.963 -6.383 1 98.69 191 LEU A O 1
ATOM 1451 N N . ALA A 1 192 ? 10.648 -3.805 -5.559 1 98.75 192 ALA A N 1
ATOM 1452 C CA . ALA A 1 192 ? 11.117 -3.834 -4.176 1 98.75 192 ALA A CA 1
ATOM 1453 C C . ALA A 1 192 ? 11.836 -5.145 -3.871 1 98.75 192 ALA A C 1
ATOM 1455 O O . ALA A 1 192 ? 12.969 -5.137 -3.373 1 98.75 192 ALA A O 1
ATOM 1456 N N . LEU A 1 193 ? 11.18 -6.27 -4.227 1 98.81 193 LEU A N 1
ATOM 1457 C CA . LEU A 1 193 ? 11.766 -7.586 -3.988 1 98.81 193 LEU A CA 1
ATOM 1458 C C . LEU A 1 193 ? 13.102 -7.727 -4.703 1 98.81 193 LEU A C 1
ATOM 1460 O O . LEU A 1 193 ? 14.062 -8.234 -4.133 1 98.81 193 LEU A O 1
ATOM 1464 N N . ASP A 1 194 ? 13.133 -7.258 -5.926 1 98.62 194 ASP A N 1
ATOM 1465 C CA . ASP A 1 194 ? 14.32 -7.348 -6.762 1 98.62 194 ASP A CA 1
ATOM 1466 C C . ASP A 1 194 ? 15.5 -6.629 -6.109 1 98.62 194 ASP A C 1
ATOM 1468 O O . ASP A 1 194 ? 16.625 -7.121 -6.137 1 98.62 194 ASP A O 1
ATOM 1472 N N . VAL A 1 195 ? 15.266 -5.5 -5.547 1 98.5 195 VAL A N 1
ATOM 1473 C CA . VAL A 1 195 ? 16.328 -4.711 -4.93 1 98.5 195 VAL A CA 1
ATOM 1474 C C . VAL A 1 195 ? 16.75 -5.359 -3.615 1 98.5 195 VAL A C 1
ATOM 1476 O O . VAL A 1 195 ? 17.938 -5.316 -3.252 1 98.5 195 VAL A O 1
ATOM 1479 N N . MET A 1 196 ? 15.875 -6.039 -2.93 1 98.25 196 MET A N 1
ATOM 1480 C CA . MET A 1 196 ? 16.094 -6.508 -1.565 1 98.25 196 MET A CA 1
ATOM 1481 C C . MET A 1 196 ? 16.781 -7.871 -1.565 1 98.25 196 MET A C 1
ATOM 1483 O O . MET A 1 196 ? 17.469 -8.227 -0.6 1 98.25 196 MET A O 1
ATOM 1487 N N . ALA A 1 197 ? 16.594 -8.633 -2.635 1 98.62 197 ALA A N 1
ATOM 1488 C CA . ALA A 1 197 ? 17.109 -10 -2.641 1 98.62 197 ALA A CA 1
ATOM 1489 C C . ALA A 1 197 ? 17.281 -10.508 -4.066 1 98.62 197 ALA A C 1
ATOM 1491 O O . ALA A 1 197 ? 16.688 -9.984 -5.004 1 98.62 197 ALA A O 1
ATOM 1492 N N . ASP A 1 198 ? 18.125 -11.531 -4.211 1 98.69 198 ASP A N 1
ATOM 1493 C CA . ASP A 1 198 ? 18.203 -12.258 -5.477 1 98.69 198 ASP A CA 1
ATOM 1494 C C . ASP A 1 198 ? 16.891 -12.984 -5.766 1 98.69 198 ASP A C 1
ATOM 1496 O O . ASP A 1 198 ? 16.203 -13.43 -4.844 1 98.69 198 ASP A O 1
ATOM 1500 N N . GLY A 1 199 ? 16.547 -13.031 -7.039 1 98.75 199 GLY A N 1
ATOM 1501 C CA . GLY A 1 199 ? 15.398 -13.805 -7.504 1 98.75 199 GLY A CA 1
ATOM 1502 C C . GLY A 1 199 ? 15.797 -14.969 -8.398 1 98.75 199 GLY A C 1
ATOM 1503 O O . GLY A 1 199 ? 16.984 -15.305 -8.5 1 98.75 199 GLY A O 1
ATOM 1504 N N . TRP A 1 200 ? 14.836 -15.617 -8.914 1 98.88 200 TRP A N 1
ATOM 1505 C CA . TRP A 1 200 ? 15.047 -16.719 -9.836 1 98.88 200 TRP A CA 1
ATOM 1506 C C . TRP A 1 200 ? 13.977 -16.734 -10.922 1 98.88 200 TRP A C 1
ATOM 1508 O O . TRP A 1 200 ? 12.789 -16.594 -10.633 1 98.88 200 TRP A O 1
ATOM 1518 N N . PHE A 1 201 ? 14.414 -16.828 -12.164 1 98.31 201 PHE A N 1
ATOM 1519 C CA . PHE A 1 201 ? 13.5 -17 -13.289 1 98.31 201 PHE A CA 1
ATOM 1520 C C . PHE A 1 201 ? 13.406 -18.453 -13.703 1 98.31 201 PHE A C 1
ATOM 1522 O O . PHE A 1 201 ? 14.406 -19.047 -14.125 1 98.31 201 PHE A O 1
ATOM 1529 N N . ILE A 1 202 ? 12.242 -19 -13.547 1 98.31 202 ILE A N 1
ATOM 1530 C CA . ILE A 1 202 ? 11.961 -20.359 -13.984 1 98.31 202 ILE A CA 1
ATOM 1531 C C . ILE A 1 202 ? 11.57 -20.359 -15.461 1 98.31 202 ILE A C 1
ATOM 1533 O O . ILE A 1 202 ? 10.547 -19.797 -15.836 1 98.31 202 ILE A O 1
ATOM 1537 N N . GLY A 1 203 ? 12.297 -21.016 -16.266 1 96.5 203 GLY A N 1
ATOM 1538 C CA . GLY A 1 203 ? 12.172 -20.922 -17.719 1 96.5 203 GLY A CA 1
ATOM 1539 C C . GLY A 1 203 ? 10.969 -21.672 -18.25 1 96.5 203 GLY A C 1
ATOM 1540 O O . GLY A 1 203 ? 10.555 -21.469 -19.391 1 96.5 203 GLY A O 1
ATOM 1541 N N . GLU A 1 204 ? 10.422 -22.562 -17.469 1 96.56 204 GLU A N 1
ATOM 1542 C CA . GLU A 1 204 ? 9.211 -23.281 -17.844 1 96.56 204 GLU A CA 1
ATOM 1543 C C . GLU A 1 204 ? 7.961 -22.484 -17.484 1 96.56 204 GLU A C 1
ATOM 1545 O O . GLU A 1 204 ? 7.898 -21.875 -16.422 1 96.56 204 GLU A O 1
ATOM 1550 N N . ALA A 1 205 ? 6.953 -22.562 -18.344 1 96.5 205 ALA A N 1
ATOM 1551 C CA . ALA A 1 205 ? 5.727 -21.797 -18.094 1 96.5 205 ALA A CA 1
ATOM 1552 C C . ALA A 1 205 ? 5.07 -22.234 -16.781 1 96.5 205 ALA A C 1
ATOM 1554 O O . ALA A 1 205 ? 4.871 -23.422 -16.547 1 96.5 205 ALA A O 1
ATOM 1555 N N . GLY A 1 206 ? 4.82 -21.25 -15.953 1 97.38 206 GLY A N 1
ATOM 1556 C CA . GLY A 1 206 ? 4.18 -21.531 -14.68 1 97.38 206 GLY A CA 1
ATOM 1557 C C . GLY A 1 206 ? 2.867 -20.797 -14.492 1 97.38 206 GLY A C 1
ATOM 1558 O O . GLY A 1 206 ? 2.227 -20.906 -13.445 1 97.38 206 GLY A O 1
ATOM 1559 N N . LEU A 1 207 ? 2.426 -20.031 -15.508 1 97.75 207 LEU A N 1
ATOM 1560 C CA . LEU A 1 207 ? 1.178 -19.281 -15.477 1 97.75 207 LEU A CA 1
ATOM 1561 C C . LEU A 1 207 ? 0.604 -19.109 -16.875 1 97.75 207 LEU A C 1
ATOM 1563 O O . LEU A 1 207 ? 1.338 -18.797 -17.812 1 97.75 207 LEU A O 1
ATOM 1567 N N . HIS A 1 208 ? -0.593 -19.453 -17.031 1 97.62 208 HIS A N 1
ATOM 1568 C CA . HIS A 1 208 ? -1.374 -19.031 -18.188 1 97.62 208 HIS A CA 1
ATOM 1569 C C . HIS A 1 208 ? -2.168 -17.766 -17.891 1 97.62 208 HIS A C 1
ATOM 1571 O O . HIS A 1 208 ? -3.141 -17.797 -17.141 1 97.62 208 HIS A O 1
ATOM 1577 N N . TYR A 1 209 ? -1.724 -16.719 -18.438 1 96.31 209 TYR A N 1
ATOM 1578 C CA . TYR A 1 209 ? -2.285 -15.398 -18.219 1 96.31 209 TYR A CA 1
ATOM 1579 C C . TYR A 1 209 ? -3.461 -15.141 -19.156 1 96.31 209 TYR A C 1
ATOM 1581 O O . TYR A 1 209 ? -3.27 -14.875 -20.344 1 96.31 209 TYR A O 1
ATOM 1589 N N . ARG A 1 210 ? -4.645 -15.117 -18.641 1 96.25 210 ARG A N 1
ATOM 1590 C CA . ARG A 1 210 ? -5.84 -15.055 -19.484 1 96.25 210 ARG A CA 1
ATOM 1591 C C . ARG A 1 210 ? -6.043 -13.648 -20.031 1 96.25 210 ARG A C 1
ATOM 1593 O O . ARG A 1 210 ? -5.969 -12.664 -19.297 1 96.25 210 ARG A O 1
ATOM 1600 N N . LYS A 1 211 ? -6.309 -13.578 -21.312 1 93.81 211 LYS A N 1
ATOM 1601 C CA . LYS A 1 211 ? -6.664 -12.328 -21.984 1 93.81 211 LYS A CA 1
ATOM 1602 C C . LYS A 1 211 ? -8.172 -12.211 -22.172 1 93.81 211 LYS A C 1
ATOM 1604 O O . LYS A 1 211 ? -8.812 -13.125 -22.688 1 93.81 211 LYS A O 1
ATOM 1609 N N . HIS A 1 212 ? -8.727 -11.156 -21.672 1 91 212 HIS A N 1
ATOM 1610 C CA . HIS A 1 212 ? -10.148 -10.891 -21.844 1 91 212 HIS A CA 1
ATOM 1611 C C . HIS A 1 212 ? -10.453 -9.398 -21.703 1 91 212 HIS A C 1
ATOM 1613 O O . HIS A 1 212 ? -9.633 -8.641 -21.172 1 91 212 HIS A O 1
ATOM 1619 N N . PRO A 1 213 ? -11.594 -8.914 -22.188 1 85.12 213 PRO A N 1
ATOM 1620 C CA . PRO A 1 213 ? -11.883 -7.48 -22.281 1 85.12 213 PRO A CA 1
ATOM 1621 C C . PRO A 1 213 ? -12.055 -6.812 -20.922 1 85.12 213 PRO A C 1
ATOM 1623 O O . PRO A 1 213 ? -11.906 -5.594 -20.797 1 85.12 213 PRO A O 1
ATOM 1626 N N . ASP A 1 214 ? -12.32 -7.535 -19.859 1 83.75 214 ASP A N 1
ATOM 1627 C CA . ASP A 1 214 ? -12.656 -6.945 -18.578 1 83.75 214 ASP A CA 1
ATOM 1628 C C . ASP A 1 214 ? -11.43 -6.855 -17.672 1 83.75 214 ASP A C 1
ATOM 1630 O O . ASP A 1 214 ? -11.555 -6.555 -16.484 1 83.75 214 ASP A O 1
ATOM 1634 N N . GLN A 1 215 ? -10.305 -7.043 -18.297 1 86.06 215 GLN A N 1
ATOM 1635 C CA . GLN A 1 215 ? -9.086 -6.957 -17.5 1 86.06 215 GLN A CA 1
ATOM 1636 C C . GLN A 1 215 ? -8.789 -5.52 -17.094 1 86.06 215 GLN A C 1
ATOM 1638 O O . GLN A 1 215 ? -8.953 -4.594 -17.891 1 86.06 215 GLN A O 1
ATOM 1643 N N . THR A 1 216 ? -8.336 -5.371 -15.812 1 81.06 216 THR A N 1
ATOM 1644 C CA . THR A 1 216 ? -8.016 -4.059 -15.266 1 81.06 216 THR A CA 1
ATOM 1645 C C . THR A 1 216 ? -6.891 -3.404 -16.062 1 81.06 216 THR A C 1
ATOM 1647 O O . THR A 1 216 ? -6.867 -2.182 -16.234 1 81.06 216 THR A O 1
ATOM 1650 N N . THR A 1 217 ? -6.012 -4.156 -16.641 1 83.75 217 THR A N 1
ATOM 1651 C CA . THR A 1 217 ? -4.848 -3.654 -17.359 1 83.75 217 THR A CA 1
ATOM 1652 C C . THR A 1 217 ? -5.25 -3.08 -18.703 1 83.75 217 THR A C 1
ATOM 1654 O O . THR A 1 217 ? -4.453 -2.404 -19.359 1 83.75 217 THR A O 1
ATOM 1657 N N . ALA A 1 218 ? -6.469 -3.277 -19.031 1 80.69 218 ALA A N 1
ATOM 1658 C CA . ALA A 1 218 ? -6.977 -2.738 -20.281 1 80.69 218 ALA A CA 1
ATOM 1659 C C . ALA A 1 218 ? -7.484 -1.311 -20.109 1 80.69 218 ALA A C 1
ATOM 1661 O O . ALA A 1 218 ? -7.812 -0.634 -21.094 1 80.69 218 ALA A O 1
ATOM 1662 N N . HIS A 1 219 ? -7.535 -0.827 -18.906 1 82.94 219 HIS A N 1
ATOM 1663 C CA . HIS A 1 219 ? -7.973 0.539 -18.641 1 82.94 219 HIS A CA 1
ATOM 1664 C C . HIS A 1 219 ? -7.062 1.554 -19.312 1 82.94 219 HIS A C 1
ATOM 1666 O O . HIS A 1 219 ? -5.836 1.4 -19.312 1 82.94 219 HIS A O 1
ATOM 1672 N N . PRO A 1 220 ? -7.598 2.594 -19.875 1 81.75 220 PRO A N 1
ATOM 1673 C CA . PRO A 1 220 ? -6.797 3.57 -20.625 1 81.75 220 PRO A CA 1
ATOM 1674 C C . PRO A 1 220 ? -5.715 4.219 -19.766 1 81.75 220 PRO A C 1
ATOM 1676 O O . PRO A 1 220 ? -4.656 4.594 -20.281 1 81.75 220 PRO A O 1
ATOM 1679 N N . ASP A 1 221 ? -5.902 4.359 -18.516 1 83.88 221 ASP A N 1
ATOM 1680 C CA . ASP A 1 221 ? -4.98 5.039 -17.609 1 83.88 221 ASP A CA 1
ATOM 1681 C C . ASP A 1 221 ? -3.805 4.141 -17.25 1 83.88 221 ASP A C 1
ATOM 1683 O O . ASP A 1 221 ? -2.873 4.574 -16.562 1 83.88 221 ASP A O 1
ATOM 1687 N N . HIS A 1 222 ? -3.795 2.926 -17.688 1 86.19 222 HIS A N 1
ATOM 1688 C CA . HIS A 1 222 ? -2.785 1.957 -17.281 1 86.19 222 HIS A CA 1
ATOM 1689 C C . HIS A 1 222 ? -1.431 2.271 -17.906 1 86.19 222 HIS A C 1
ATOM 1691 O O . HIS A 1 222 ? -0.387 1.986 -17.312 1 86.19 222 HIS A O 1
ATOM 1697 N N . ARG A 1 223 ? -1.417 2.979 -19.016 1 87.94 223 ARG A N 1
ATOM 1698 C CA . ARG A 1 223 ? -0.151 3.023 -19.734 1 87.94 223 ARG A CA 1
ATOM 1699 C C . ARG A 1 223 ? 0.282 4.465 -20 1 87.94 223 ARG A C 1
ATOM 1701 O O . ARG A 1 223 ? 1.378 4.707 -20.5 1 87.94 223 ARG A O 1
ATOM 1708 N N . ASP A 1 224 ? -0.583 5.422 -19.641 1 88.94 224 ASP A N 1
ATOM 1709 C CA . ASP A 1 224 ? -0.247 6.82 -19.875 1 88.94 224 ASP A CA 1
ATOM 1710 C C . ASP A 1 224 ? -1.132 7.746 -19.047 1 88.94 224 ASP A C 1
ATOM 1712 O O . ASP A 1 224 ? -1.929 7.285 -18.219 1 88.94 224 ASP A O 1
ATOM 1716 N N . GLY A 1 225 ? -0.732 9.102 -19.156 1 92.06 225 GLY A N 1
ATOM 1717 C CA . GLY A 1 225 ? -1.548 10.094 -18.469 1 92.06 225 GLY A CA 1
ATOM 1718 C C . GLY A 1 225 ? -1.093 10.367 -17.062 1 92.06 225 GLY A C 1
ATOM 1719 O O . GLY A 1 225 ? -0.064 9.852 -16.609 1 92.06 225 GLY A O 1
ATOM 1720 N N . ALA A 1 226 ? -1.853 11.227 -16.422 1 94 226 ALA A N 1
ATOM 1721 C CA . ALA A 1 226 ? -1.467 11.75 -15.117 1 94 226 ALA A CA 1
ATOM 1722 C C . ALA A 1 226 ? -1.446 10.648 -14.07 1 94 226 ALA A C 1
ATOM 1724 O O . ALA A 1 226 ? -0.568 10.617 -13.203 1 94 226 ALA A O 1
ATOM 1725 N N . GLU A 1 227 ? -2.42 9.789 -14.141 1 94.25 227 GLU A N 1
ATOM 1726 C CA . GLU A 1 227 ? -2.447 8.688 -13.18 1 94.25 227 GLU A CA 1
ATOM 1727 C C . GLU A 1 227 ? -1.218 7.797 -13.328 1 94.25 227 GLU A C 1
ATOM 1729 O O . GLU A 1 227 ? -0.59 7.43 -12.336 1 94.25 227 GLU A O 1
ATOM 1734 N N . TRP A 1 228 ? -0.945 7.438 -14.594 1 94.31 228 TRP A N 1
ATOM 1735 C CA . TRP A 1 228 ? 0.227 6.609 -14.859 1 94.31 228 TRP A CA 1
ATOM 1736 C C . TRP A 1 228 ? 1.5 7.297 -14.375 1 94.31 228 TRP A C 1
ATOM 1738 O O . TRP A 1 228 ? 2.342 6.672 -13.727 1 94.31 228 TRP A O 1
ATOM 1748 N N . GLU A 1 229 ? 1.668 8.555 -14.609 1 95.38 229 GLU A N 1
ATOM 1749 C CA . GLU A 1 229 ? 2.854 9.305 -14.203 1 95.38 229 GLU A CA 1
ATOM 1750 C C . GLU A 1 229 ? 3.006 9.312 -12.688 1 95.38 229 GLU A C 1
ATOM 1752 O O . GLU A 1 229 ? 4.117 9.172 -12.164 1 95.38 229 GLU A O 1
ATOM 1757 N N . ALA A 1 230 ? 1.898 9.484 -12.016 1 96.5 230 ALA A N 1
ATOM 1758 C CA . ALA A 1 230 ? 1.921 9.477 -10.555 1 96.5 230 ALA A CA 1
ATOM 1759 C C . ALA A 1 230 ? 2.326 8.109 -10.023 1 96.5 230 ALA A C 1
ATOM 1761 O O . ALA A 1 230 ? 3.111 8.008 -9.07 1 96.5 230 ALA A O 1
ATOM 1762 N N . ARG A 1 231 ? 1.824 7.066 -10.641 1 96.06 231 ARG A N 1
ATOM 1763 C CA . ARG A 1 231 ? 2.178 5.707 -10.242 1 96.06 231 ARG A CA 1
ATOM 1764 C C . ARG A 1 231 ? 3.674 5.457 -10.414 1 96.06 231 ARG A C 1
ATOM 1766 O O . ARG A 1 231 ? 4.332 4.957 -9.5 1 96.06 231 ARG A O 1
ATOM 1773 N N . MET A 1 232 ? 4.156 5.852 -11.57 1 97.38 232 MET A N 1
ATOM 1774 C CA . MET A 1 232 ? 5.578 5.668 -11.836 1 97.38 232 MET A CA 1
ATOM 1775 C C . MET A 1 232 ? 6.426 6.477 -10.859 1 97.38 232 MET A C 1
ATOM 1777 O O . MET A 1 232 ? 7.504 6.035 -10.445 1 97.38 232 MET A O 1
ATOM 1781 N N . GLY A 1 233 ? 5.918 7.664 -10.547 1 97.94 233 GLY A N 1
ATOM 1782 C CA . GLY A 1 233 ? 6.613 8.469 -9.555 1 97.94 233 GLY A CA 1
ATOM 1783 C C . GLY A 1 233 ? 6.723 7.781 -8.203 1 97.94 233 GLY A C 1
ATOM 1784 O O . GLY A 1 233 ? 7.805 7.723 -7.617 1 97.94 233 GLY A O 1
ATOM 1785 N N . ALA A 1 234 ? 5.621 7.25 -7.707 1 98.56 234 ALA A N 1
ATOM 1786 C CA . ALA A 1 234 ? 5.602 6.57 -6.414 1 98.56 234 ALA A CA 1
ATOM 1787 C C . ALA A 1 234 ? 6.48 5.324 -6.434 1 98.56 234 ALA A C 1
ATOM 1789 O O . ALA A 1 234 ? 7.273 5.105 -5.512 1 98.56 234 ALA A O 1
ATOM 1790 N N . ILE A 1 235 ? 6.328 4.523 -7.461 1 98.62 235 ILE A N 1
ATOM 1791 C CA . ILE A 1 235 ? 7.117 3.307 -7.609 1 98.62 235 ILE A CA 1
ATOM 1792 C C . ILE A 1 235 ? 8.602 3.654 -7.625 1 98.62 235 ILE A C 1
ATOM 1794 O O . ILE A 1 235 ? 9.406 3.016 -6.941 1 98.62 235 ILE A O 1
ATOM 1798 N N . GLY A 1 236 ? 8.922 4.676 -8.414 1 98.44 236 GLY A N 1
ATOM 1799 C CA . GLY A 1 236 ? 10.305 5.094 -8.539 1 98.44 236 GLY A CA 1
ATOM 1800 C C . GLY A 1 236 ? 10.898 5.57 -7.223 1 98.44 236 GLY A C 1
ATOM 1801 O O . GLY A 1 236 ? 12.039 5.238 -6.895 1 98.44 236 GLY A O 1
ATOM 1802 N N . LYS A 1 237 ? 10.203 6.391 -6.48 1 98.62 237 LYS A N 1
ATOM 1803 C CA . LYS A 1 237 ? 10.656 6.879 -5.184 1 98.62 237 LYS A CA 1
ATOM 1804 C C . LYS A 1 237 ? 11 5.723 -4.25 1 98.62 237 LYS A C 1
ATOM 1806 O O . LYS A 1 237 ? 12.055 5.727 -3.609 1 98.62 237 LYS A O 1
ATOM 1811 N N . HIS A 1 238 ? 10.109 4.77 -4.195 1 98.75 238 HIS A N 1
ATOM 1812 C CA . HIS A 1 238 ? 10.289 3.639 -3.289 1 98.75 238 HIS A CA 1
ATOM 1813 C C . HIS A 1 238 ? 11.453 2.756 -3.736 1 98.75 238 HIS A C 1
ATOM 1815 O O . HIS A 1 238 ? 12.344 2.445 -2.941 1 98.75 238 HIS A O 1
ATOM 1821 N N . ALA A 1 239 ? 11.445 2.355 -4.977 1 98.38 239 ALA A N 1
ATOM 1822 C CA . ALA A 1 239 ? 12.492 1.478 -5.492 1 98.38 239 ALA A CA 1
ATOM 1823 C C . ALA A 1 239 ? 13.867 2.123 -5.355 1 98.38 239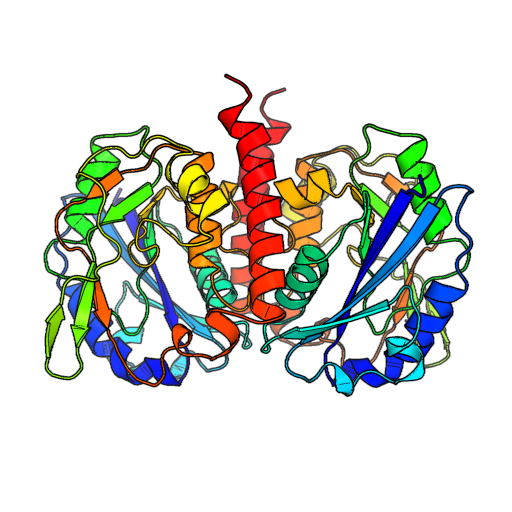 ALA A C 1
ATOM 1825 O O . ALA A 1 239 ? 14.844 1.457 -4.992 1 98.38 239 ALA A O 1
ATOM 1826 N N . ALA A 1 240 ? 13.945 3.395 -5.645 1 98.19 240 ALA A N 1
ATOM 1827 C CA . ALA A 1 240 ? 15.219 4.105 -5.535 1 98.19 240 ALA A CA 1
ATOM 1828 C C . ALA A 1 240 ? 15.711 4.137 -4.09 1 98.19 240 ALA A C 1
ATOM 1830 O O . ALA A 1 240 ? 16.906 3.955 -3.83 1 98.19 240 ALA A O 1
ATOM 1831 N N . ALA A 1 241 ? 14.836 4.395 -3.197 1 98.38 241 ALA A N 1
ATOM 1832 C CA . ALA A 1 241 ? 15.211 4.43 -1.784 1 98.38 241 ALA A CA 1
ATOM 1833 C C . ALA A 1 241 ? 15.719 3.07 -1.314 1 98.38 241 ALA A C 1
ATOM 1835 O O . ALA A 1 241 ? 16.719 2.986 -0.599 1 98.38 241 ALA A O 1
ATOM 1836 N N . LEU A 1 242 ? 14.984 2.014 -1.704 1 98.25 242 LEU A N 1
ATOM 1837 C CA . LEU A 1 242 ? 15.414 0.668 -1.339 1 98.25 242 LEU A CA 1
ATOM 1838 C C . LEU A 1 242 ? 16.766 0.336 -1.973 1 98.25 242 LEU A C 1
ATOM 1840 O O . LEU A 1 242 ? 17.609 -0.31 -1.347 1 98.25 242 LEU A O 1
ATOM 1844 N N . ALA A 1 243 ? 16.875 0.755 -3.223 1 98 243 ALA A N 1
ATOM 1845 C CA . ALA A 1 243 ? 18.156 0.507 -3.898 1 98 243 ALA A CA 1
ATOM 1846 C C . ALA A 1 243 ? 19.312 1.163 -3.148 1 98 243 ALA A C 1
ATOM 1848 O O . ALA A 1 243 ? 20.375 0.562 -2.986 1 98 243 ALA A O 1
ATOM 1849 N N . HIS A 1 244 ? 19.109 2.365 -2.723 1 96.44 244 HIS A N 1
ATOM 1850 C CA . HIS A 1 244 ? 20.141 3.062 -1.945 1 96.44 244 HIS A CA 1
ATOM 1851 C C . HIS A 1 244 ? 20.469 2.305 -0.665 1 96.44 244 HIS A C 1
ATOM 1853 O O . HIS A 1 244 ? 21.641 2.209 -0.28 1 96.44 244 HIS A O 1
ATOM 1859 N N . LYS A 1 245 ? 19.484 1.729 -0.063 1 94.31 245 LYS A N 1
ATOM 1860 C CA . LYS A 1 245 ? 19.641 1.05 1.221 1 94.31 245 LYS A CA 1
ATOM 1861 C C . LYS A 1 245 ? 20.266 -0.33 1.042 1 94.31 245 LYS A C 1
ATOM 1863 O O . LYS A 1 245 ? 21.141 -0.729 1.821 1 94.31 245 LYS A O 1
ATOM 1868 N N . TYR A 1 246 ? 19.875 -1.07 0.045 1 95.31 246 TYR A N 1
ATOM 1869 C CA . TYR A 1 246 ? 20.172 -2.494 -0.049 1 95.31 246 TYR A CA 1
ATOM 1870 C C . TYR A 1 246 ? 21.344 -2.736 -0.999 1 95.31 246 TYR A C 1
ATOM 1872 O O . TYR A 1 246 ? 22.016 -3.764 -0.91 1 95.31 246 TYR A O 1
ATOM 1880 N N . LEU A 1 247 ? 21.484 -1.873 -1.967 1 94 247 LEU A N 1
ATOM 1881 C CA . LEU A 1 247 ? 22.516 -2.121 -2.969 1 94 247 LEU A CA 1
ATOM 1882 C C . LEU A 1 247 ? 23.781 -1.313 -2.668 1 94 247 LEU A C 1
ATOM 1884 O O . LEU A 1 247 ? 24.859 -1.643 -3.152 1 94 247 LEU A O 1
ATOM 1888 N N . SER A 1 248 ? 23.719 -0.111 -2.076 1 84.19 248 SER A N 1
ATOM 1889 C CA . SER A 1 248 ? 24.891 0.71 -1.79 1 84.19 248 SER A CA 1
ATOM 1890 C C . SER A 1 248 ? 25.703 0.141 -0.624 1 84.19 248 SER A C 1
ATOM 1892 O O . SER A 1 248 ? 26.891 0.402 -0.501 1 84.19 248 SER A O 1
ATOM 1894 N N . THR A 1 249 ? 25.156 -0.522 0.471 1 60 249 THR A N 1
ATOM 1895 C CA . THR A 1 249 ? 25.953 -0.961 1.615 1 60 249 THR A CA 1
ATOM 1896 C C . THR A 1 249 ? 26.922 -2.059 1.207 1 60 249 THR A C 1
ATOM 1898 O O . THR A 1 249 ? 27.688 -2.559 2.037 1 60 249 THR A O 1
ATOM 1901 N N . GLY A 1 250 ? 26.984 -2.521 -0.06 1 43.97 250 GLY A N 1
ATOM 1902 C CA . GLY A 1 250 ? 28.156 -3.334 -0.319 1 43.97 250 GLY A CA 1
ATOM 1903 C C . GLY A 1 250 ? 29.406 -2.512 -0.561 1 43.97 250 GLY A C 1
ATOM 1904 O O . GLY A 1 250 ? 29.328 -1.342 -0.938 1 43.97 250 GLY A O 1
ATOM 1905 N N . MET B 1 1 ? 17.734 28.5 -2.756 1 77.62 1 MET B N 1
ATOM 1906 C CA . MET B 1 1 ? 16.672 27.688 -3.342 1 77.62 1 MET B CA 1
ATOM 1907 C C . MET B 1 1 ? 15.602 27.359 -2.307 1 77.62 1 MET B C 1
ATOM 1909 O O . MET B 1 1 ? 15.922 27.047 -1.157 1 77.62 1 MET B O 1
ATOM 1913 N N . THR B 1 2 ? 14.32 27.688 -2.525 1 93 2 THR B N 1
ATOM 1914 C CA . THR B 1 2 ? 13.211 27.5 -1.602 1 93 2 THR B CA 1
ATOM 1915 C C . THR B 1 2 ? 12.961 26.016 -1.35 1 93 2 THR B C 1
ATOM 1917 O O . THR B 1 2 ? 12.883 25.219 -2.293 1 93 2 THR B O 1
ATOM 1920 N N . ARG B 1 3 ? 13.031 25.703 -0.083 1 97.62 3 ARG B N 1
ATOM 1921 C CA . ARG B 1 3 ? 12.711 24.328 0.313 1 97.62 3 ARG B CA 1
ATOM 1922 C C . ARG B 1 3 ? 11.203 24.125 0.381 1 97.62 3 ARG B C 1
ATOM 1924 O O . ARG B 1 3 ? 10.453 25.047 0.724 1 97.62 3 ARG B O 1
ATOM 1931 N N . ILE B 1 4 ? 10.758 22.891 0.005 1 98.5 4 ILE B N 1
ATOM 1932 C CA . ILE B 1 4 ? 9.32 22.703 -0.156 1 98.5 4 ILE B CA 1
ATOM 1933 C C . ILE B 1 4 ? 8.836 21.625 0.814 1 98.5 4 ILE B C 1
ATOM 1935 O O . ILE B 1 4 ? 9.484 20.594 0.987 1 98.5 4 ILE B O 1
ATOM 1939 N N . MET B 1 5 ? 7.777 21.891 1.503 1 98.81 5 MET B N 1
ATOM 1940 C CA . MET B 1 5 ? 6.961 20.875 2.166 1 98.81 5 MET B CA 1
ATOM 1941 C C . MET B 1 5 ? 5.773 20.484 1.294 1 98.81 5 MET B C 1
ATOM 1943 O O . MET B 1 5 ? 4.973 21.328 0.899 1 98.81 5 MET B O 1
ATOM 1947 N N . SER B 1 6 ? 5.664 19.234 0.929 1 98.94 6 SER B N 1
ATOM 1948 C CA . SER B 1 6 ? 4.516 18.734 0.176 1 98.94 6 SER B CA 1
ATOM 1949 C C . SER B 1 6 ? 3.383 18.328 1.107 1 98.94 6 SER B C 1
ATOM 1951 O O . SER B 1 6 ? 3.559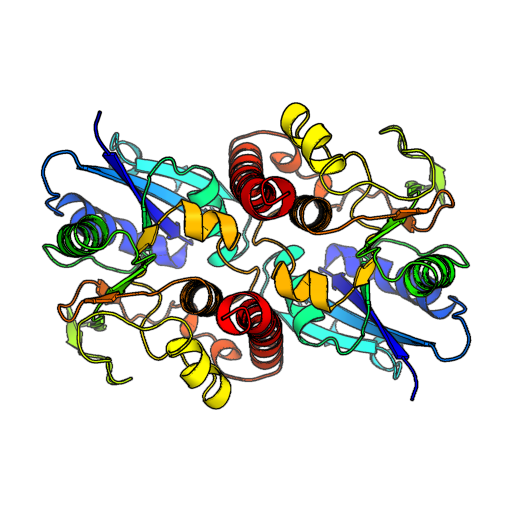 17.438 1.946 1 98.94 6 SER B O 1
ATOM 1953 N N . VAL B 1 7 ? 2.252 18.953 1.02 1 98.94 7 VAL B N 1
ATOM 1954 C CA . VAL B 1 7 ? 1.042 18.578 1.747 1 98.94 7 VAL B CA 1
ATOM 1955 C C . VAL B 1 7 ? 0.173 17.672 0.877 1 98.94 7 VAL B C 1
ATOM 1957 O O . VAL B 1 7 ? -0.214 18.062 -0.231 1 98.94 7 VAL B O 1
ATOM 1960 N N . VAL B 1 8 ? -0.123 16.469 1.371 1 98.88 8 VAL B N 1
ATOM 1961 C CA . VAL B 1 8 ? -0.857 15.492 0.579 1 98.88 8 VAL B CA 1
ATOM 1962 C C . VAL B 1 8 ? -2.271 15.328 1.135 1 98.88 8 VAL B C 1
ATOM 1964 O O . VAL B 1 8 ? -2.453 15.133 2.34 1 98.88 8 VAL B O 1
ATOM 1967 N N . THR B 1 9 ? -3.25 15.359 0.225 1 98.81 9 THR B N 1
ATOM 1968 C CA . THR B 1 9 ? -4.648 15.297 0.636 1 98.81 9 THR B CA 1
ATOM 1969 C C . THR B 1 9 ? -5.445 14.391 -0.303 1 98.81 9 THR B C 1
ATOM 1971 O O . THR B 1 9 ? -5.633 14.719 -1.477 1 98.81 9 THR B O 1
ATOM 1974 N N . PRO B 1 10 ? -5.84 13.273 0.233 1 98.31 10 PRO B N 1
ATOM 1975 C CA . PRO B 1 10 ? -6.863 12.516 -0.489 1 98.31 10 PRO B CA 1
ATOM 1976 C C . PRO B 1 10 ? -8.258 13.109 -0.332 1 98.31 10 PRO B C 1
ATOM 1978 O O . PRO B 1 10 ? -8.609 13.602 0.744 1 98.31 10 PRO B O 1
ATOM 1981 N N . VAL B 1 11 ? -9.039 13.062 -1.364 1 97.38 11 VAL B N 1
ATOM 1982 C CA . VAL B 1 11 ? -10.398 13.562 -1.22 1 97.38 11 VAL B CA 1
ATOM 1983 C C . VAL B 1 11 ? -11.359 12.695 -2.025 1 97.38 11 VAL B C 1
ATOM 1985 O O . VAL B 1 11 ? -11.117 12.414 -3.201 1 97.38 11 VAL B O 1
ATOM 1988 N N . HIS B 1 12 ? -12.305 12.188 -1.369 1 94.31 12 HIS B N 1
ATOM 1989 C CA . HIS B 1 12 ? -13.438 11.539 -2.025 1 94.31 12 HIS B CA 1
ATOM 1990 C C . HIS B 1 12 ? -14.656 12.461 -2.064 1 94.31 12 HIS B C 1
ATOM 1992 O O . HIS B 1 12 ? -14.656 13.523 -1.435 1 94.31 12 HIS B O 1
ATOM 1998 N N . ASP B 1 13 ? -15.719 12.016 -2.695 1 92.19 13 ASP B N 1
ATOM 1999 C CA . ASP B 1 13 ? -16.875 12.859 -2.973 1 92.19 13 ASP B CA 1
ATOM 2000 C C . ASP B 1 13 ? -17.453 13.438 -1.686 1 92.19 13 ASP B C 1
ATOM 2002 O O . ASP B 1 13 ? -17.719 14.641 -1.606 1 92.19 13 ASP B O 1
ATOM 2006 N N . ALA B 1 14 ? -17.562 12.672 -0.744 1 91 14 ALA B N 1
ATOM 2007 C CA . ALA B 1 14 ? -18.219 13.07 0.496 1 91 14 ALA B CA 1
ATOM 2008 C C . ALA B 1 14 ? -17.406 14.125 1.239 1 91 14 ALA B C 1
ATOM 2010 O O . ALA B 1 14 ? -17.938 14.836 2.094 1 91 14 ALA B O 1
ATOM 2011 N N . ALA B 1 15 ? -16.156 14.242 0.955 1 94.38 15 ALA B N 1
ATOM 2012 C CA . ALA B 1 15 ? -15.289 15.156 1.689 1 94.38 15 ALA B CA 1
ATOM 2013 C C . ALA B 1 15 ? -15.102 16.469 0.926 1 94.38 15 ALA B C 1
ATOM 2015 O O . ALA B 1 15 ? -14.578 17.438 1.472 1 94.38 15 ALA B O 1
ATOM 2016 N N . LEU B 1 16 ? -15.555 16.562 -0.277 1 95.69 16 LEU B N 1
ATOM 2017 C CA . LEU B 1 16 ? -15.336 17.703 -1.154 1 95.69 16 LEU B CA 1
ATOM 2018 C C . LEU B 1 16 ? -15.859 19 -0.521 1 95.69 16 LEU B C 1
ATOM 2020 O O . LEU B 1 16 ? -15.211 20.047 -0.608 1 95.69 16 LEU B O 1
ATOM 2024 N N . PRO B 1 17 ? -16.969 18.922 0.19 1 95.69 17 PRO B N 1
ATOM 2025 C CA . PRO B 1 17 ? -17.531 20.156 0.746 1 95.69 17 PRO B CA 1
ATOM 2026 C C . PRO B 1 17 ? -16.625 20.781 1.812 1 95.69 17 PRO B C 1
ATOM 2028 O O . PRO B 1 17 ? -16.75 21.969 2.111 1 95.69 17 PRO B O 1
ATOM 2031 N N . PHE B 1 18 ? -15.742 20.047 2.359 1 97.31 18 PHE B N 1
ATOM 2032 C CA . PHE B 1 18 ? -14.906 20.531 3.455 1 97.31 18 PHE B CA 1
ATOM 2033 C C . PHE B 1 18 ? -13.594 21.094 2.93 1 97.31 18 PHE B C 1
ATOM 2035 O O . PHE B 1 18 ? -12.867 21.766 3.662 1 97.31 18 PHE B O 1
ATOM 2042 N N . LEU B 1 19 ? -13.266 20.906 1.67 1 98.12 19 LEU B N 1
ATOM 2043 C CA . LEU B 1 19 ? -11.969 21.219 1.084 1 98.12 19 LEU B CA 1
ATOM 2044 C C . LEU B 1 19 ? -11.688 22.719 1.182 1 98.12 19 LEU B C 1
ATOM 2046 O O . LEU B 1 19 ? -10.555 23.125 1.45 1 98.12 19 LEU B O 1
ATOM 2050 N N . PRO B 1 20 ? -12.695 23.641 0.961 1 98.38 20 PRO B N 1
ATOM 2051 C CA . PRO B 1 20 ? -12.414 25.078 1.059 1 98.38 20 PRO B CA 1
ATOM 2052 C C . PRO B 1 20 ? -11.883 25.484 2.434 1 98.38 20 PRO B C 1
ATOM 2054 O O . PRO B 1 20 ? -10.977 26.312 2.531 1 98.38 20 PRO B O 1
ATOM 2057 N N . GLU B 1 21 ? -12.461 24.906 3.453 1 98.31 21 GLU B N 1
ATOM 2058 C CA . GLU B 1 21 ? -11.992 25.219 4.797 1 98.31 21 GLU B CA 1
ATOM 2059 C C . GLU B 1 21 ? -10.586 24.672 5.031 1 98.31 21 GLU B C 1
ATOM 2061 O O . GLU B 1 21 ? -9.75 25.344 5.648 1 98.31 21 GLU B O 1
ATOM 2066 N N . ALA B 1 22 ? -10.305 23.453 4.582 1 98.62 22 ALA B N 1
ATOM 2067 C CA . ALA B 1 22 ? -8.953 22.906 4.648 1 98.62 22 ALA B CA 1
ATOM 2068 C C . ALA B 1 22 ? -7.957 23.812 3.928 1 98.62 22 ALA B C 1
ATOM 2070 O O . ALA B 1 22 ? -6.883 24.109 4.461 1 98.62 22 ALA B O 1
ATOM 2071 N N . PHE B 1 23 ? -8.375 24.312 2.785 1 98.81 23 PHE B N 1
ATOM 2072 C CA . PHE B 1 23 ? -7.527 25.188 1.979 1 98.81 23 PHE B CA 1
ATOM 2073 C C . PHE B 1 23 ? -7.262 26.5 2.701 1 98.81 23 PHE B C 1
ATOM 2075 O O . PHE B 1 23 ? -6.117 26.969 2.773 1 98.81 23 PHE B O 1
ATOM 2082 N N . ALA B 1 24 ? -8.297 27.078 3.184 1 98.75 24 ALA B N 1
ATOM 2083 C CA . ALA B 1 24 ? -8.148 28.328 3.916 1 98.75 24 ALA B CA 1
ATOM 2084 C C . ALA B 1 24 ? -7.176 28.172 5.082 1 98.75 24 ALA B C 1
ATOM 2086 O O . ALA B 1 24 ? -6.344 29.047 5.332 1 98.75 24 ALA B O 1
ATOM 2087 N N . SER B 1 25 ? 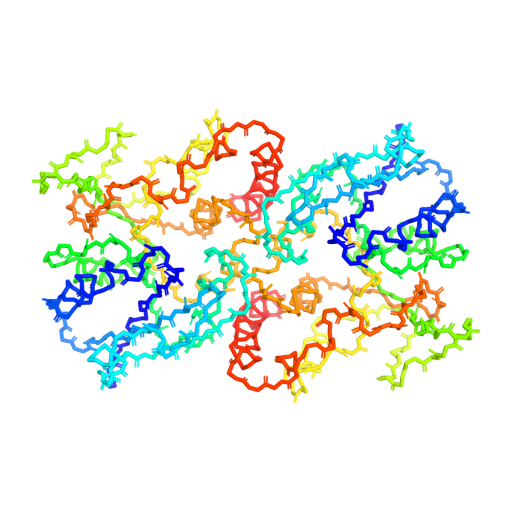-7.285 27.047 5.777 1 98.81 25 SER B N 1
ATOM 2088 C CA . SER B 1 25 ? -6.406 26.781 6.91 1 98.81 25 SER B CA 1
ATOM 2089 C C . SER B 1 25 ? -4.957 26.641 6.465 1 98.81 25 SER B C 1
ATOM 2091 O O . SER B 1 25 ? -4.039 27.109 7.141 1 98.81 25 SER B O 1
ATOM 2093 N N . LEU B 1 26 ? -4.711 25.953 5.336 1 98.81 26 LEU B N 1
ATOM 2094 C CA . LEU B 1 26 ? -3.371 25.781 4.789 1 98.81 26 LEU B CA 1
ATOM 2095 C C . LEU B 1 26 ? -2.799 27.109 4.316 1 98.81 26 LEU B C 1
ATOM 2097 O O . LEU B 1 26 ? -1.652 27.438 4.625 1 98.81 26 LEU B O 1
ATOM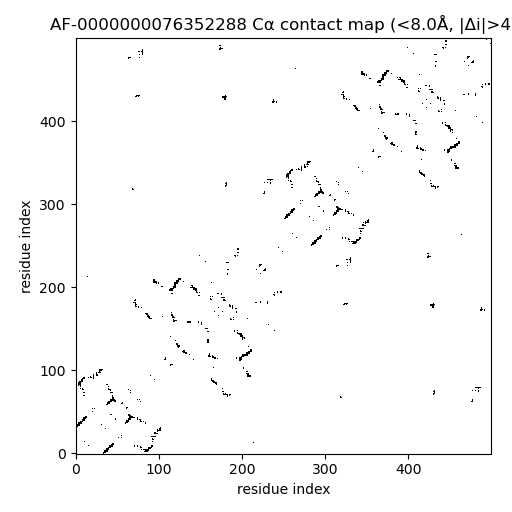 2101 N N . ARG B 1 27 ? -3.58 27.906 3.678 1 98.06 27 ARG B N 1
ATOM 2102 C CA . ARG B 1 27 ? -3.154 29.188 3.129 1 98.06 27 ARG B CA 1
ATOM 2103 C C . ARG B 1 27 ? -2.762 30.156 4.242 1 98.06 27 ARG B C 1
ATOM 2105 O O . ARG B 1 27 ? -1.925 31.047 4.035 1 98.06 27 ARG B O 1
ATOM 2112 N N . SER B 1 28 ? -3.34 29.969 5.344 1 98.25 28 SER B N 1
ATOM 2113 C CA . SER B 1 28 ? -3.113 30.891 6.449 1 98.25 28 SER B CA 1
ATOM 2114 C C . SER B 1 28 ? -1.853 30.531 7.227 1 98.25 28 SER B C 1
ATOM 2116 O O . SER B 1 28 ? -1.439 31.266 8.125 1 98.25 28 SER B O 1
ATOM 2118 N N . GLN B 1 29 ? -1.235 29.406 6.891 1 98.75 29 GLN B N 1
ATOM 2119 C CA . GLN B 1 29 ? -0.033 28.984 7.605 1 98.75 29 GLN B CA 1
ATOM 2120 C C . GLN B 1 29 ? 1.142 29.906 7.289 1 98.75 29 GLN B C 1
ATOM 2122 O O . GLN B 1 29 ? 1.368 30.266 6.129 1 98.75 29 GLN B O 1
ATOM 2127 N N . GLU B 1 30 ? 1.868 30.328 8.297 1 97.62 30 GLU B N 1
ATOM 2128 C CA . GLU B 1 30 ? 3.123 31.062 8.156 1 97.62 30 GLU B CA 1
ATOM 2129 C C . GLU B 1 30 ? 4.324 30.141 8.32 1 97.62 30 GLU B C 1
ATOM 2131 O O . GLU B 1 30 ? 4.465 29.469 9.352 1 97.62 30 GLU B O 1
ATOM 2136 N N . LEU B 1 31 ? 5.168 30.109 7.305 1 97.62 31 LEU B N 1
ATOM 2137 C CA . LEU B 1 31 ? 6.332 29.234 7.34 1 97.62 31 LEU B CA 1
ATOM 2138 C C . LEU B 1 31 ? 7.605 30.031 7.617 1 97.62 31 LEU B C 1
ATOM 2140 O O . LEU B 1 31 ? 7.668 31.234 7.328 1 97.62 31 LEU B O 1
ATOM 2144 N N . PRO B 1 32 ? 8.562 29.375 8.211 1 96.44 32 PRO B N 1
ATOM 2145 C CA . PRO B 1 32 ? 9.859 30.031 8.359 1 96.44 32 PRO B CA 1
ATOM 2146 C C . PRO B 1 32 ? 10.477 30.438 7.023 1 96.44 32 PRO B C 1
ATOM 2148 O O . PRO B 1 32 ? 10.148 29.844 5.988 1 96.44 32 PRO B O 1
ATOM 2151 N N . SER B 1 33 ? 11.391 31.375 7.098 1 95.81 33 SER B N 1
ATOM 2152 C CA . SER B 1 33 ? 12.078 31.859 5.902 1 95.81 33 SER B CA 1
ATOM 2153 C C . SER B 1 33 ? 12.75 30.703 5.152 1 95.81 33 SER B C 1
ATOM 2155 O O . SER B 1 33 ? 13.359 29.828 5.77 1 95.81 33 SER B O 1
ATOM 2157 N N . GLY B 1 34 ? 12.531 30.719 3.836 1 96.94 34 GLY B N 1
ATOM 2158 C CA . GLY B 1 34 ? 13.188 29.719 2.992 1 96.94 34 GLY B CA 1
ATOM 2159 C C . GLY B 1 34 ? 12.32 28.516 2.707 1 96.94 34 GLY B C 1
ATOM 2160 O O . GLY B 1 34 ? 12.688 27.656 1.9 1 96.94 34 GLY B O 1
ATOM 2161 N N . TRP B 1 35 ? 11.172 28.484 3.344 1 98 35 TRP B N 1
ATOM 2162 C CA . TRP B 1 35 ? 10.273 27.359 3.123 1 98 35 TRP B CA 1
ATOM 2163 C C . TRP B 1 35 ? 9.016 27.797 2.383 1 98 35 TRP B C 1
ATOM 2165 O O . TRP B 1 35 ? 8.555 28.938 2.547 1 98 35 TRP B O 1
ATOM 2175 N N . ASP B 1 36 ? 8.492 26.906 1.62 1 98.25 36 ASP B N 1
ATOM 2176 C CA . ASP B 1 36 ? 7.16 27.016 1.033 1 98.25 36 ASP B CA 1
ATOM 2177 C C . ASP B 1 36 ? 6.457 25.656 1.027 1 98.25 36 ASP B C 1
ATOM 2179 O O . ASP B 1 36 ? 7.047 24.641 1.416 1 98.25 36 ASP B O 1
ATOM 2183 N N . TRP B 1 37 ? 5.191 25.703 0.692 1 98.62 37 TRP B N 1
ATOM 2184 C CA . TRP B 1 37 ? 4.473 24.438 0.593 1 98.62 37 TRP B CA 1
ATOM 2185 C C . TRP B 1 37 ? 3.883 24.25 -0.801 1 98.62 37 TRP B C 1
ATOM 2187 O O . TRP B 1 37 ? 3.719 25.219 -1.545 1 98.62 37 TRP B O 1
ATOM 2197 N N . GLU B 1 38 ? 3.721 23.078 -1.221 1 98.81 38 GLU B N 1
ATOM 2198 C CA . GLU B 1 38 ? 2.814 22.672 -2.293 1 98.81 38 GLU B CA 1
ATOM 2199 C C . GLU B 1 38 ? 1.702 21.766 -1.767 1 98.81 38 GLU B C 1
ATOM 2201 O O . GLU B 1 38 ? 1.903 21.031 -0.804 1 98.81 38 GLU B O 1
ATOM 2206 N N . TRP B 1 39 ? 0.562 21.953 -2.324 1 98.88 39 TRP B N 1
ATOM 2207 C CA . TRP B 1 39 ? -0.586 21.141 -1.935 1 98.88 39 TRP B CA 1
ATOM 2208 C C . TRP B 1 39 ? -0.98 20.172 -3.055 1 98.88 39 TRP B C 1
ATOM 2210 O O . TRP B 1 39 ? -1.365 20.609 -4.145 1 98.88 39 TRP B O 1
ATOM 2220 N N . LEU B 1 40 ? -0.813 18.891 -2.811 1 98.88 40 LEU B N 1
ATOM 2221 C CA . LEU B 1 40 ? -1.159 17.844 -3.768 1 98.88 40 LEU B CA 1
ATOM 2222 C C . LEU B 1 40 ? -2.475 17.172 -3.389 1 98.88 40 LEU B C 1
ATOM 2224 O O . LEU B 1 40 ? -2.51 16.328 -2.492 1 98.88 40 LEU B O 1
ATOM 2228 N N . ILE B 1 41 ? -3.51 17.531 -4.105 1 98.81 41 ILE B N 1
ATOM 2229 C CA . ILE B 1 41 ? -4.844 16.984 -3.887 1 98.81 41 ILE B CA 1
ATOM 2230 C C . ILE B 1 41 ? -5.082 15.812 -4.848 1 98.81 41 ILE B C 1
ATOM 2232 O O . ILE B 1 41 ? -4.852 15.938 -6.055 1 98.81 41 ILE B O 1
ATOM 2236 N N . GLN B 1 42 ? -5.492 14.734 -4.32 1 98.69 42 GLN B N 1
ATOM 2237 C CA . GLN B 1 42 ? -5.809 13.555 -5.121 1 98.69 42 GLN B CA 1
ATOM 2238 C C . GLN B 1 42 ? -7.273 13.164 -4.957 1 98.69 42 GLN B C 1
ATOM 2240 O O . GLN B 1 42 ? -7.684 12.719 -3.883 1 98.69 42 GLN B O 1
ATOM 2245 N N . VAL B 1 43 ? -8.016 13.289 -6.035 1 98.12 43 VAL B N 1
ATOM 2246 C CA . VAL B 1 43 ? -9.422 12.906 -6.027 1 98.12 43 VAL B CA 1
ATOM 2247 C C . VAL B 1 43 ? -9.547 11.406 -6.258 1 98.12 43 VAL B C 1
ATOM 2249 O O . VAL B 1 43 ? -9.078 10.883 -7.27 1 98.12 43 VAL B O 1
ATOM 2252 N N . ASP B 1 44 ? -10.164 10.719 -5.32 1 96.62 44 ASP B N 1
ATOM 2253 C CA . ASP B 1 44 ? -10.305 9.266 -5.332 1 96.62 44 ASP B CA 1
ATOM 2254 C C . ASP B 1 44 ? -11.664 8.844 -5.871 1 96.62 44 ASP B C 1
ATOM 2256 O O . ASP B 1 44 ? -12.656 8.836 -5.137 1 96.62 44 ASP B O 1
ATOM 2260 N N . GLY B 1 45 ? -11.711 8.328 -7.066 1 93.81 45 GLY B N 1
ATOM 2261 C CA . GLY B 1 45 ? -12.945 7.832 -7.656 1 93.81 45 GLY B CA 1
ATOM 2262 C C . GLY B 1 45 ? -13.773 8.922 -8.305 1 93.81 45 GLY B C 1
ATOM 2263 O O . GLY B 1 45 ? -14.898 8.672 -8.758 1 93.81 45 GLY B O 1
ATOM 2264 N N . GLY B 1 46 ? -13.398 10.094 -8.289 1 94.12 46 GLY B N 1
ATOM 2265 C CA . GLY B 1 46 ? -14.016 11.242 -8.93 1 94.12 46 GLY B CA 1
ATOM 2266 C C . GLY B 1 46 ? -13.125 11.906 -9.961 1 94.12 46 GLY B C 1
ATOM 2267 O O . GLY B 1 46 ? -12.297 11.242 -10.586 1 94.12 46 GLY B O 1
ATOM 2268 N N . LYS B 1 47 ? -13.484 13.188 -10.234 1 95.56 47 LYS B N 1
ATOM 2269 C CA . LYS B 1 47 ? -12.734 13.93 -11.242 1 95.56 47 LYS B CA 1
ATOM 2270 C C . LYS B 1 47 ? -12.07 15.164 -10.633 1 95.56 47 LYS B C 1
ATOM 2272 O O . LYS B 1 47 ? -12.648 15.82 -9.766 1 95.56 47 LYS B O 1
ATOM 2277 N N . ALA B 1 48 ? -10.859 15.391 -11.125 1 96.38 48 ALA B N 1
ATOM 2278 C CA . ALA B 1 48 ? -10.117 16.562 -10.68 1 96.38 48 ALA B CA 1
ATOM 2279 C C . ALA B 1 48 ? -10.945 17.828 -10.836 1 96.38 48 ALA B C 1
ATOM 2281 O O . ALA B 1 48 ? -10.867 18.75 -10 1 96.38 48 ALA B O 1
ATOM 2282 N N . VAL B 1 49 ? -11.742 17.922 -11.812 1 96.12 49 VAL B N 1
ATOM 2283 C CA . VAL B 1 49 ? -12.508 19.125 -12.133 1 96.12 49 VAL B CA 1
ATOM 2284 C C . VAL B 1 49 ? -13.578 19.359 -11.07 1 96.12 49 VAL B C 1
ATOM 2286 O O . VAL B 1 49 ? -14.156 20.438 -10.984 1 96.12 49 VAL B O 1
ATOM 2289 N N . ASP B 1 50 ? -13.875 18.312 -10.211 1 96.06 50 ASP B N 1
ATOM 2290 C CA . ASP B 1 50 ? -14.852 18.438 -9.133 1 96.06 50 ASP B CA 1
ATOM 2291 C C . ASP B 1 50 ? -14.336 19.359 -8.031 1 96.06 50 ASP B C 1
ATOM 2293 O O . ASP B 1 50 ? -15.109 19.859 -7.207 1 96.06 50 ASP B O 1
ATOM 2297 N N . VAL B 1 51 ? -13.047 19.562 -7.949 1 98.06 51 VAL B N 1
ATOM 2298 C CA . VAL B 1 51 ? -12.438 20.469 -6.98 1 98.06 51 VAL B CA 1
ATOM 2299 C C . VAL B 1 51 ? -12.711 21.922 -7.387 1 98.06 51 VAL B C 1
ATOM 2301 O O . VAL B 1 51 ? -12.57 22.266 -8.562 1 98.06 51 VAL B O 1
ATOM 2304 N N . PRO B 1 52 ? -13.117 22.766 -6.422 1 97.56 52 PRO B N 1
ATOM 2305 C CA . PRO B 1 52 ? -13.453 24.156 -6.738 1 97.56 52 PRO B CA 1
ATOM 2306 C C . PRO B 1 52 ? -12.344 24.875 -7.5 1 97.56 52 PRO B C 1
ATOM 2308 O O . PRO B 1 52 ? -11.164 24.688 -7.203 1 97.56 52 PRO B O 1
ATOM 2311 N N . ALA B 1 53 ? -12.703 25.75 -8.422 1 97.25 53 ALA B N 1
ATOM 2312 C CA . ALA B 1 53 ? -11.781 26.422 -9.32 1 97.25 53 ALA B CA 1
ATOM 2313 C C . ALA B 1 53 ? -10.805 27.312 -8.547 1 97.25 53 ALA B C 1
ATOM 2315 O O . ALA B 1 53 ? -9.633 27.422 -8.914 1 97.25 53 ALA B O 1
ATOM 2316 N N . ASP B 1 54 ? -11.289 27.953 -7.602 1 96.94 54 ASP B N 1
ATOM 2317 C CA . ASP B 1 54 ? -10.445 28.859 -6.828 1 96.94 54 ASP B CA 1
ATOM 2318 C C . ASP B 1 54 ? -9.297 28.094 -6.164 1 96.94 54 ASP B C 1
ATOM 2320 O O . ASP B 1 54 ? -8.219 28.656 -5.938 1 96.94 54 ASP B O 1
ATOM 2324 N N . ILE B 1 55 ? -9.531 26.828 -5.809 1 98.25 55 ILE B N 1
ATOM 2325 C CA . ILE B 1 55 ? -8.484 25.984 -5.25 1 98.25 55 ILE B CA 1
ATOM 2326 C C . ILE B 1 55 ? -7.555 25.516 -6.367 1 98.25 55 ILE B C 1
ATOM 2328 O O . ILE B 1 55 ? -6.332 25.641 -6.258 1 98.25 55 ILE B O 1
ATOM 2332 N N . ARG B 1 56 ? -8.102 25.031 -7.438 1 97.38 56 ARG B N 1
ATOM 2333 C CA . ARG B 1 56 ? -7.332 24.469 -8.539 1 97.38 56 ARG B CA 1
ATOM 2334 C C . ARG B 1 56 ? -6.418 25.516 -9.164 1 97.38 56 ARG B C 1
ATOM 2336 O O . ARG B 1 56 ? -5.352 25.188 -9.695 1 97.38 56 ARG B O 1
ATOM 2343 N N . GLU B 1 57 ? -6.766 26.781 -9.078 1 97.12 57 GLU B N 1
ATOM 2344 C CA . GLU B 1 57 ? -6.062 27.844 -9.789 1 97.12 57 GLU B CA 1
ATOM 2345 C C . GLU B 1 57 ? -4.934 28.422 -8.945 1 97.12 57 GLU B C 1
ATOM 2347 O O . GLU B 1 57 ? -4.125 29.203 -9.43 1 97.12 57 GLU B O 1
ATOM 2352 N N . ASP B 1 58 ? -4.906 28.062 -7.668 1 97.94 58 ASP B N 1
ATOM 2353 C CA . ASP B 1 58 ? -3.758 28.469 -6.859 1 97.94 58 ASP B CA 1
ATOM 2354 C C . ASP B 1 58 ? -2.469 27.828 -7.379 1 97.94 58 ASP B C 1
ATOM 2356 O O . ASP B 1 58 ? -2.416 26.625 -7.613 1 97.94 58 ASP B O 1
ATOM 2360 N N . ALA B 1 59 ? -1.423 28.641 -7.539 1 97.88 59 ALA B N 1
ATOM 2361 C CA . ALA B 1 59 ? -0.179 28.203 -8.172 1 97.88 59 ALA B CA 1
ATOM 2362 C C . ALA B 1 59 ? 0.52 27.141 -7.336 1 97.88 59 ALA B C 1
ATOM 2364 O O . ALA B 1 59 ? 1.367 26.406 -7.84 1 97.88 59 ALA B O 1
ATOM 2365 N N . ARG B 1 60 ? 0.184 27 -6.051 1 98.12 60 ARG B N 1
ATOM 2366 C CA . ARG B 1 60 ? 0.831 26.047 -5.148 1 98.12 60 ARG B CA 1
ATOM 2367 C C . ARG B 1 60 ? 0.069 24.734 -5.102 1 98.12 60 ARG B C 1
ATOM 2369 O O . ARG B 1 60 ? 0.514 23.766 -4.469 1 98.12 60 ARG B O 1
ATOM 2376 N N . VAL B 1 61 ? -1.088 24.703 -5.793 1 98.62 61 VAL B N 1
ATOM 2377 C CA . VAL B 1 61 ? -1.968 23.547 -5.688 1 98.62 61 VAL B CA 1
ATOM 2378 C C . VAL B 1 61 ? -1.916 22.734 -6.98 1 98.62 61 VAL B C 1
ATOM 2380 O O . VAL B 1 61 ? -1.966 23.297 -8.078 1 98.62 61 VAL B O 1
ATOM 2383 N N . ALA B 1 62 ? -1.709 21.484 -6.883 1 98.5 62 ALA B N 1
ATOM 2384 C CA . ALA B 1 62 ? -1.845 20.531 -7.988 1 98.5 62 ALA B CA 1
ATOM 2385 C C . ALA B 1 62 ? -2.912 19.484 -7.684 1 98.5 62 ALA B C 1
ATOM 2387 O O . ALA B 1 62 ? -2.846 18.797 -6.66 1 98.5 62 ALA B O 1
ATOM 2388 N N . VAL B 1 63 ? -3.912 19.375 -8.586 1 98.44 63 VAL B N 1
ATOM 2389 C CA . VAL B 1 63 ? -5.012 18.438 -8.406 1 98.44 63 VAL B CA 1
ATOM 2390 C C . VAL B 1 63 ? -4.926 17.344 -9.469 1 98.44 63 VAL B C 1
ATOM 2392 O O . VAL B 1 63 ? -4.633 17.609 -10.633 1 98.44 63 VAL B O 1
ATOM 2395 N N . SER B 1 64 ? -5.082 16.141 -9.109 1 98.06 64 SER B N 1
ATOM 2396 C CA . SER B 1 64 ? -5.211 15 -10 1 98.06 64 SER B CA 1
ATOM 2397 C C . SER B 1 64 ? -6.258 14.016 -9.492 1 98.06 64 SER B C 1
ATOM 2399 O O . SER B 1 64 ? -6.93 14.281 -8.492 1 98.06 64 SER B O 1
ATOM 2401 N N . ASP B 1 65 ? -6.562 13.055 -10.281 1 96.81 65 ASP B N 1
ATOM 2402 C CA . ASP B 1 65 ? -7.57 12.062 -9.906 1 96.81 65 ASP B CA 1
ATOM 2403 C C . ASP B 1 65 ? -7.109 10.648 -10.266 1 96.81 65 ASP B C 1
ATOM 2405 O O . ASP B 1 65 ? -6.137 10.477 -11 1 96.81 65 ASP B O 1
ATOM 2409 N N . ASN B 1 66 ? -7.629 9.695 -9.555 1 94.38 66 ASN B N 1
ATOM 2410 C CA . ASN B 1 66 ? -7.43 8.289 -9.859 1 94.38 66 ASN B CA 1
ATOM 2411 C C . ASN B 1 66 ? -8.719 7.484 -9.688 1 94.38 66 ASN B C 1
ATOM 2413 O O . ASN B 1 66 ? -9.672 7.969 -9.078 1 94.38 66 ASN B O 1
ATOM 2417 N N . ARG B 1 67 ? -8.68 6.234 -10.281 1 91.5 67 ARG B N 1
ATOM 2418 C CA . ARG B 1 67 ? -9.742 5.285 -9.984 1 91.5 67 ARG B CA 1
ATOM 2419 C C . ARG B 1 67 ? -9.852 5.043 -8.477 1 91.5 67 ARG B C 1
ATOM 2421 O O . ARG B 1 67 ? -8.859 5.137 -7.754 1 91.5 67 ARG B O 1
ATOM 2428 N N . ARG B 1 68 ? -11.062 4.73 -8.039 1 91.88 68 ARG B N 1
ATOM 2429 C CA . ARG B 1 68 ? -11.32 4.574 -6.613 1 91.88 68 ARG B CA 1
ATOM 2430 C C . ARG B 1 68 ? -10.43 3.488 -6.012 1 91.88 68 ARG B C 1
ATOM 2432 O O . ARG B 1 68 ? -10.367 2.377 -6.539 1 91.88 68 ARG B O 1
ATOM 2439 N N . GLY B 1 69 ? -9.711 3.803 -4.965 1 94.81 69 GLY B N 1
ATOM 2440 C CA . GLY B 1 69 ? -8.828 2.85 -4.312 1 94.81 69 GLY B CA 1
ATOM 2441 C C . GLY B 1 69 ? -8.75 3.041 -2.809 1 94.81 69 GLY B C 1
ATOM 2442 O O . GLY B 1 69 ? -8.125 2.24 -2.107 1 94.81 69 GLY B O 1
ATOM 2443 N N . GLY B 1 70 ? -9.406 4.109 -2.342 1 95.5 70 GLY B N 1
ATOM 2444 C CA . GLY B 1 70 ? -9.352 4.398 -0.917 1 95.5 70 GLY B CA 1
ATOM 2445 C C . GLY B 1 70 ? -8.273 5.398 -0.552 1 95.5 70 GLY B C 1
ATOM 2446 O O . GLY B 1 70 ? -7.48 5.805 -1.406 1 95.5 70 GLY B O 1
ATOM 2447 N N . PRO B 1 71 ? -8.266 5.809 0.706 1 95.75 71 PRO B N 1
ATOM 2448 C CA . PRO B 1 71 ? -7.391 6.906 1.119 1 95.75 71 PRO B CA 1
ATOM 2449 C C . PRO B 1 71 ? -5.906 6.566 0.965 1 95.75 71 PRO B C 1
ATOM 2451 O O . PRO B 1 71 ? -5.109 7.434 0.599 1 95.75 71 PRO B O 1
ATOM 2454 N N . GLY B 1 72 ? -5.477 5.328 1.271 1 97.69 72 GLY B N 1
ATOM 2455 C CA . GLY B 1 72 ? -4.082 4.945 1.108 1 97.69 72 GLY B CA 1
ATOM 2456 C C . GLY B 1 72 ? -3.592 5.078 -0.32 1 97.69 72 GLY B C 1
ATOM 2457 O O . GLY B 1 72 ? -2.494 5.59 -0.559 1 97.69 72 GLY B O 1
ATOM 2458 N N . VAL B 1 73 ? -4.414 4.641 -1.229 1 98.31 73 VAL B N 1
ATOM 2459 C CA . VAL B 1 73 ? -4.082 4.73 -2.646 1 98.31 73 VAL B CA 1
ATOM 2460 C C . VAL B 1 73 ? -4 6.199 -3.064 1 98.31 73 VAL B C 1
ATOM 2462 O O . VAL B 1 73 ? -3.021 6.617 -3.688 1 98.31 73 VAL B O 1
ATOM 2465 N N . ALA B 1 74 ? -4.957 6.973 -2.672 1 98.25 74 ALA B N 1
ATOM 2466 C CA . ALA B 1 74 ? -4.992 8.383 -3.047 1 98.25 74 ALA B CA 1
ATOM 2467 C C . ALA B 1 74 ? -3.793 9.133 -2.471 1 98.25 74 ALA B C 1
ATOM 2469 O O . ALA B 1 74 ? -3.186 9.961 -3.154 1 98.25 74 ALA B O 1
ATOM 2470 N N . ARG B 1 75 ? -3.404 8.891 -1.235 1 98.62 75 ARG B N 1
ATOM 2471 C CA . ARG B 1 75 ? -2.246 9.531 -0.623 1 98.62 75 ARG B CA 1
ATOM 2472 C C . ARG B 1 75 ? -0.96 9.156 -1.348 1 98.62 75 ARG B C 1
ATOM 2474 O O . ARG B 1 75 ? -0.103 10.008 -1.591 1 98.62 75 ARG B O 1
ATOM 2481 N N . THR B 1 76 ? -0.854 7.867 -1.646 1 98.88 76 THR B N 1
ATOM 2482 C CA . THR B 1 76 ? 0.339 7.398 -2.342 1 98.88 76 THR B CA 1
ATOM 2483 C C . THR B 1 76 ? 0.462 8.055 -3.713 1 98.88 76 THR B C 1
ATOM 2485 O O . THR B 1 76 ? 1.555 8.453 -4.121 1 98.88 76 THR B O 1
ATOM 2488 N N . MET B 1 77 ? -0.694 8.18 -4.395 1 98.62 77 MET B N 1
ATOM 2489 C CA . MET B 1 77 ? -0.707 8.828 -5.703 1 98.62 77 MET B CA 1
ATOM 2490 C C . MET B 1 77 ? -0.294 10.289 -5.594 1 98.62 77 MET B C 1
ATOM 2492 O O . MET B 1 77 ? 0.496 10.781 -6.402 1 98.62 77 MET B O 1
ATOM 2496 N N . ALA B 1 78 ? -0.811 10.969 -4.617 1 98.88 78 ALA B N 1
ATOM 2497 C CA . ALA B 1 78 ? -0.405 12.352 -4.379 1 98.88 78 ALA B CA 1
ATOM 2498 C C . ALA B 1 78 ? 1.088 12.438 -4.07 1 98.88 78 ALA B C 1
ATOM 2500 O O . ALA B 1 78 ? 1.796 13.273 -4.637 1 98.88 78 ALA B O 1
ATOM 2501 N N . TRP B 1 79 ? 1.549 11.555 -3.217 1 98.81 79 TRP B N 1
ATOM 2502 C CA . TRP B 1 79 ? 2.957 11.516 -2.834 1 98.81 79 TRP B CA 1
ATOM 2503 C C . TRP B 1 79 ? 3.844 11.258 -4.047 1 98.81 79 TRP B C 1
ATOM 2505 O O . TRP B 1 79 ? 4.918 11.844 -4.176 1 98.81 79 TRP B O 1
ATOM 2515 N N . GLY B 1 80 ? 3.369 10.398 -4.945 1 98.62 80 GLY B N 1
ATOM 2516 C CA . GLY B 1 80 ? 4.125 10.086 -6.148 1 98.62 80 GLY B CA 1
ATOM 2517 C C . GLY B 1 80 ? 4.473 11.312 -6.973 1 98.62 80 GLY B C 1
ATOM 2518 O O . GLY B 1 80 ? 5.469 11.312 -7.699 1 98.62 80 GLY B O 1
ATOM 2519 N N . ARG B 1 81 ? 3.715 12.367 -6.801 1 98.19 81 ARG B N 1
ATOM 2520 C CA . ARG B 1 81 ? 3.883 13.594 -7.578 1 98.19 81 ARG B CA 1
ATOM 2521 C C . ARG B 1 81 ? 4.641 14.648 -6.781 1 98.19 81 ARG B C 1
ATOM 2523 O O . ARG B 1 81 ? 4.953 15.719 -7.297 1 98.19 81 ARG B O 1
ATOM 2530 N N . SER B 1 82 ? 4.953 14.359 -5.555 1 98.56 82 SER B N 1
ATOM 2531 C CA . SER B 1 82 ? 5.48 15.375 -4.645 1 98.56 82 SER B CA 1
ATOM 2532 C C . SER B 1 82 ? 6.945 15.672 -4.934 1 98.56 82 SER B C 1
ATOM 2534 O O . SER B 1 82 ? 7.664 14.82 -5.469 1 98.56 82 SER B O 1
ATOM 2536 N N . LYS B 1 83 ? 7.387 16.828 -4.547 1 97.94 83 LYS B N 1
ATOM 2537 C CA . LYS B 1 83 ? 8.773 17.234 -4.777 1 97.94 83 LYS B CA 1
ATOM 2538 C C . LYS B 1 83 ? 9.43 17.703 -3.479 1 97.94 83 LYS B C 1
ATOM 2540 O O . LYS B 1 83 ? 10.609 18.062 -3.467 1 97.94 83 LYS B O 1
ATOM 2545 N N . GLY B 1 84 ? 8.695 17.719 -2.418 1 98.5 84 GLY B N 1
ATOM 2546 C CA . GLY B 1 84 ? 9.156 18.297 -1.168 1 98.5 84 GLY B CA 1
ATOM 2547 C C . GLY B 1 84 ? 10.125 17.406 -0.414 1 98.5 84 GLY B C 1
ATOM 2548 O O . GLY B 1 84 ? 10.102 16.172 -0.574 1 98.5 84 GLY B O 1
ATOM 2549 N N . GLU B 1 85 ? 10.906 18.016 0.448 1 98.31 85 GLU B N 1
ATOM 2550 C CA . GLU B 1 85 ? 11.805 17.312 1.349 1 98.31 85 GLU B CA 1
ATOM 2551 C C . GLU B 1 85 ? 11.047 16.688 2.516 1 98.31 85 GLU B C 1
ATOM 2553 O O . GLU B 1 85 ? 11.523 15.75 3.148 1 98.31 85 GLU B O 1
ATOM 2558 N N . LEU B 1 86 ? 9.938 17.312 2.832 1 98.88 86 LEU B N 1
ATOM 2559 C CA . LEU B 1 86 ? 9.008 16.844 3.85 1 98.88 86 LEU B CA 1
ATOM 2560 C C . LEU B 1 86 ? 7.629 16.578 3.248 1 98.88 86 LEU B C 1
ATOM 2562 O O . LEU B 1 86 ? 7.223 17.266 2.303 1 98.88 86 LEU B O 1
ATOM 2566 N N . VAL B 1 87 ? 6.988 15.625 3.764 1 98.94 87 VAL B N 1
ATOM 2567 C CA . VAL B 1 87 ? 5.613 15.328 3.373 1 98.94 87 VAL B CA 1
ATOM 2568 C C . VAL B 1 87 ? 4.691 15.477 4.582 1 98.94 87 VAL B C 1
ATOM 2570 O O . VAL B 1 87 ? 4.91 14.836 5.617 1 98.94 87 VAL B O 1
ATOM 2573 N N . LYS B 1 88 ? 3.717 16.328 4.523 1 98.94 88 LYS B N 1
ATOM 2574 C CA . LYS B 1 88 ? 2.713 16.594 5.551 1 98.94 88 LYS B CA 1
ATOM 2575 C C . LYS B 1 88 ? 1.349 16.047 5.137 1 98.94 88 LYS B C 1
ATOM 2577 O O . LYS B 1 88 ? 0.905 16.25 4.008 1 98.94 88 LYS B O 1
ATOM 2582 N N . VAL B 1 89 ? 0.746 15.297 6.074 1 98.69 89 VAL B N 1
ATOM 2583 C CA . VAL B 1 89 ? -0.592 14.766 5.824 1 98.69 89 VAL B CA 1
ATOM 2584 C C . VAL B 1 89 ? -1.639 15.82 6.199 1 98.69 89 VAL B C 1
ATOM 2586 O O . VAL B 1 89 ? -1.529 16.469 7.242 1 98.69 89 VAL B O 1
ATOM 2589 N N . LEU B 1 90 ? -2.6 15.992 5.367 1 98.75 90 LEU B N 1
ATOM 2590 C CA . LEU B 1 90 ? -3.785 16.797 5.656 1 98.75 90 LEU B CA 1
ATOM 2591 C C . LEU B 1 90 ? -5.02 16.203 4.988 1 98.75 90 LEU B C 1
ATOM 2593 O O . LEU B 1 90 ? -5.141 16.234 3.762 1 98.75 90 LEU B O 1
ATOM 2597 N N . ASP B 1 91 ? -5.922 15.648 5.754 1 98 91 ASP B N 1
ATOM 2598 C CA . ASP B 1 91 ? -7.168 15.133 5.195 1 98 91 ASP B CA 1
ATOM 2599 C C . ASP B 1 91 ? -8.078 16.266 4.746 1 98 91 ASP B C 1
ATOM 2601 O O . ASP B 1 91 ? -8.047 17.359 5.316 1 98 91 ASP B O 1
ATOM 2605 N N . ALA B 1 92 ? -8.922 15.969 3.822 1 98.06 92 ALA B N 1
ATOM 2606 C CA . ALA B 1 92 ? -9.75 16.969 3.162 1 98.06 92 ALA B CA 1
ATOM 2607 C C . ALA B 1 92 ? -10.742 17.594 4.137 1 98.06 92 ALA B C 1
ATOM 2609 O O . ALA B 1 92 ? -11.188 18.734 3.943 1 98.06 92 ALA B O 1
ATOM 2610 N N . ASP B 1 93 ? -11.117 16.844 5.145 1 97.62 93 ASP B N 1
ATOM 2611 C CA . ASP B 1 93 ? -12.156 17.312 6.055 1 97.62 93 ASP B CA 1
ATOM 2612 C C . ASP B 1 93 ? -11.547 17.906 7.328 1 97.62 93 ASP B C 1
ATOM 2614 O O . ASP B 1 93 ? -12.273 18.25 8.258 1 97.62 93 ASP B O 1
ATOM 2618 N N . ASP B 1 94 ? -10.242 18.031 7.418 1 97.81 94 ASP B N 1
ATOM 2619 C CA . ASP B 1 94 ? -9.594 18.531 8.625 1 97.81 94 ASP B CA 1
ATOM 2620 C C . ASP B 1 94 ? -9.102 19.953 8.43 1 97.81 94 ASP B C 1
ATOM 2622 O O . ASP B 1 94 ? -9.188 20.5 7.328 1 97.81 94 ASP B O 1
ATOM 2626 N N . VAL B 1 95 ? -8.648 20.547 9.57 1 98.5 95 VAL B N 1
ATOM 2627 C CA . VAL B 1 95 ? -8.234 21.953 9.57 1 98.5 95 VAL B CA 1
ATOM 2628 C C . VAL B 1 95 ? -6.91 22.094 10.32 1 98.5 95 VAL B C 1
ATOM 2630 O O . VAL B 1 95 ? -6.715 21.5 11.375 1 98.5 95 VAL B O 1
ATOM 2633 N N . LEU B 1 96 ? -6.02 22.875 9.742 1 98.75 96 LEU B N 1
ATOM 2634 C CA . LEU B 1 96 ? -4.7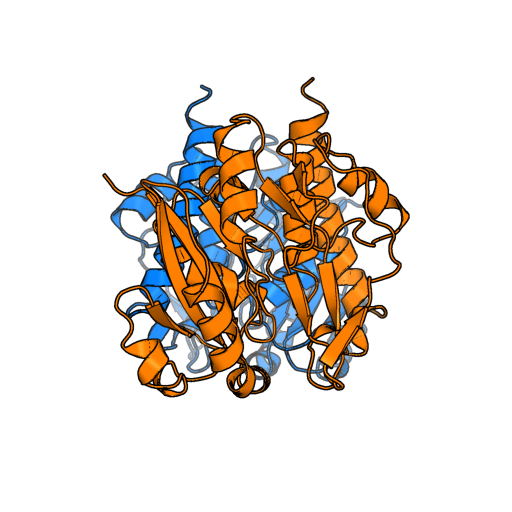58 23.188 10.406 1 98.75 96 LEU B CA 1
ATOM 2635 C C . LEU B 1 96 ? -4.902 24.422 11.281 1 98.75 96 LEU B C 1
ATOM 2637 O O . LEU B 1 96 ? -5.238 25.5 10.789 1 98.75 96 LEU B O 1
ATOM 2641 N N . PRO B 1 97 ? -4.648 24.312 12.602 1 98.25 97 PRO B N 1
ATOM 2642 C CA . PRO B 1 97 ? -4.566 25.547 13.406 1 98.25 97 PRO B CA 1
ATOM 2643 C C . PRO B 1 97 ? -3.334 26.375 13.086 1 98.25 97 PRO B C 1
ATOM 2645 O O . PRO B 1 97 ? -2.385 25.875 12.477 1 98.25 97 PRO B O 1
ATOM 2648 N N . ALA B 1 98 ? -3.34 27.656 13.516 1 98.06 98 ALA B N 1
ATOM 2649 C CA . ALA B 1 98 ? -2.23 28.578 13.266 1 98.06 98 ALA B CA 1
ATOM 2650 C C . ALA B 1 98 ? -0.916 28 13.781 1 98.06 98 ALA B C 1
ATOM 2652 O O . ALA B 1 98 ? -0.859 27.469 14.898 1 98.06 98 ALA B O 1
ATOM 2653 N N . GLY B 1 99 ? 0.096 28.016 12.945 1 98.44 99 GLY B N 1
ATOM 2654 C CA . GLY B 1 99 ? 1.444 27.641 13.352 1 98.44 99 GLY B CA 1
ATOM 2655 C C . GLY B 1 99 ? 1.727 26.156 13.203 1 98.44 99 GLY B C 1
ATOM 2656 O O . GLY B 1 99 ? 2.826 25.688 13.508 1 98.44 99 GLY B O 1
ATOM 2657 N N . ALA B 1 100 ? 0.76 25.375 12.766 1 98.69 100 ALA B N 1
ATOM 2658 C CA . ALA B 1 100 ? 0.904 23.922 12.695 1 98.69 100 ALA B CA 1
ATOM 2659 C C . ALA B 1 100 ? 2.115 23.531 11.852 1 98.69 100 ALA B C 1
ATOM 2661 O O . ALA B 1 100 ? 2.99 22.797 12.32 1 98.69 100 ALA B O 1
ATOM 2662 N N . LEU B 1 101 ? 2.238 24.016 10.609 1 98.88 101 LEU B N 1
ATOM 2663 C CA . LEU B 1 101 ? 3.336 23.656 9.719 1 98.88 101 LEU B CA 1
ATOM 2664 C C . LEU B 1 101 ? 4.664 24.188 10.25 1 98.88 101 LEU B C 1
ATOM 2666 O O . LEU B 1 101 ? 5.691 23.516 10.156 1 98.88 101 LEU B O 1
ATOM 2670 N N . ALA B 1 102 ? 4.66 25.406 10.805 1 98.81 102 ALA B N 1
ATOM 2671 C CA . ALA B 1 102 ? 5.883 26.016 11.336 1 98.81 102 ALA B CA 1
ATOM 2672 C C . ALA B 1 102 ? 6.477 25.172 12.453 1 98.81 102 ALA B C 1
ATOM 2674 O O . ALA B 1 102 ? 7.695 25.016 12.547 1 98.81 102 ALA B O 1
ATOM 2675 N N . ARG B 1 103 ? 5.633 24.625 13.289 1 98.75 103 ARG B N 1
ATOM 2676 C CA . ARG B 1 103 ? 6.113 23.812 14.406 1 98.75 103 ARG B CA 1
ATOM 2677 C C . ARG B 1 103 ? 6.719 22.5 13.914 1 98.75 103 ARG B C 1
ATOM 2679 O O . ARG B 1 103 ? 7.727 22.031 14.453 1 98.75 103 ARG B O 1
ATOM 2686 N N . ASP B 1 104 ? 6.117 21.859 12.898 1 98.81 104 ASP B N 1
ATOM 2687 C CA . ASP B 1 104 ? 6.742 20.703 12.266 1 98.81 104 ASP B CA 1
ATOM 2688 C C . ASP B 1 104 ? 8.133 21.047 11.75 1 98.81 104 ASP B C 1
ATOM 2690 O O . ASP B 1 104 ? 9.102 20.328 12.023 1 98.81 104 ASP B O 1
ATOM 2694 N N . LEU B 1 105 ? 8.219 22.141 10.992 1 98.81 105 LEU B N 1
ATOM 2695 C CA . LEU B 1 105 ? 9.469 22.547 10.359 1 98.81 105 LEU B CA 1
ATOM 2696 C C . LEU B 1 105 ? 10.539 22.844 11.398 1 98.81 105 LEU B C 1
ATOM 2698 O O . LEU B 1 105 ? 11.703 22.469 11.219 1 98.81 105 LEU B O 1
ATOM 2702 N N . GLU B 1 106 ? 10.133 23.484 12.438 1 98.44 106 GLU B N 1
ATOM 2703 C CA . GLU B 1 106 ? 11.078 23.812 13.5 1 98.44 106 GLU B CA 1
ATOM 2704 C C . GLU B 1 106 ? 11.711 22.547 14.086 1 98.44 106 GLU B C 1
ATOM 2706 O O . GLU B 1 106 ? 12.93 22.484 14.242 1 98.44 106 GLU B O 1
ATOM 2711 N N . VAL B 1 107 ? 10.898 21.578 14.398 1 98.75 107 VAL B N 1
ATOM 2712 C CA . VAL B 1 107 ? 11.398 20.328 14.961 1 98.75 107 VAL B CA 1
ATOM 2713 C C . VAL B 1 107 ? 12.312 19.625 13.953 1 98.75 107 VAL B C 1
ATOM 2715 O O . VAL B 1 107 ? 13.422 19.219 14.289 1 98.75 107 VAL B O 1
ATOM 2718 N N . MET B 1 108 ? 11.875 19.531 12.703 1 98.62 108 MET B N 1
ATOM 2719 C CA . MET B 1 108 ? 12.602 18.797 11.672 1 98.62 108 MET B CA 1
ATOM 2720 C C . MET B 1 108 ? 13.938 19.469 11.367 1 98.62 108 MET B C 1
ATOM 2722 O O . MET B 1 108 ? 14.914 18.797 11.039 1 98.62 108 MET B O 1
ATOM 2726 N N . GLU B 1 109 ? 13.992 20.766 11.469 1 97.94 109 GLU B N 1
ATOM 2727 C CA . GLU B 1 109 ? 15.234 21.5 11.234 1 97.94 109 GLU B CA 1
ATOM 2728 C C . GLU B 1 109 ? 16.172 21.391 12.43 1 97.94 109 GLU B C 1
ATOM 2730 O O . GLU B 1 109 ? 17.391 21.234 12.258 1 97.94 109 GLU B O 1
ATOM 2735 N N . ALA B 1 110 ? 15.617 21.422 13.594 1 98.12 110 ALA B N 1
ATOM 2736 C CA . ALA B 1 110 ? 16.406 21.438 14.812 1 98.12 110 ALA B CA 1
ATOM 2737 C C . ALA B 1 110 ? 16.969 20.047 15.125 1 98.12 110 ALA B C 1
ATOM 2739 O O . ALA B 1 110 ? 17.984 19.906 15.797 1 98.12 110 ALA B O 1
ATOM 2740 N N . HIS B 1 111 ? 16.297 19 14.68 1 98.25 111 HIS B N 1
ATOM 2741 C CA . HIS B 1 111 ? 16.672 17.625 15.008 1 98.25 111 HIS B CA 1
ATOM 2742 C C . HIS B 1 111 ? 16.812 16.781 13.742 1 98.25 111 HIS B C 1
ATOM 2744 O O . HIS B 1 111 ? 15.906 16.016 13.398 1 98.25 111 HIS B O 1
ATOM 2750 N N . PRO B 1 112 ? 17.953 16.75 13.148 1 96.88 112 PRO B N 1
ATOM 2751 C CA . PRO B 1 112 ? 18.141 16.062 11.875 1 96.88 112 PRO B CA 1
ATOM 2752 C C . PRO B 1 112 ? 17.906 14.555 11.984 1 96.88 112 PRO B C 1
ATOM 2754 O O . PRO B 1 112 ? 17.641 13.891 10.977 1 96.88 112 PRO B O 1
ATOM 2757 N N . SER B 1 113 ? 17.984 14.023 13.164 1 96.62 113 SER B N 1
ATOM 2758 C CA . SER B 1 113 ? 17.844 12.578 13.336 1 96.62 113 SER B CA 1
ATOM 2759 C C . SER B 1 113 ? 16.375 12.188 13.453 1 96.62 113 SER B C 1
ATOM 2761 O O . SER B 1 113 ? 16.031 11.008 13.352 1 96.62 113 SER B O 1
ATOM 2763 N N . VAL B 1 114 ? 15.5 13.133 13.742 1 98.69 114 VAL B N 1
ATOM 2764 C CA . VAL B 1 114 ? 14.062 12.891 13.812 1 98.69 114 VAL B CA 1
ATOM 2765 C C . VAL B 1 114 ? 13.5 12.703 12.406 1 98.69 114 VAL B C 1
ATOM 2767 O O . VAL B 1 114 ? 13.703 13.547 11.531 1 98.69 114 VAL B O 1
ATOM 2770 N N . GLY B 1 115 ? 12.797 11.586 12.172 1 98.88 115 GLY B N 1
ATOM 2771 C CA . GLY B 1 115 ? 12.328 11.266 10.836 1 98.88 115 GLY B CA 1
ATOM 2772 C C . GLY B 1 115 ? 10.898 11.719 10.578 1 98.88 115 GLY B C 1
ATOM 2773 O O . GLY B 1 115 ? 10.477 11.828 9.43 1 98.88 115 GLY B O 1
ATOM 2774 N N . TRP B 1 116 ? 10.156 11.961 11.656 1 98.94 116 TRP B N 1
ATOM 2775 C CA . TRP B 1 116 ? 8.742 12.289 11.516 1 98.94 116 TRP B CA 1
ATOM 2776 C C . TRP B 1 116 ? 8.219 12.969 12.781 1 98.94 116 TRP B C 1
ATOM 2778 O O . TRP B 1 116 ? 8.797 12.82 13.859 1 98.94 116 TRP B O 1
ATOM 2788 N N . THR B 1 117 ? 7.188 13.766 12.602 1 98.88 117 THR B N 1
ATOM 2789 C CA . THR B 1 117 ? 6.527 14.406 13.734 1 98.88 117 THR B CA 1
ATOM 2790 C C . THR B 1 117 ? 5.035 14.094 13.742 1 98.88 117 THR B C 1
ATOM 2792 O O . THR B 1 117 ? 4.457 13.781 12.695 1 98.88 117 THR B O 1
ATOM 2795 N N . VAL B 1 118 ? 4.477 14.039 14.906 1 98.19 118 VAL B N 1
ATOM 2796 C CA . VAL B 1 118 ? 3.041 14.109 15.164 1 98.19 118 VAL B CA 1
ATOM 2797 C C . VAL B 1 118 ? 2.762 15.141 16.25 1 98.19 118 VAL B C 1
ATOM 2799 O O . VAL B 1 118 ? 3.684 15.609 16.922 1 98.19 118 VAL B O 1
ATOM 2802 N N . CYS B 1 119 ? 1.516 15.477 16.359 1 97.38 119 CYS B N 1
ATOM 2803 C CA . CYS B 1 119 ? 1.192 16.516 17.328 1 97.38 119 CYS B CA 1
ATOM 2804 C C . CYS B 1 119 ? -0.101 16.203 18.062 1 97.38 119 CYS B C 1
ATOM 2806 O O . CYS B 1 119 ? -0.764 15.211 17.766 1 97.38 119 CYS B O 1
ATOM 2808 N N . LYS B 1 120 ? -0.352 17 19.062 1 96.31 120 LYS B N 1
ATOM 2809 C CA . LYS B 1 120 ? -1.662 16.984 19.703 1 96.31 120 LYS B CA 1
ATOM 2810 C C . LYS B 1 120 ? -2.773 17.281 18.703 1 96.31 120 LYS B C 1
ATOM 2812 O O . LYS B 1 120 ? -2.629 18.172 17.844 1 96.31 120 LYS B O 1
ATOM 2817 N N . VAL B 1 121 ? -3.855 16.516 18.781 1 96.31 121 VAL B N 1
ATOM 2818 C CA . VAL B 1 121 ? -4.996 16.672 17.891 1 96.31 121 VAL B CA 1
ATOM 2819 C C . VAL B 1 121 ? -6.258 16.953 18.703 1 96.31 121 VAL B C 1
ATOM 2821 O O . VAL B 1 121 ? -6.492 16.328 19.734 1 96.31 121 VAL B O 1
ATOM 2824 N N . LEU B 1 122 ? -7.016 17.922 18.266 1 96.25 122 LEU B N 1
ATOM 2825 C CA . LEU B 1 122 ? -8.312 18.203 18.859 1 96.25 122 LEU B CA 1
ATOM 2826 C C . LEU B 1 122 ? -9.445 17.797 17.922 1 96.25 122 LEU B C 1
ATOM 2828 O O . LEU B 1 122 ? -9.359 18.031 16.703 1 96.25 122 LEU B O 1
ATOM 2832 N N . ASP B 1 123 ? -10.461 17.172 18.5 1 95.5 123 ASP B N 1
ATOM 2833 C CA . ASP B 1 123 ? -11.656 16.891 17.703 1 95.5 123 ASP B CA 1
ATOM 2834 C C . ASP B 1 123 ? -12.445 18.172 17.438 1 95.5 123 ASP B C 1
ATOM 2836 O O . ASP B 1 123 ? -12.75 18.938 18.359 1 95.5 123 ASP B O 1
ATOM 2840 N N . LEU B 1 124 ? -12.641 18.453 16.188 1 96.75 124 LEU B N 1
ATOM 2841 C CA . LEU B 1 124 ? -13.539 19.531 15.781 1 96.75 124 LEU B CA 1
ATOM 2842 C C . LEU B 1 124 ? -14.977 19.031 15.672 1 96.75 124 LEU B C 1
ATOM 2844 O O . LEU B 1 124 ? -15.336 18.344 14.711 1 96.75 124 LEU B O 1
ATOM 2848 N N . MET B 1 125 ? -15.836 19.406 16.609 1 95.62 125 MET B N 1
ATOM 2849 C CA . MET B 1 125 ? -17.203 18.891 16.719 1 95.62 125 MET B CA 1
ATOM 2850 C C . MET B 1 125 ? -18.141 19.641 15.773 1 95.62 125 MET B C 1
ATOM 2852 O O . MET B 1 125 ? -17.828 20.766 15.352 1 95.62 125 MET B O 1
ATOM 2856 N N . PRO B 1 126 ? -19.266 19.062 15.469 1 94.56 126 PRO B N 1
ATOM 2857 C CA . PRO B 1 126 ? -20.203 19.719 14.539 1 94.56 126 PRO B CA 1
ATOM 2858 C C . PRO B 1 126 ? -20.641 21.094 15.008 1 94.56 126 PRO B C 1
ATOM 2860 O O . PRO B 1 126 ? -20.922 21.969 14.18 1 94.56 126 PRO B O 1
ATOM 2863 N N . ASP B 1 127 ? -20.625 21.375 16.312 1 95.19 127 ASP B N 1
ATOM 2864 C CA . ASP B 1 127 ? -21.047 22.672 16.844 1 95.19 127 ASP B CA 1
ATOM 2865 C C . ASP B 1 127 ? -19.891 23.656 16.859 1 95.19 127 ASP B C 1
ATOM 2867 O O . ASP B 1 127 ? -20.031 24.781 17.359 1 95.19 127 ASP B O 1
ATOM 2871 N N . GLY B 1 128 ? -18.734 23.234 16.375 1 95.19 128 GLY B N 1
ATOM 2872 C CA . GLY B 1 128 ? -17.594 24.109 16.266 1 95.19 128 GLY B CA 1
ATOM 2873 C C . GLY B 1 128 ? -16.656 24.031 17.469 1 95.19 128 GLY B C 1
ATOM 2874 O O . GLY B 1 128 ? -15.547 24.562 17.438 1 95.19 128 GLY B O 1
ATOM 2875 N N . SER B 1 129 ? -17.094 23.312 18.484 1 96.25 129 SER B N 1
ATOM 2876 C CA . SER B 1 129 ? -16.25 23.188 19.672 1 96.25 129 SER B CA 1
ATOM 2877 C C . SER B 1 129 ? -15.07 22.25 19.422 1 96.25 129 SER B C 1
ATOM 2879 O O . SER B 1 129 ? -15.148 21.375 18.562 1 96.25 129 SER B O 1
ATOM 2881 N N . LEU B 1 130 ? -13.977 22.484 20.047 1 96.25 130 LEU B N 1
ATOM 2882 C CA . LEU B 1 130 ? -12.789 21.641 20.031 1 96.25 130 LEU B CA 1
ATOM 2883 C C . LEU B 1 130 ? -12.664 20.828 21.312 1 96.25 130 LEU B C 1
ATOM 2885 O O . LEU B 1 130 ? -12.719 21.391 22.406 1 96.25 130 LEU B O 1
ATOM 2889 N N . VAL B 1 131 ? -12.555 19.484 21.078 1 93.44 131 VAL B N 1
ATOM 2890 C CA . VAL B 1 131 ? -12.492 18.578 22.219 1 93.44 131 VAL B CA 1
ATOM 2891 C C . VAL B 1 131 ? -11.258 17.688 22.125 1 93.44 131 VAL B C 1
ATOM 2893 O O . VAL B 1 131 ? -10.984 17.125 21.062 1 93.44 131 VAL B O 1
ATOM 2896 N N . HIS B 1 132 ? -10.438 17.75 23.172 1 86.75 132 HIS B N 1
ATOM 2897 C CA . HIS B 1 132 ? -9.273 16.859 23.172 1 86.75 132 HIS B CA 1
ATOM 2898 C C . HIS B 1 132 ? -9.695 15.406 23.297 1 86.75 132 HIS B C 1
ATOM 2900 O O . HIS B 1 132 ? -10.586 15.07 24.078 1 86.75 132 HIS B O 1
ATOM 2906 N N . TYR B 1 133 ? -9.195 14.539 22.203 1 66.25 133 TYR B N 1
ATOM 2907 C CA . TYR B 1 133 ? -9.438 13.102 22.125 1 66.25 133 TYR B CA 1
ATOM 2908 C C . TYR B 1 133 ? -8.773 12.375 23.281 1 66.25 133 TYR B C 1
ATOM 2910 O O . TYR B 1 133 ? -7.691 12.758 23.734 1 66.25 133 TYR B O 1
ATOM 2918 N N . THR B 1 134 ? -9.438 11.539 23.984 1 60.53 134 THR B N 1
ATOM 2919 C CA . THR B 1 134 ? -9.07 10.922 25.266 1 60.53 134 THR B CA 1
ATOM 2920 C C . THR B 1 134 ? -7.953 9.906 25.062 1 60.53 134 THR B C 1
ATOM 2922 O O . THR B 1 134 ? -7.527 9.258 26.031 1 60.53 134 THR B O 1
ATOM 2925 N N . LEU B 1 135 ? -7.477 9.453 23.859 1 59.22 135 LEU B N 1
ATOM 2926 C CA . LEU B 1 135 ? -6.586 8.305 23.984 1 59.22 135 LEU B CA 1
ATOM 2927 C C . LEU B 1 135 ? -5.273 8.703 24.656 1 59.22 135 LEU B C 1
ATOM 2929 O O . LEU B 1 135 ? -4.387 7.867 24.844 1 59.22 135 LEU B O 1
ATOM 2933 N N . GLY B 1 136 ? -5.168 9.789 25.375 1 75.5 136 GLY B N 1
ATOM 2934 C CA . GLY B 1 136 ? -3.971 10.219 26.078 1 75.5 136 GLY B CA 1
ATOM 2935 C C . GLY B 1 136 ? -2.811 10.531 25.141 1 75.5 136 GLY B C 1
ATOM 2936 O O . GLY B 1 136 ? -2.707 9.953 24.062 1 75.5 136 GLY B O 1
ATOM 2937 N N . ASP B 1 137 ? -2.195 11.688 25.188 1 88.38 137 ASP B N 1
ATOM 2938 C CA . ASP B 1 137 ? -1.001 12.109 24.453 1 88.38 137 ASP B CA 1
ATOM 2939 C C . ASP B 1 137 ? 0.264 11.789 25.25 1 88.38 137 ASP B C 1
ATOM 2941 O O . ASP B 1 137 ? 0.277 11.891 26.484 1 88.38 137 ASP B O 1
ATOM 2945 N N . PRO B 1 138 ? 1.271 11.297 24.531 1 93.38 138 PRO B N 1
ATOM 2946 C CA . PRO B 1 138 ? 2.559 11.219 25.219 1 93.38 138 PRO B CA 1
ATOM 2947 C C . PRO B 1 138 ? 3.096 12.594 25.625 1 93.38 138 PRO B C 1
ATOM 2949 O O . PRO B 1 138 ? 2.527 13.617 25.25 1 93.38 138 PRO B O 1
ATOM 2952 N N . ASP B 1 139 ? 4.164 12.609 26.5 1 94.88 139 ASP B N 1
ATOM 2953 C CA . ASP B 1 139 ? 4.859 13.859 26.797 1 94.88 139 ASP B CA 1
ATOM 2954 C C . ASP B 1 139 ? 5.492 14.453 25.547 1 94.88 139 ASP B C 1
ATOM 2956 O O . ASP B 1 139 ? 6.043 13.719 24.719 1 94.88 139 ASP B O 1
ATOM 2960 N N . PRO B 1 140 ? 5.336 15.773 25.453 1 97.44 140 PRO B N 1
ATOM 2961 C CA . PRO B 1 140 ? 5.996 16.391 24.297 1 97.44 140 PRO B CA 1
ATOM 2962 C C . PRO B 1 140 ? 7.492 16.094 24.25 1 97.44 140 PRO B C 1
ATOM 2964 O O . PRO B 1 140 ? 8.148 16.016 25.281 1 97.44 140 PRO B O 1
ATOM 2967 N N . GLY B 1 141 ? 7.965 15.922 23.047 1 98.31 141 GLY B N 1
ATOM 2968 C CA . GLY B 1 141 ? 9.383 15.656 22.859 1 98.31 141 GLY B CA 1
ATOM 2969 C C . GLY B 1 141 ? 9.664 14.461 21.969 1 98.31 141 GLY B C 1
ATOM 2970 O O . GLY B 1 141 ? 8.805 14.062 21.172 1 98.31 141 GLY B O 1
ATOM 2971 N N . GLN B 1 142 ? 10.859 14 22.047 1 98.38 142 GLN B N 1
ATOM 2972 C CA . GLN B 1 142 ? 11.328 12.922 21.188 1 98.38 142 GLN B CA 1
ATOM 2973 C C . GLN B 1 142 ? 10.609 11.609 21.516 1 98.38 142 GLN B C 1
ATOM 2975 O O . GLN B 1 142 ? 10.414 11.281 22.688 1 98.38 142 GLN B O 1
ATOM 2980 N N . LEU B 1 143 ? 10.141 10.945 20.547 1 98.19 143 LEU B N 1
ATOM 2981 C CA . LEU B 1 143 ? 9.633 9.578 20.625 1 98.19 143 LEU B CA 1
ATOM 2982 C C . LEU B 1 143 ? 10.695 8.586 20.172 1 98.19 143 LEU B C 1
ATOM 2984 O O . LEU B 1 143 ? 11.141 8.625 19.031 1 98.19 143 LEU B O 1
ATOM 2988 N N . THR B 1 144 ? 11.094 7.719 21.062 1 97.69 144 THR B N 1
ATOM 2989 C CA . THR B 1 144 ? 12.125 6.738 20.734 1 97.69 144 THR B CA 1
ATOM 2990 C C . THR B 1 144 ? 11.586 5.699 19.766 1 97.69 144 THR B C 1
ATOM 2992 O O . THR B 1 144 ? 10.469 5.203 19.922 1 97.69 144 THR B O 1
ATOM 2995 N N . ARG B 1 145 ? 12.414 5.426 18.781 1 97.56 145 ARG B N 1
ATOM 2996 C CA . ARG B 1 145 ? 11.961 4.473 17.766 1 97.56 145 ARG B CA 1
ATOM 2997 C C . ARG B 1 145 ? 11.508 3.166 18.406 1 97.56 145 ARG B C 1
ATOM 2999 O O . ARG B 1 145 ? 12.148 2.674 19.344 1 97.56 145 ARG B O 1
ATOM 3006 N N . GLY B 1 146 ? 10.391 2.605 17.953 1 97.94 146 GLY B N 1
ATOM 3007 C CA . GLY B 1 146 ? 9.859 1.324 18.391 1 97.94 146 GLY B CA 1
ATOM 3008 C C . GLY B 1 146 ? 8.875 1.443 19.547 1 97.94 146 GLY B C 1
ATOM 3009 O O . GLY B 1 146 ? 8.18 0.482 19.875 1 97.94 146 GLY B O 1
ATOM 3010 N N . GLU B 1 147 ? 8.742 2.602 20.156 1 96.94 147 GLU B N 1
ATOM 3011 C CA . GLU B 1 147 ? 7.871 2.764 21.328 1 96.94 147 GLU B CA 1
ATOM 3012 C C . GLU B 1 147 ? 6.402 2.635 20.938 1 96.94 147 GLU B C 1
ATOM 3014 O O . GLU B 1 147 ? 5.621 1.994 21.641 1 96.94 147 GLU B O 1
ATOM 3019 N N . LEU B 1 148 ? 6.035 3.301 19.938 1 97.19 148 LEU B N 1
ATOM 3020 C CA . LEU B 1 148 ? 4.648 3.229 19.5 1 97.19 148 LEU B CA 1
ATOM 3021 C C . LEU B 1 148 ? 4.293 1.818 19.031 1 97.19 148 LEU B C 1
ATOM 3023 O O . LEU B 1 148 ? 3.18 1.345 19.266 1 97.19 148 LEU B O 1
ATOM 3027 N N . TYR B 1 149 ? 5.223 1.149 18.359 1 98.06 149 TYR B N 1
ATOM 3028 C CA . TYR B 1 149 ? 5.012 -0.235 17.953 1 98.06 149 TYR B CA 1
ATOM 3029 C C . TYR B 1 149 ? 4.793 -1.135 19.172 1 98.06 149 TYR B C 1
ATOM 3031 O O . TYR B 1 149 ? 3.9 -1.983 19.156 1 98.06 149 TYR B O 1
ATOM 3039 N N . ALA B 1 150 ? 5.633 -0.976 20.156 1 97.31 150 ALA B N 1
ATOM 3040 C CA . ALA B 1 150 ? 5.484 -1.773 21.375 1 97.31 150 ALA B CA 1
ATOM 3041 C C . ALA B 1 150 ? 4.086 -1.619 21.953 1 97.31 150 ALA B C 1
ATOM 3043 O O . ALA B 1 150 ? 3.465 -2.604 22.359 1 97.31 150 ALA B O 1
ATOM 3044 N N . TYR B 1 151 ? 3.584 -0.433 22.016 1 95.94 151 TYR B N 1
ATOM 3045 C CA . TYR B 1 151 ? 2.24 -0.162 22.516 1 95.94 151 TYR B CA 1
ATOM 3046 C C . TYR B 1 151 ? 1.185 -0.804 21.625 1 95.94 151 TYR B C 1
ATOM 3048 O O . TYR B 1 151 ? 0.282 -1.486 22.125 1 95.94 151 TYR B O 1
ATOM 3056 N N . TRP B 1 152 ? 1.287 -0.635 20.344 1 96.12 152 TRP B N 1
ATOM 3057 C CA . TRP B 1 152 ? 0.313 -1.144 19.391 1 96.12 152 TRP B CA 1
ATOM 3058 C C . TRP B 1 152 ? 0.267 -2.668 19.406 1 96.12 152 TRP B C 1
ATOM 3060 O O . TRP B 1 152 ? -0.801 -3.266 19.266 1 96.12 152 TRP B O 1
ATOM 3070 N N . SER B 1 153 ? 1.454 -3.316 19.578 1 96.12 153 SER B N 1
ATOM 3071 C CA . SER B 1 153 ? 1.564 -4.77 19.516 1 96.12 153 SER B CA 1
ATOM 3072 C C . SER B 1 153 ? 0.691 -5.438 20.578 1 96.12 153 SER B C 1
ATOM 3074 O O . SER B 1 153 ? 0.308 -6.602 20.422 1 96.12 153 SER B O 1
ATOM 3076 N N . THR B 1 154 ? 0.286 -4.695 21.547 1 94.25 154 THR B N 1
ATOM 3077 C CA . THR B 1 154 ? -0.511 -5.273 22.609 1 94.25 154 THR B CA 1
ATOM 3078 C C . THR B 1 154 ? -1.938 -4.738 22.578 1 94.25 154 THR B C 1
ATOM 3080 O O . THR B 1 154 ? -2.859 -5.375 23.094 1 94.25 154 THR B O 1
ATOM 3083 N N . THR B 1 155 ? -2.172 -3.59 21.922 1 91.38 155 THR B N 1
ATOM 3084 C CA . THR B 1 155 ? -3.467 -2.93 22.047 1 91.38 155 THR B CA 1
ATOM 3085 C C . THR B 1 155 ? -4.176 -2.881 20.688 1 91.38 155 THR B C 1
ATOM 3087 O O . THR B 1 155 ? -5.395 -2.703 20.641 1 91.38 155 THR B O 1
ATOM 3090 N N . HIS B 1 156 ? -3.361 -2.902 19.609 1 92.94 156 HIS B N 1
ATOM 3091 C CA . HIS B 1 156 ? -3.814 -2.719 18.234 1 92.94 156 HIS B CA 1
ATOM 3092 C C . HIS B 1 156 ? -4.484 -1.361 18.062 1 92.94 156 HIS B C 1
ATOM 3094 O O . HIS B 1 156 ? -5.414 -1.226 17.266 1 92.94 156 HIS B O 1
ATOM 3100 N N . ARG B 1 157 ? -4.008 -0.419 18.875 1 89.25 157 ARG B N 1
ATOM 3101 C CA . ARG B 1 157 ? -4.438 0.972 18.781 1 89.25 157 ARG B CA 1
ATOM 3102 C C . ARG B 1 157 ? -3.24 1.912 18.719 1 89.25 157 ARG B C 1
ATOM 3104 O O . ARG B 1 157 ? -2.227 1.688 19.375 1 89.25 157 ARG B O 1
ATOM 3111 N N . PRO B 1 158 ? -3.387 2.908 17.906 1 89.81 158 PRO B N 1
ATOM 3112 C CA . PRO B 1 158 ? -2.285 3.873 17.906 1 89.81 158 PRO B CA 1
ATOM 3113 C C . PRO B 1 158 ? -2.24 4.715 19.172 1 89.81 158 PRO B C 1
ATOM 3115 O O . PRO B 1 158 ? -3.287 5.121 19.688 1 89.81 158 PRO B O 1
ATOM 3118 N N . ALA B 1 159 ? -1.081 5.031 19.609 1 90.94 159 ALA B N 1
ATOM 3119 C CA . ALA B 1 159 ? -0.883 5.844 20.812 1 90.94 159 ALA B CA 1
ATOM 3120 C C . ALA B 1 159 ? -0.956 7.332 20.484 1 90.94 159 ALA B C 1
ATOM 3122 O O . ALA B 1 159 ? -1.082 8.164 21.375 1 90.94 159 ALA B O 1
ATOM 3123 N N . VAL B 1 160 ? -0.713 7.668 19.25 1 93.38 160 VAL B N 1
ATOM 3124 C CA . VAL B 1 160 ? -0.784 9.039 18.75 1 93.38 160 VAL B CA 1
ATOM 3125 C C . VAL B 1 160 ? -1.609 9.07 17.469 1 93.38 160 VAL B C 1
ATOM 3127 O O . VAL B 1 160 ? -1.892 8.031 16.875 1 93.38 160 VAL B O 1
ATOM 3130 N N . HIS B 1 161 ? -2.055 10.242 17.094 1 93.12 161 HIS B N 1
ATOM 3131 C CA . HIS B 1 161 ? -2.939 10.406 15.945 1 93.12 161 HIS B CA 1
ATOM 3132 C C . HIS B 1 161 ? -2.145 10.516 14.648 1 93.12 161 HIS B C 1
ATOM 3134 O O . HIS B 1 161 ? -1.514 11.539 14.383 1 93.12 161 HIS B O 1
ATOM 3140 N N . PRO B 1 162 ? -2.256 9.531 13.766 1 95.56 162 PRO B N 1
ATOM 3141 C CA . PRO B 1 162 ? -1.436 9.539 12.555 1 95.56 162 PRO B CA 1
ATOM 3142 C C . PRO B 1 162 ? -1.86 10.625 11.555 1 95.56 162 PRO B C 1
ATOM 3144 O O . PRO B 1 162 ? -1.103 10.961 10.648 1 95.56 162 PRO B O 1
ATOM 3147 N N . ALA B 1 163 ? -3.018 11.258 11.711 1 95.5 163 ALA B N 1
ATOM 3148 C CA . ALA B 1 163 ? -3.529 12.258 10.773 1 95.5 163 ALA B CA 1
ATOM 3149 C C . ALA B 1 163 ? -2.689 13.531 10.812 1 95.5 163 ALA B C 1
ATOM 3151 O O . ALA B 1 163 ? -2.816 14.391 9.945 1 95.5 163 ALA B O 1
ATOM 3152 N N . SER B 1 164 ? -1.757 13.641 11.766 1 97 164 SER B N 1
ATOM 3153 C CA . SER B 1 164 ? -0.968 14.859 11.898 1 97 164 SER B CA 1
ATOM 3154 C C . SER B 1 164 ? 0.468 14.648 11.43 1 97 164 SER B C 1
ATOM 3156 O O . SER B 1 164 ? 1.325 15.508 11.625 1 97 164 SER B O 1
ATOM 3158 N N . LEU B 1 165 ? 0.752 13.586 10.781 1 98.62 165 LEU B N 1
ATOM 3159 C CA . LEU B 1 165 ? 2.104 13.172 10.422 1 98.62 165 LEU B CA 1
ATOM 3160 C C . LEU B 1 165 ? 2.76 14.203 9.508 1 98.62 165 LEU B C 1
ATOM 3162 O O . LEU B 1 165 ? 2.125 14.719 8.586 1 98.62 165 LEU B O 1
ATOM 3166 N N . CYS B 1 166 ? 3.945 14.594 9.797 1 98.94 166 CYS B N 1
ATOM 3167 C CA . CYS B 1 166 ? 4.945 15.203 8.93 1 98.94 166 CYS B CA 1
ATOM 3168 C C . CYS B 1 166 ? 6.191 14.336 8.836 1 98.94 166 CYS B C 1
ATOM 3170 O O . CYS B 1 166 ? 6.762 13.945 9.859 1 98.94 166 CYS B O 1
ATOM 3172 N N . ILE B 1 167 ? 6.672 14.016 7.66 1 98.94 167 ILE B N 1
ATOM 3173 C CA . ILE B 1 167 ? 7.633 12.938 7.473 1 98.94 167 ILE B CA 1
ATOM 3174 C C . ILE B 1 167 ? 8.75 13.398 6.543 1 98.94 167 ILE B C 1
ATOM 3176 O O . ILE B 1 167 ? 8.5 14.07 5.539 1 98.94 167 ILE B O 1
ATOM 3180 N N . ARG B 1 168 ? 9.961 13.125 6.906 1 98.94 168 ARG B N 1
ATOM 3181 C CA . ARG B 1 168 ? 11.016 13.281 5.914 1 98.94 168 ARG B CA 1
ATOM 3182 C C . ARG B 1 168 ? 10.742 12.422 4.684 1 98.94 168 ARG B C 1
ATOM 3184 O O . ARG B 1 168 ? 10.469 11.227 4.805 1 98.94 168 ARG B O 1
ATOM 3191 N N . GLU B 1 169 ? 10.836 12.992 3.498 1 98.81 169 GLU B N 1
ATOM 3192 C CA . GLU B 1 169 ? 10.5 12.328 2.246 1 98.81 169 GLU B CA 1
ATOM 3193 C C . GLU B 1 169 ? 11.336 11.07 2.049 1 98.81 169 GLU B C 1
ATOM 3195 O O . GLU B 1 169 ? 10.844 10.055 1.561 1 98.81 169 GLU B O 1
ATOM 3200 N N . SER B 1 170 ? 12.547 11.109 2.363 1 98.5 170 SER B N 1
ATOM 3201 C CA . SER B 1 170 ? 13.445 9.977 2.191 1 98.5 170 SER B CA 1
ATOM 3202 C C . SER B 1 170 ? 13 8.781 3.033 1 98.5 170 SER B C 1
ATOM 3204 O O . SER B 1 170 ? 13.094 7.637 2.596 1 98.5 170 SER B O 1
ATOM 3206 N N . LEU B 1 171 ? 12.523 9.039 4.25 1 98.75 171 LEU B N 1
ATOM 3207 C CA . LEU B 1 171 ? 12.023 7.977 5.113 1 98.75 171 LEU B CA 1
ATOM 3208 C C . LEU B 1 171 ? 10.719 7.402 4.566 1 98.75 171 LEU B C 1
ATOM 3210 O O . LEU B 1 171 ? 10.523 6.184 4.578 1 98.75 171 LEU B O 1
ATOM 3214 N N . LEU B 1 172 ? 9.836 8.273 4.098 1 98.94 172 LEU B N 1
ATOM 3215 C CA . LEU B 1 172 ? 8.586 7.84 3.48 1 98.94 172 LEU B CA 1
ATOM 3216 C C . LEU B 1 172 ? 8.859 6.969 2.258 1 98.94 172 LEU B C 1
ATOM 3218 O O . LEU B 1 172 ? 8.195 5.945 2.062 1 98.94 172 LEU B O 1
ATOM 3222 N N . ALA B 1 173 ? 9.844 7.383 1.494 1 98.88 173 ALA B N 1
ATOM 3223 C CA . ALA B 1 173 ? 10.227 6.629 0.301 1 98.88 173 ALA B CA 1
ATOM 3224 C C . ALA B 1 173 ? 10.734 5.238 0.668 1 98.88 173 ALA B C 1
ATOM 3226 O O . ALA B 1 173 ? 10.375 4.25 0.027 1 98.88 173 ALA B O 1
ATOM 3227 N N . GLU B 1 174 ? 11.523 5.199 1.646 1 98.56 174 GLU B N 1
ATOM 3228 C CA . GLU B 1 174 ? 12.031 3.906 2.096 1 98.56 174 GLU B CA 1
ATOM 3229 C C . GLU B 1 174 ? 10.906 3.014 2.605 1 98.56 174 GLU B C 1
ATOM 3231 O O . GLU B 1 174 ? 10.906 1.804 2.365 1 98.56 174 GLU B O 1
ATOM 3236 N N . ALA B 1 175 ? 9.945 3.564 3.283 1 98.44 175 ALA B N 1
ATOM 3237 C CA . ALA B 1 175 ? 8.812 2.814 3.814 1 98.44 175 ALA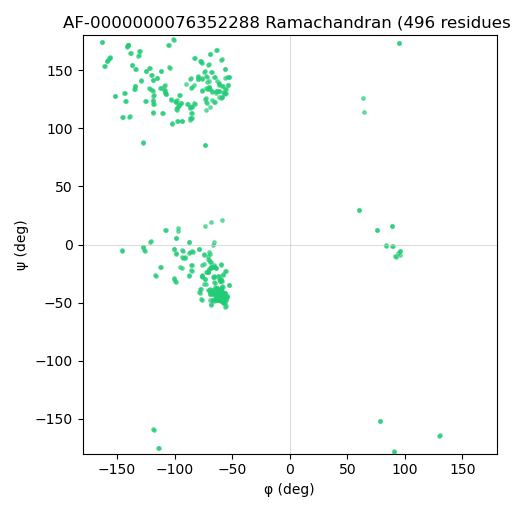 B CA 1
ATOM 3238 C C . ALA B 1 175 ? 7.875 2.369 2.695 1 98.44 175 ALA B C 1
ATOM 3240 O O . ALA B 1 175 ? 7.062 1.46 2.883 1 98.44 175 ALA B O 1
ATOM 3241 N N . GLY B 1 176 ? 7.918 3.059 1.593 1 98.19 176 GLY B N 1
ATOM 3242 C CA . GLY B 1 176 ? 7.062 2.719 0.465 1 98.19 176 GLY B CA 1
ATOM 3243 C C . GLY B 1 176 ? 5.711 3.402 0.512 1 98.19 176 GLY B C 1
ATOM 3244 O O . GLY B 1 176 ? 4.777 2.988 -0.177 1 98.19 176 GLY B O 1
ATOM 3245 N N . GLY B 1 177 ? 5.602 4.453 1.357 1 98.44 177 GLY B N 1
ATOM 3246 C CA . GLY B 1 177 ? 4.332 5.148 1.493 1 98.44 177 GLY B CA 1
ATOM 3247 C C . GLY B 1 177 ? 3.338 4.406 2.365 1 98.44 177 GLY B C 1
ATOM 3248 O O . GLY B 1 177 ? 3.719 3.781 3.355 1 98.44 177 GLY B O 1
ATOM 3249 N N . TRP B 1 178 ? 2.049 4.617 2.1 1 98.75 178 TRP B N 1
ATOM 3250 C CA . TRP B 1 178 ? 0.97 3.994 2.857 1 98.75 178 TRP B CA 1
ATOM 3251 C C . TRP B 1 178 ? 0.74 2.557 2.398 1 98.75 178 TRP B C 1
ATOM 3253 O O . TRP B 1 178 ? 0.839 2.258 1.206 1 98.75 178 TRP B O 1
ATOM 3263 N N . MET B 1 179 ? 0.441 1.689 3.328 1 98.5 179 MET B N 1
ATOM 3264 C CA . MET B 1 179 ? 0.129 0.305 2.982 1 98.5 179 MET B CA 1
ATOM 3265 C C . MET B 1 179 ? -1.193 0.216 2.229 1 98.5 179 MET B C 1
ATOM 3267 O O . MET B 1 179 ? -2.09 1.036 2.439 1 98.5 179 MET B O 1
ATOM 3271 N N . ALA B 1 180 ? -1.289 -0.745 1.358 1 98.56 180 ALA B N 1
ATOM 3272 C CA . ALA B 1 180 ? -2.514 -1.01 0.609 1 98.56 180 ALA B CA 1
ATOM 3273 C C . ALA B 1 180 ? -3.574 -1.653 1.499 1 98.56 180 ALA B C 1
ATOM 3275 O O . ALA B 1 180 ? -3.727 -2.877 1.507 1 98.56 180 ALA B O 1
ATOM 3276 N N . LEU B 1 181 ? -4.344 -0.851 2.213 1 98.12 181 LEU B N 1
ATOM 3277 C CA . LEU B 1 181 ? -5.379 -1.281 3.145 1 98.12 181 LEU B CA 1
ATOM 3278 C C . LEU B 1 181 ? -6.664 -0.484 2.934 1 98.12 181 LEU B C 1
ATOM 3280 O O . LEU B 1 181 ? -6.617 0.676 2.52 1 98.12 181 LEU B O 1
ATOM 3284 N N . PRO B 1 182 ? -7.812 -1.109 3.236 1 95.81 182 PRO B N 1
ATOM 3285 C CA . PRO B 1 182 ? -9.07 -0.361 3.107 1 95.81 182 PRO B CA 1
ATOM 3286 C C . PRO B 1 182 ? -9.227 0.707 4.188 1 95.81 182 PRO B C 1
ATOM 3288 O O . PRO B 1 182 ? -10.016 1.643 4.023 1 95.81 182 PRO B O 1
ATOM 3291 N N . ALA B 1 183 ? -8.594 0.547 5.246 1 94.38 183 ALA B N 1
ATOM 3292 C CA . ALA B 1 183 ? -8.578 1.423 6.414 1 94.38 183 ALA B CA 1
ATOM 3293 C C . ALA B 1 183 ? -7.328 1.19 7.258 1 94.38 183 ALA B C 1
ATOM 3295 O O . ALA B 1 183 ? -6.645 0.175 7.102 1 94.38 183 ALA B O 1
ATOM 3296 N N . SER B 1 184 ? -6.949 2.123 8.031 1 95.94 184 SER B N 1
ATOM 3297 C CA . SER B 1 184 ? -5.844 2.027 8.984 1 95.94 184 SER B CA 1
ATOM 3298 C C . SER B 1 184 ? -4.5 2.115 8.273 1 95.94 184 SER B C 1
ATOM 3300 O O . SER B 1 184 ? -3.471 1.728 8.828 1 95.94 184 SER B O 1
ATOM 3302 N N . GLU B 1 185 ? -4.504 2.508 7.035 1 97.5 185 GLU B N 1
ATOM 3303 C CA . GLU B 1 185 ? -3.264 2.682 6.285 1 97.5 185 GLU B CA 1
ATOM 3304 C C . GLU B 1 185 ? -2.354 3.705 6.957 1 97.5 185 GLU B C 1
ATOM 3306 O O . GLU B 1 185 ? -1.127 3.605 6.871 1 97.5 185 GLU B O 1
ATOM 3311 N N . ASP B 1 186 ? -2.902 4.723 7.637 1 97.12 186 ASP B N 1
ATOM 3312 C CA . ASP B 1 186 ? -2.129 5.742 8.344 1 97.12 186 ASP B CA 1
ATOM 3313 C C . ASP B 1 186 ? -1.457 5.156 9.586 1 97.12 186 ASP B C 1
ATOM 3315 O O . ASP B 1 186 ? -0.309 5.488 9.891 1 97.12 186 ASP B O 1
ATOM 3319 N N . THR B 1 187 ? -2.227 4.266 10.273 1 96.88 187 THR B N 1
ATOM 3320 C CA . THR B 1 187 ? -1.644 3.557 11.406 1 96.88 187 THR B CA 1
ATOM 3321 C C . THR B 1 187 ? -0.471 2.689 10.953 1 96.88 187 THR B C 1
ATOM 3323 O O . THR B 1 187 ? 0.58 2.676 11.602 1 96.88 187 THR B O 1
ATOM 3326 N N . ALA B 1 188 ? -0.657 1.951 9.883 1 98.62 188 ALA B N 1
ATOM 3327 C CA . ALA B 1 188 ? 0.408 1.109 9.344 1 98.62 188 ALA B CA 1
ATOM 3328 C C . ALA B 1 188 ? 1.656 1.933 9.039 1 98.62 188 ALA B C 1
ATOM 3330 O O . ALA B 1 188 ? 2.771 1.532 9.383 1 98.62 188 ALA B O 1
ATOM 3331 N N . LEU B 1 189 ? 1.457 3.049 8.391 1 98.75 189 LEU B N 1
ATOM 3332 C CA . LEU B 1 189 ? 2.59 3.91 8.07 1 98.75 189 LEU B CA 1
ATOM 3333 C C . LEU B 1 189 ? 3.26 4.422 9.336 1 98.75 189 LEU B C 1
ATOM 3335 O O . LEU B 1 189 ? 4.488 4.406 9.445 1 98.75 189 LEU B O 1
ATOM 3339 N N . LEU B 1 190 ? 2.455 4.895 10.297 1 98.44 190 LEU B N 1
ATOM 3340 C CA . LEU B 1 190 ? 2.99 5.395 11.555 1 98.44 190 LEU B CA 1
ATOM 3341 C C . LEU B 1 190 ? 3.887 4.352 12.219 1 98.44 190 LEU B C 1
ATOM 3343 O O . LEU B 1 190 ? 4.984 4.672 12.68 1 98.44 190 LEU B O 1
ATOM 3347 N N . LEU B 1 191 ? 3.465 3.111 12.242 1 98.69 191 LEU B N 1
ATOM 3348 C CA . LEU B 1 191 ? 4.223 2.059 12.906 1 98.69 191 LEU B CA 1
ATOM 3349 C C . LEU B 1 191 ? 5.512 1.757 12.156 1 98.69 191 LEU B C 1
ATOM 3351 O O . LEU B 1 191 ? 6.551 1.511 12.773 1 98.69 191 LEU B O 1
ATOM 3355 N N . ALA B 1 192 ? 5.465 1.723 10.828 1 98.75 192 ALA B N 1
ATOM 3356 C CA . ALA B 1 192 ? 6.691 1.559 10.047 1 98.75 192 ALA B CA 1
ATOM 3357 C C . ALA B 1 192 ? 7.688 2.67 10.359 1 98.75 192 ALA B C 1
ATOM 3359 O O . ALA B 1 192 ? 8.852 2.398 10.672 1 98.75 192 ALA B O 1
ATOM 3360 N N . LEU B 1 193 ? 7.199 3.924 10.305 1 98.81 193 LEU B N 1
ATOM 3361 C CA . LEU B 1 193 ? 8.055 5.074 10.586 1 98.81 193 LEU B CA 1
ATOM 3362 C C . LEU B 1 193 ? 8.641 4.992 11.984 1 98.81 193 LEU B C 1
ATOM 3364 O O . LEU B 1 193 ? 9.828 5.254 12.188 1 98.81 193 LEU B O 1
ATOM 3368 N N . ASP B 1 194 ? 7.801 4.613 12.914 1 98.62 194 ASP B N 1
ATOM 3369 C CA . ASP B 1 194 ? 8.195 4.516 14.312 1 98.62 194 ASP B CA 1
ATOM 3370 C C . ASP B 1 194 ? 9.352 3.529 14.492 1 98.62 194 ASP B C 1
ATOM 3372 O O . ASP B 1 194 ? 10.281 3.789 15.25 1 98.62 194 ASP B O 1
ATOM 3376 N N . VAL B 1 195 ? 9.281 2.436 13.828 1 98.5 195 VAL B N 1
ATOM 3377 C CA . VAL B 1 195 ? 10.312 1.406 13.961 1 98.5 195 VAL B CA 1
ATOM 3378 C C . VAL B 1 195 ? 11.586 1.858 13.25 1 98.5 195 VAL B C 1
ATOM 3380 O O . VAL B 1 195 ? 12.695 1.55 13.703 1 98.5 195 VAL B O 1
ATOM 3383 N N . MET B 1 196 ? 11.492 2.648 12.227 1 98.31 196 MET B N 1
ATOM 3384 C CA . MET B 1 196 ? 12.609 2.965 11.336 1 98.31 196 MET B CA 1
ATOM 3385 C C . MET B 1 196 ? 13.406 4.156 11.867 1 98.31 196 MET B C 1
ATOM 3387 O O . MET B 1 196 ? 14.586 4.305 11.562 1 98.31 196 MET B O 1
ATOM 3391 N N . ALA B 1 197 ? 12.742 5.031 12.625 1 98.62 197 ALA B N 1
ATOM 3392 C CA . ALA B 1 197 ? 13.406 6.262 13.055 1 98.62 197 ALA B CA 1
ATOM 3393 C C . ALA B 1 197 ? 12.758 6.82 14.32 1 98.62 197 ALA B C 1
ATOM 3395 O O . ALA B 1 197 ? 11.609 6.5 14.625 1 98.62 197 ALA B O 1
ATOM 3396 N N . ASP B 1 198 ? 13.492 7.664 15.023 1 98.69 198 ASP B N 1
ATOM 3397 C CA . ASP B 1 198 ? 12.906 8.445 16.109 1 98.69 198 ASP B CA 1
ATOM 3398 C C . ASP B 1 198 ? 11.883 9.445 15.57 1 98.69 198 ASP B C 1
ATOM 3400 O O . ASP B 1 198 ? 12.031 9.953 14.461 1 98.69 198 ASP B O 1
ATOM 3404 N N . GLY B 1 199 ? 10.828 9.641 16.344 1 98.81 199 GLY B N 1
ATOM 3405 C CA . GLY B 1 199 ? 9.836 10.664 16.047 1 98.81 199 GLY B CA 1
ATOM 3406 C C . GLY B 1 199 ? 9.812 11.781 17.078 1 98.81 199 GLY B C 1
ATOM 3407 O O . GLY B 1 199 ? 10.711 11.883 17.922 1 98.81 199 GLY B O 1
ATOM 3408 N N . TRP B 1 200 ? 8.914 12.648 16.922 1 98.88 200 TRP B N 1
ATOM 3409 C CA . TRP B 1 200 ? 8.719 13.758 17.859 1 98.88 200 TRP B CA 1
ATOM 3410 C C . TRP B 1 200 ? 7.238 14.07 18.031 1 98.88 200 TRP B C 1
ATOM 3412 O O . TRP B 1 200 ? 6.492 14.156 17.047 1 98.88 200 TRP B O 1
ATOM 3422 N N . PHE B 1 201 ? 6.809 14.164 19.281 1 98.38 201 PHE B N 1
ATOM 3423 C CA . PHE B 1 201 ? 5.449 14.594 19.578 1 98.38 201 PHE B CA 1
ATOM 3424 C C . PHE B 1 201 ? 5.422 16.062 19.953 1 98.38 201 PHE B C 1
ATOM 3426 O O . PHE B 1 201 ? 6.027 16.469 20.953 1 98.38 201 PHE B O 1
ATOM 3433 N N . ILE B 1 202 ? 4.75 16.828 19.141 1 98.38 202 ILE B N 1
ATOM 3434 C CA . ILE B 1 202 ? 4.543 18.25 19.406 1 98.38 202 ILE B CA 1
ATOM 3435 C C . ILE B 1 202 ? 3.328 18.438 20.312 1 98.38 202 ILE B C 1
ATOM 3437 O O . ILE B 1 202 ? 2.201 18.109 19.922 1 98.38 202 ILE B O 1
ATOM 3441 N N . GLY B 1 203 ? 3.496 18.969 21.438 1 96.56 203 GLY B N 1
ATOM 3442 C CA . GLY B 1 203 ? 2.477 19.016 22.469 1 96.56 203 GLY B CA 1
ATOM 3443 C C . GLY B 1 203 ? 1.388 20.031 22.188 1 96.56 203 GLY B C 1
ATOM 3444 O O . GLY B 1 203 ? 0.323 20 22.812 1 96.56 203 GLY B O 1
ATOM 3445 N N . GLU B 1 204 ? 1.631 20.953 21.297 1 96.56 204 GLU B N 1
ATOM 3446 C CA . GLU B 1 204 ? 0.633 21.922 20.891 1 96.56 204 GLU B CA 1
ATOM 3447 C C . GLU B 1 204 ? -0.242 21.391 19.766 1 96.56 204 GLU B C 1
ATOM 3449 O O . GLU B 1 204 ? 0.254 20.719 18.844 1 96.56 204 GLU B O 1
ATOM 3454 N N . ALA B 1 205 ? -1.52 21.703 19.797 1 96.5 205 ALA B N 1
ATOM 3455 C CA . ALA B 1 205 ? -2.443 21.203 18.781 1 96.5 205 ALA B CA 1
ATOM 3456 C C . ALA B 1 205 ? -2.031 21.656 17.391 1 96.5 205 ALA B C 1
ATOM 3458 O O . ALA B 1 205 ? -1.787 22.844 17.172 1 96.5 205 ALA B O 1
ATOM 3459 N N . GLY B 1 206 ? -1.889 20.688 16.516 1 97.38 206 GLY B N 1
ATOM 3460 C CA . GLY B 1 206 ? -1.521 21 15.148 1 97.38 206 GLY B CA 1
ATOM 3461 C C . GLY B 1 206 ? -2.543 20.531 14.133 1 97.38 206 GLY B C 1
ATOM 3462 O O . GLY B 1 206 ? -2.342 20.688 12.922 1 97.38 206 GLY B O 1
ATOM 3463 N N . LEU B 1 207 ? -3.666 19.953 14.594 1 97.75 207 LEU B N 1
ATOM 3464 C CA . LEU B 1 207 ? -4.738 19.469 13.734 1 97.75 207 LEU B CA 1
ATOM 3465 C C . LEU B 1 207 ? -6.082 19.516 14.453 1 97.75 207 LEU B C 1
ATOM 3467 O O . LEU B 1 207 ? -6.18 19.125 15.617 1 97.75 207 LEU B O 1
ATOM 3471 N N . HIS B 1 208 ? -7.004 20.109 13.844 1 97.62 208 HIS B N 1
ATOM 3472 C CA . HIS B 1 208 ? -8.406 19.953 14.219 1 97.62 208 HIS B CA 1
ATOM 3473 C C . HIS B 1 208 ? -9.07 18.844 13.406 1 97.62 208 HIS B C 1
ATOM 3475 O O . HIS B 1 208 ? -9.328 19.016 12.211 1 97.62 208 HIS B O 1
ATOM 3481 N N . TYR B 1 209 ? -9.297 17.766 14.031 1 96.31 209 TYR B N 1
ATOM 3482 C CA . TYR B 1 209 ? -9.852 16.578 13.414 1 96.31 209 TYR B CA 1
ATOM 3483 C C . TYR B 1 209 ? -11.375 16.625 13.391 1 96.31 209 TYR B C 1
ATOM 3485 O O . TYR B 1 209 ? -12.023 16.422 14.414 1 96.31 209 TYR B O 1
ATOM 3493 N N . ARG B 1 210 ? -11.945 16.797 12.234 1 96.31 210 ARG B N 1
ATOM 3494 C CA . ARG B 1 210 ? -13.383 17.047 12.133 1 96.31 210 ARG B CA 1
ATOM 3495 C C . ARG B 1 210 ? -14.172 15.758 12.336 1 96.31 210 ARG B C 1
ATOM 3497 O O . ARG B 1 210 ? -13.852 14.727 11.734 1 96.31 210 ARG B O 1
ATOM 3504 N N . LYS B 1 211 ? -15.18 15.836 13.172 1 93.75 211 LYS B N 1
ATOM 3505 C CA . LYS B 1 211 ? -16.125 14.734 13.383 1 93.75 211 LYS B CA 1
ATOM 3506 C C . LYS B 1 211 ? -17.391 14.938 12.562 1 93.75 211 LYS B C 1
ATOM 3508 O O . LYS B 1 211 ? -18.016 16 12.633 1 93.75 211 LYS B O 1
ATOM 3513 N N . HIS B 1 212 ? -17.719 13.977 11.766 1 90.81 212 HIS B N 1
ATOM 3514 C CA . HIS B 1 212 ? -18.953 14.016 10.984 1 90.81 212 HIS B CA 1
ATOM 3515 C C . HIS B 1 212 ? -19.391 12.609 10.586 1 90.81 212 HIS B C 1
ATOM 3517 O O . HIS B 1 212 ? -18.594 11.672 10.625 1 90.81 212 HIS B O 1
ATOM 3523 N N . PRO B 1 213 ? -20.656 12.398 10.219 1 84.81 213 PRO B N 1
ATOM 3524 C CA . PRO B 1 213 ? -21.219 11.062 10.016 1 84.81 213 PRO B CA 1
ATOM 3525 C C . PRO B 1 213 ? -20.641 10.352 8.805 1 84.81 213 PRO B C 1
ATOM 3527 O O . PRO B 1 213 ? -20.688 9.117 8.719 1 84.81 213 PRO B O 1
ATOM 3530 N N . ASP B 1 214 ? -20.031 11.031 7.859 1 83.62 214 ASP B N 1
ATOM 3531 C CA . ASP B 1 214 ? -19.609 10.438 6.598 1 83.62 214 ASP B CA 1
ATOM 3532 C C . ASP B 1 214 ? -18.141 10.039 6.648 1 83.62 214 ASP B C 1
ATOM 3534 O O . ASP B 1 214 ? -17.547 9.672 5.625 1 83.62 214 ASP B O 1
ATOM 3538 N N . GLN B 1 215 ? -17.625 10.078 7.848 1 85.94 215 GLN B N 1
ATOM 3539 C CA . GLN B 1 215 ? -16.219 9.695 7.973 1 85.94 215 GLN B CA 1
ATOM 3540 C C . GLN B 1 215 ? -16.047 8.195 7.746 1 85.94 215 GLN B C 1
ATOM 3542 O O . GLN B 1 215 ? -16.844 7.391 8.211 1 85.94 215 GLN B O 1
ATOM 3547 N N . THR B 1 216 ? -14.93 7.852 7.031 1 81.44 216 THR B N 1
ATOM 3548 C CA . THR B 1 216 ? -14.609 6.461 6.727 1 81.44 216 THR B CA 1
ATOM 3549 C C . THR B 1 216 ? -14.406 5.66 8.008 1 81.44 216 THR B C 1
ATOM 3551 O O . THR B 1 216 ? -14.742 4.477 8.07 1 81.44 216 THR B O 1
ATOM 3554 N N . THR B 1 217 ? -13.953 6.254 9.055 1 83.69 217 THR B N 1
ATOM 3555 C CA . THR B 1 217 ? -13.633 5.586 10.312 1 83.69 217 THR B CA 1
ATOM 3556 C C . THR B 1 217 ? -14.906 5.207 11.062 1 83.69 217 THR B C 1
ATOM 3558 O O . THR B 1 217 ? -14.859 4.438 12.023 1 83.69 217 THR B O 1
ATOM 3561 N N . ALA B 1 218 ? -15.977 5.688 10.57 1 80.56 218 ALA B N 1
ATOM 3562 C CA . ALA B 1 218 ? -17.266 5.359 11.188 1 80.56 218 ALA B CA 1
ATOM 3563 C C . ALA B 1 218 ? -17.828 4.055 10.625 1 80.56 218 ALA B C 1
ATOM 3565 O O . ALA B 1 218 ? -18.812 3.531 11.133 1 80.56 218 ALA B O 1
ATOM 3566 N N . HIS B 1 219 ? -17.203 3.494 9.633 1 82.69 219 HIS B N 1
ATOM 3567 C CA . HIS B 1 219 ? -17.656 2.234 9.047 1 82.69 219 HIS B CA 1
ATOM 3568 C C . HIS B 1 219 ? -17.594 1.103 10.07 1 82.69 219 HIS B C 1
ATOM 3570 O O . HIS B 1 219 ? -16.641 1 10.836 1 82.69 219 HIS B O 1
ATOM 3576 N N . PRO B 1 220 ? -18.562 0.235 10.078 1 81.5 220 PRO B N 1
ATOM 3577 C CA . PRO B 1 220 ? -18.625 -0.832 11.086 1 81.5 220 PRO B CA 1
ATOM 3578 C C . PRO B 1 220 ? -17.406 -1.746 11.047 1 81.5 220 PRO B C 1
ATOM 3580 O O . PRO B 1 220 ? -17 -2.291 12.078 1 81.5 220 PRO B O 1
ATOM 3583 N N . ASP B 1 221 ? -16.797 -1.947 9.961 1 83.56 221 ASP B N 1
ATOM 3584 C CA . ASP B 1 221 ? -15.672 -2.867 9.781 1 83.56 221 ASP B CA 1
ATOM 3585 C C . ASP B 1 221 ? -14.375 -2.254 10.297 1 83.56 221 ASP B C 1
ATOM 3587 O O . ASP B 1 221 ? -13.336 -2.918 10.32 1 83.56 221 ASP B O 1
ATOM 3591 N N . HIS B 1 222 ? -14.391 -1.041 10.742 1 85.81 222 HIS B N 1
ATOM 3592 C CA . HIS B 1 222 ? -13.18 -0.333 11.125 1 85.81 222 HIS B CA 1
ATOM 3593 C C . HIS B 1 222 ? -12.617 -0.867 12.438 1 85.81 222 HIS B C 1
ATOM 3595 O O . HIS B 1 222 ? -11.406 -0.843 12.664 1 85.81 222 HIS B O 1
ATOM 3601 N N . ARG B 1 223 ? -13.469 -1.483 13.25 1 87.69 223 ARG B N 1
ATOM 3602 C CA . ARG B 1 223 ? -12.984 -1.732 14.602 1 87.69 223 ARG B CA 1
ATOM 3603 C C . ARG B 1 223 ? -13.102 -3.209 14.961 1 87.69 223 ARG B C 1
ATOM 3605 O O . ARG B 1 223 ? -12.641 -3.635 16.016 1 87.69 223 ARG B O 1
ATOM 3612 N N . ASP B 1 224 ? -13.719 -3.988 14.07 1 88.75 224 ASP B N 1
ATOM 3613 C CA . ASP B 1 224 ? -13.891 -5.41 14.359 1 88.75 224 ASP B CA 1
ATOM 3614 C C . ASP B 1 224 ? -14.227 -6.191 13.094 1 88.75 224 ASP B C 1
ATOM 3616 O O . ASP B 1 224 ? -14.211 -5.637 11.992 1 88.75 224 ASP B O 1
ATOM 3620 N N . GLY B 1 225 ? -14.258 -7.586 13.344 1 91.88 225 GLY B N 1
ATOM 3621 C CA . GLY B 1 225 ? -14.648 -8.438 12.227 1 91.88 225 GLY B CA 1
ATOM 3622 C C . GLY B 1 225 ? -13.469 -8.898 11.391 1 91.88 225 GLY B C 1
ATOM 3623 O O . GLY B 1 225 ? -12.32 -8.633 11.734 1 91.88 225 GLY B O 1
ATOM 3624 N N . ALA B 1 226 ? -13.82 -9.641 10.359 1 93.81 226 ALA B N 1
ATOM 3625 C CA . ALA B 1 226 ? -12.82 -10.32 9.555 1 93.81 226 ALA B CA 1
ATOM 3626 C C . ALA B 1 226 ? -11.922 -9.32 8.828 1 93.81 226 ALA B C 1
ATOM 3628 O O . ALA B 1 226 ? -10.711 -9.531 8.711 1 93.81 226 ALA B O 1
ATOM 3629 N N . GLU B 1 227 ? -12.531 -8.273 8.344 1 94.12 227 GLU B N 1
ATOM 3630 C CA . GLU B 1 227 ? -11.734 -7.258 7.664 1 94.12 227 GLU B CA 1
ATOM 3631 C C . GLU B 1 227 ? -10.719 -6.629 8.609 1 94.12 227 GLU B C 1
ATOM 3633 O O . GLU B 1 227 ? -9.547 -6.461 8.258 1 94.12 227 GLU B O 1
ATOM 3638 N N . TRP B 1 228 ? -11.227 -6.246 9.789 1 94.31 228 TRP B N 1
ATOM 3639 C CA . TRP B 1 228 ? -10.344 -5.66 10.789 1 94.31 228 TRP B CA 1
ATOM 3640 C C . TRP B 1 228 ? -9.219 -6.625 11.156 1 94.31 228 TRP B C 1
ATOM 3642 O O . TRP B 1 228 ? -8.055 -6.23 11.227 1 94.31 228 TRP B O 1
ATOM 3652 N N . GLU B 1 229 ? -9.492 -7.871 11.344 1 95.38 229 GLU B N 1
ATOM 3653 C CA . GLU B 1 229 ? -8.5 -8.875 11.711 1 95.38 229 GLU B CA 1
ATOM 3654 C C . GLU B 1 229 ? -7.438 -9.016 10.625 1 95.38 229 GLU B C 1
ATOM 3656 O O . GLU B 1 229 ? -6.246 -9.148 10.93 1 95.38 229 GLU B O 1
ATOM 3661 N N . ALA B 1 230 ? -7.887 -9 9.406 1 96.44 230 ALA B N 1
ATOM 3662 C CA . ALA B 1 230 ? -6.953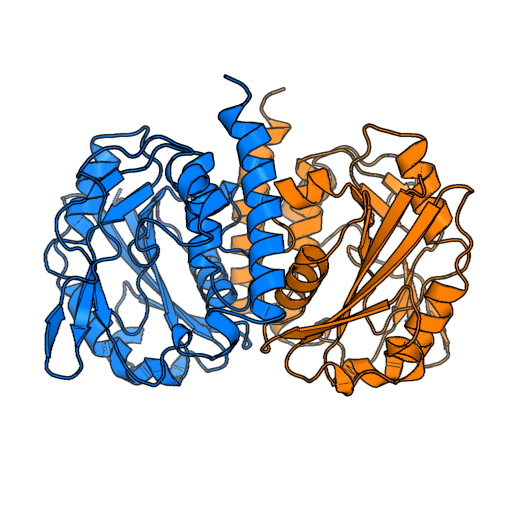 -9.102 8.289 1 96.44 230 ALA B CA 1
ATOM 3663 C C . ALA B 1 230 ? -6.035 -7.883 8.227 1 96.44 230 ALA B C 1
ATOM 3665 O O . ALA B 1 230 ? -4.832 -8.016 7.984 1 96.44 230 ALA B O 1
ATOM 3666 N N . ARG B 1 231 ? -6.594 -6.723 8.477 1 96.19 231 ARG B N 1
ATOM 3667 C CA . ARG B 1 231 ? -5.805 -5.496 8.492 1 96.19 231 ARG B CA 1
ATOM 3668 C C . ARG B 1 231 ? -4.73 -5.547 9.57 1 96.19 231 ARG B C 1
ATOM 3670 O O . ARG B 1 231 ? -3.562 -5.262 9.312 1 96.19 231 ARG B O 1
ATOM 3677 N N . MET B 1 232 ? -5.168 -5.949 10.742 1 97.31 232 MET B N 1
ATOM 3678 C CA . MET B 1 232 ? -4.223 -6.039 11.852 1 97.31 232 MET B CA 1
ATOM 3679 C C . MET B 1 232 ? -3.141 -7.074 11.562 1 97.31 232 MET B C 1
ATOM 3681 O O . MET B 1 232 ? -1.984 -6.895 11.945 1 97.31 232 MET B O 1
ATOM 3685 N N . GLY B 1 233 ? -3.57 -8.148 10.922 1 97.94 233 GLY B N 1
ATOM 3686 C CA . GLY B 1 233 ? -2.588 -9.148 10.523 1 97.94 233 GLY B CA 1
ATOM 3687 C C . GLY B 1 233 ? -1.522 -8.594 9.594 1 97.94 233 GLY B C 1
ATOM 3688 O O . GLY B 1 233 ? -0.328 -8.797 9.82 1 97.94 233 GLY B O 1
ATOM 3689 N N . ALA B 1 234 ? -1.937 -7.887 8.555 1 98.56 234 ALA B N 1
ATOM 3690 C CA . ALA B 1 234 ? -1.007 -7.316 7.582 1 98.56 234 ALA B CA 1
ATOM 3691 C C . ALA B 1 234 ? -0.099 -6.281 8.234 1 98.56 234 ALA B C 1
ATOM 3693 O O . ALA B 1 234 ? 1.117 -6.293 8.031 1 98.56 234 ALA B O 1
ATOM 3694 N N . ILE B 1 235 ? -0.689 -5.391 9 1 98.62 235 ILE B N 1
ATOM 3695 C CA . ILE B 1 235 ? 0.062 -4.352 9.703 1 98.62 235 ILE B CA 1
ATOM 3696 C C . ILE B 1 235 ? 1.101 -4.996 10.617 1 98.62 235 ILE B C 1
ATOM 3698 O O . ILE B 1 235 ? 2.264 -4.582 10.633 1 98.62 235 ILE B O 1
ATOM 3702 N N . GLY B 1 236 ? 0.636 -6 11.352 1 98.44 236 GLY B N 1
ATOM 3703 C CA . GLY B 1 236 ? 1.523 -6.68 12.281 1 98.44 236 GLY B CA 1
ATOM 3704 C C . GLY B 1 236 ? 2.691 -7.363 11.594 1 98.44 236 GLY B C 1
ATOM 3705 O O . GLY B 1 236 ? 3.824 -7.297 12.078 1 98.44 236 GLY B O 1
ATOM 3706 N N . LYS B 1 237 ? 2.465 -8.078 10.523 1 98.62 237 LYS B N 1
ATOM 3707 C CA . LYS B 1 237 ? 3.52 -8.742 9.766 1 98.62 237 LYS B CA 1
ATOM 3708 C C . LYS B 1 237 ? 4.598 -7.754 9.336 1 98.62 237 LYS B C 1
ATOM 3710 O O . LYS B 1 237 ? 5.789 -8.016 9.5 1 98.62 237 LYS B O 1
ATOM 3715 N N . HIS B 1 238 ? 4.152 -6.637 8.805 1 98.75 238 HIS B N 1
ATOM 3716 C CA . HIS B 1 238 ? 5.082 -5.637 8.297 1 98.75 238 HIS B CA 1
ATOM 3717 C C . HIS B 1 238 ? 5.859 -4.98 9.438 1 98.75 238 HIS B C 1
ATOM 3719 O O . HIS B 1 238 ? 7.09 -4.914 9.398 1 98.75 238 HIS B O 1
ATOM 3725 N N . ALA B 1 239 ? 5.168 -4.508 10.422 1 98.38 239 ALA B N 1
ATOM 3726 C CA . ALA B 1 239 ? 5.812 -3.824 11.547 1 98.38 239 ALA B CA 1
ATOM 3727 C C . ALA B 1 239 ? 6.805 -4.746 12.25 1 98.38 239 ALA B C 1
ATOM 3729 O O . ALA B 1 239 ? 7.898 -4.316 12.625 1 98.38 239 ALA B O 1
ATOM 3730 N N . ALA B 1 240 ? 6.422 -5.977 12.438 1 98.19 240 ALA B N 1
ATOM 3731 C CA . ALA B 1 240 ? 7.305 -6.938 13.094 1 98.19 240 ALA B CA 1
ATOM 3732 C C . ALA B 1 240 ? 8.57 -7.172 12.273 1 98.19 240 ALA B C 1
ATOM 3734 O O . ALA B 1 240 ? 9.672 -7.25 12.828 1 98.19 240 ALA B O 1
ATOM 3735 N N . ALA B 1 241 ? 8.414 -7.312 11.023 1 98.38 241 ALA B N 1
ATOM 3736 C CA . ALA B 1 241 ? 9.57 -7.523 10.148 1 98.38 241 ALA B CA 1
ATOM 3737 C C . ALA B 1 241 ? 10.523 -6.332 10.203 1 98.38 241 ALA B C 1
ATOM 3739 O O . ALA B 1 241 ? 11.742 -6.504 10.273 1 98.38 241 ALA B O 1
ATOM 3740 N N . LEU B 1 242 ? 9.945 -5.121 10.117 1 98.25 242 LEU B N 1
ATOM 3741 C CA . LEU B 1 242 ? 10.773 -3.92 10.203 1 98.25 242 LEU B CA 1
ATOM 3742 C C . LEU B 1 242 ? 11.461 -3.822 11.562 1 98.25 242 LEU B C 1
ATOM 3744 O O . LEU B 1 242 ? 12.617 -3.408 11.648 1 98.25 242 LEU B O 1
ATOM 3748 N N . ALA B 1 243 ? 10.688 -4.164 12.578 1 98 243 ALA B N 1
ATOM 3749 C CA . ALA B 1 243 ? 11.273 -4.133 13.922 1 98 243 ALA B CA 1
ATOM 3750 C C . ALA B 1 243 ? 12.477 -5.062 14.008 1 98 243 ALA B C 1
ATOM 3752 O O . ALA B 1 243 ? 13.508 -4.703 14.594 1 98 243 ALA B O 1
ATOM 3753 N N . HIS B 1 244 ? 12.359 -6.227 13.469 1 96.5 244 HIS B N 1
ATOM 3754 C CA . HIS B 1 244 ? 13.469 -7.168 13.453 1 96.5 244 HIS B CA 1
ATOM 3755 C C . HIS B 1 244 ? 14.672 -6.586 12.719 1 96.5 244 HIS B C 1
ATOM 3757 O O . HIS B 1 244 ? 15.812 -6.758 13.156 1 96.5 244 HIS B O 1
ATOM 3763 N N . LYS B 1 245 ? 14.43 -5.871 11.68 1 94.31 245 LYS B N 1
ATOM 3764 C CA . LYS B 1 245 ? 15.484 -5.328 10.828 1 94.31 245 LYS B CA 1
ATOM 3765 C C . LYS B 1 245 ? 16.125 -4.098 11.461 1 94.31 245 LYS B C 1
ATOM 3767 O O . LYS B 1 245 ? 17.344 -3.938 11.43 1 94.31 245 LYS B O 1
ATOM 3772 N N . TYR B 1 246 ? 15.352 -3.232 12.039 1 95.38 246 TYR B N 1
ATOM 3773 C CA . TYR B 1 246 ? 15.812 -1.899 12.406 1 95.38 246 TYR B CA 1
ATOM 3774 C C . TYR B 1 246 ? 16.141 -1.831 13.898 1 95.38 246 TYR B C 1
ATOM 3776 O O . TYR B 1 246 ? 16.922 -0.972 14.328 1 95.38 246 TYR B O 1
ATOM 3784 N N . LEU B 1 247 ? 15.477 -2.641 14.672 1 94.19 247 LEU B N 1
ATOM 3785 C CA . LEU B 1 247 ? 15.672 -2.535 16.109 1 94.19 247 LEU B CA 1
ATOM 3786 C C . LEU B 1 247 ? 16.641 -3.605 16.609 1 94.19 247 LEU B C 1
ATOM 3788 O O . LEU B 1 247 ? 17.219 -3.473 17.688 1 94.19 247 LEU B O 1
ATOM 3792 N N . SER B 1 248 ? 16.734 -4.812 16.031 1 84.56 248 SER B N 1
ATOM 3793 C CA . SER B 1 248 ? 17.625 -5.879 16.484 1 84.56 248 SER B CA 1
ATOM 3794 C C . SER B 1 248 ? 19.062 -5.582 16.109 1 84.56 248 SER B C 1
ATOM 3796 O O . SER B 1 248 ? 20 -6.094 16.75 1 84.56 248 SER B O 1
ATOM 3798 N N . THR B 1 249 ? 19.484 -4.922 14.945 1 59.88 249 THR B N 1
ATOM 3799 C CA . THR B 1 249 ? 20.891 -4.754 14.57 1 59.88 249 THR B CA 1
ATOM 3800 C C . THR B 1 249 ? 21.609 -3.857 15.578 1 59.88 249 THR B C 1
ATOM 3802 O O . THR B 1 249 ? 22.797 -3.553 15.398 1 59.88 249 THR B O 1
ATOM 3805 N N . GLY B 1 250 ? 21.016 -3.352 16.656 1 42.53 250 GLY B N 1
ATOM 3806 C CA . GLY B 1 250 ? 21.922 -2.807 17.656 1 42.53 250 GLY B CA 1
ATOM 3807 C C . GLY B 1 250 ? 22.547 -3.867 18.547 1 42.53 250 GLY B C 1
ATOM 3808 O O . GLY B 1 250 ? 21.969 -4.941 18.734 1 42.53 250 GLY B O 1
#

Sequence (500 aa):
MTRIMSVVTPVHDAALPFLPEAFASLRSQELPSGWDWEWLIQVDGGKAVDVPADIREDARVAVSDNRRGGPGVARTMAWGRSKGELVKVLDADDVLPAGALARDLEVMEAHPSVGWTVCKVLDLMPDGSLVHYTLGDPDPGQLTRGELYAYWSTTHRPAVHPASLCIRESLLAEAGGWMALPASEDTALLLALDVMADGWFIGEAGLHYRKHPDQTTAHPDHRDGAEWEARMGAIGKHAAALAHKYLSTGMTRIMSVVTPVHDAALPFLPEAFASLRSQELPSGWDWEWLIQVDGGKAVDVPADIREDARVAVSDNRRGGPGVARTMAWGRSKGELVKVLDADDVLPAGALARDLEVMEAHPSVGWTVCKVLDLMPDGSLVHYTLGDPDPGQLTRGELYAYWSTTHRPAVHPASLCIRESLLAEAGGWMALPASEDTALLLALDVMADGWFIGEAGLHYRKHPDQTTAHPDHRDGAEWEARMGAIGKHAAALAHKYLSTG

Radius of gyration: 22.4 Å; Cα contacts (8 Å, |Δi|>4): 1148; chains: 2; bounding box: 49×66×55 Å

pLDDT: mean 95.47, std 6.79, range [42.53, 98.94]

Organism: Streptomyces venezuelae (NCBI:txid54571)